Protein AF-0000000074167607 (afdb_homodimer)

Radius of gyration: 25.18 Å; Cα contacts (8 Å, |Δi|>4): 1028; chains: 2; bounding box: 70×70×64 Å

Nearest PDB structures (foldseek):
  7d98-assembly1_Q  TM=4.888E-01  e=2.699E-23  Cupriavidus necator
  5y2v-assembly1_C  TM=4.947E-01  e=5.080E-23  Synechocystis sp. PCC 6803 substr. Kazusa
  3k1m-assembly1_B  TM=5.240E-01  e=2.836E-20  Acinetobacter baylyi ADP1
  9f14-assembly1_A  TM=4.978E-01  e=1.083E-17  Klebsiella aerogenes
  2esn-assembly1_C  TM=4.762E-01  e=8.731E-17  Pseudomonas aeruginosa

InterPro domains:
  IPR000847 LysR, HTH, N-terminal domain [PF00126] (3-62)
  IPR000847 LysR, HTH, N-terminal domain [PR00039] (18-29)
  IPR000847 LysR, HTH, N-terminal domain [PR00039] (29-39)
  IPR000847 LysR, HTH, N-terminal domain [PR00039] (39-50)
  IPR000847 LysR, HTH, N-terminal domain [PS50931] (1-58)
  IPR005119 LysR, substrate-binding [PF03466] (89-269)
  IPR036388 Winged helix-like DNA-binding domain superfamily [G3DSA:1.10.10.10] (1-92)
  IPR036390 Winged helix DNA-binding domain superfamily [SSF46785] (1-84)

Secondary structure (DSSP, 8-state):
--HHHHHHHHHHHHHT-HHHHHHHHTS-HHHHHHHHHHHHHHHTS--EEEETTEEEE-HHHHHHHHHHHHHHHHHHHHHHHTTS-----TTEEEEEE-SSGGGGGHHHHHHHHHHH-SSEEEEEE--HHHHHHHHHTTS-SEEEEE--HHHHH-TTEEEEEEEEEEEEEEEETTSGGGG-SS--GGGGTTSEEEEESS--HHHHHHHHHHH--EEEEE--HHHHHHHHHTTS-EEEEETTSPPPPBTTEEEEE-TTSS-EEEEEEEEETT---TTHHHHHHHHHHHH------/--HHHHHHHHHHHHHT-HHHHHHHHTS-HHHHHHHHHHHHHHHTS--EEEETTEEEE-HHHHHHHHHHHHHHHHHHHHHHHTTS-----TTEEEEEE-SSGGGGGHHHHHHHHHHH-SSEEEEEE--HHHHHHHHHTTS-SEEEEE--HHHHH-TTEEEEEEEEEEEEEEEETTSGGGG-SS--GGGGTTSEEEEESS--HHHHHHHHHHH--EEEEE--HHHHHHHHHTTS-EEEEETTSPPPPBTTEEEEE-TTSS-EEEEEEEEETT---TTHHHHHHHHHHHH------

Structure (mmCIF, N/CA/C/O backbone):
data_AF-0000000074167607-model_v1
#
loop_
_entity.id
_entity.type
_entity.pdbx_description
1 polymer 'Transcriptional regulatory protein GltC, putative'
#
loop_
_atom_site.group_PDB
_atom_site.id
_atom_site.type_symbol
_atom_site.label_atom_id
_atom_site.label_alt_id
_atom_site.label_comp_id
_atom_site.label_asym_id
_atom_site.label_entity_id
_atom_site.label_seq_id
_atom_site.pdbx_PDB_ins_code
_atom_site.Cartn_x
_atom_site.Cartn_y
_atom_site.Cartn_z
_atom_site.occupancy
_atom_site.B_iso_or_equiv
_atom_site.auth_seq_id
_atom_site.auth_comp_id
_atom_site.auth_asym_id
_atom_site.auth_atom_id
_atom_site.pdbx_PDB_model_num
ATOM 1 N N . MET A 1 1 ? -18.297 -17.859 12.133 1 63.75 1 MET A N 1
ATOM 2 C CA . MET A 1 1 ? -16.938 -17.531 12.508 1 63.75 1 MET A CA 1
ATOM 3 C C . MET A 1 1 ? -16.891 -16.25 13.336 1 63.75 1 MET A C 1
ATOM 5 O O . MET A 1 1 ? -17.469 -15.234 12.945 1 63.75 1 MET A O 1
ATOM 9 N N . ASP A 1 2 ? -16.422 -16.344 14.586 1 71.88 2 ASP A N 1
ATOM 10 C CA . ASP A 1 2 ? -16.375 -15.18 15.453 1 71.88 2 ASP A CA 1
ATOM 11 C C . ASP A 1 2 ? -14.938 -14.875 15.883 1 71.88 2 ASP A C 1
ATOM 13 O O . ASP A 1 2 ? -14.031 -15.664 15.617 1 71.88 2 ASP A O 1
ATOM 17 N N . ILE A 1 3 ? -14.734 -13.68 16.453 1 79.06 3 ILE A N 1
ATOM 18 C CA . ILE A 1 3 ? -13.406 -13.188 16.828 1 79.06 3 ILE A CA 1
ATOM 19 C C . ILE A 1 3 ? -12.789 -14.117 17.875 1 79.06 3 ILE A C 1
ATOM 21 O O . ILE A 1 3 ? -11.578 -14.336 17.875 1 79.06 3 ILE A O 1
ATOM 25 N N . LYS A 1 4 ? -13.664 -14.523 18.734 1 79.19 4 LYS A N 1
ATOM 26 C CA . LYS A 1 4 ? -13.203 -15.445 19.766 1 79.19 4 LYS A CA 1
ATOM 27 C C . LYS A 1 4 ? -12.641 -16.719 19.141 1 79.19 4 LYS A 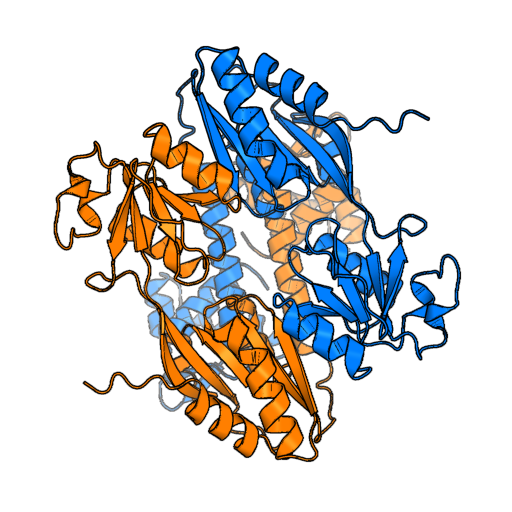C 1
ATOM 29 O O . LYS A 1 4 ? -11.594 -17.219 19.578 1 79.19 4 LYS A O 1
ATOM 34 N N . GLN A 1 5 ? -13.375 -17.141 18.203 1 84.94 5 GLN A N 1
ATOM 35 C CA . GLN A 1 5 ? -12.922 -18.328 17.484 1 84.94 5 GLN A CA 1
ATOM 36 C C . GLN A 1 5 ? -11.562 -18.094 16.828 1 84.94 5 GLN A C 1
ATOM 38 O O . GLN A 1 5 ? -10.672 -18.953 16.906 1 84.94 5 GLN A O 1
ATOM 43 N N . LEU A 1 6 ? -11.484 -16.938 16.203 1 86.19 6 LEU A N 1
ATOM 44 C CA . LEU A 1 6 ? -10.227 -16.625 15.547 1 86.19 6 LEU A CA 1
ATOM 45 C C . LEU A 1 6 ? -9.094 -16.5 16.562 1 86.19 6 LEU A C 1
ATOM 47 O O . LEU A 1 6 ? -7.969 -16.938 16.297 1 86.19 6 LEU A O 1
ATOM 51 N N . ARG A 1 7 ? -9.391 -15.898 17.641 1 86.19 7 ARG A N 1
ATOM 52 C CA . ARG A 1 7 ? -8.391 -15.789 18.703 1 86.19 7 ARG A CA 1
ATOM 53 C C . ARG A 1 7 ? -7.965 -17.156 19.203 1 86.19 7 ARG A C 1
ATOM 55 O O . ARG A 1 7 ? -6.773 -17.406 19.406 1 86.19 7 ARG A O 1
ATOM 62 N N . TYR A 1 8 ? -8.977 -17.984 19.406 1 86.81 8 TYR A N 1
ATOM 63 C CA . TYR A 1 8 ? -8.695 -19.344 19.844 1 86.81 8 TYR A CA 1
ATOM 64 C C . TYR A 1 8 ? -7.844 -20.094 18.828 1 86.81 8 TYR A C 1
ATOM 66 O O . TYR A 1 8 ? -6.859 -20.75 19.172 1 86.81 8 TYR A O 1
ATOM 74 N N . PHE A 1 9 ? -8.227 -19.891 17.562 1 90.12 9 PHE A N 1
ATOM 75 C CA . PHE A 1 9 ? -7.52 -20.547 16.469 1 90.12 9 PHE A CA 1
ATOM 76 C C . PHE A 1 9 ? -6.059 -20.094 16.422 1 90.12 9 PHE A C 1
ATOM 78 O O . PHE A 1 9 ? -5.156 -20.938 16.359 1 90.12 9 PHE A O 1
ATOM 85 N N . VAL A 1 10 ? -5.902 -18.844 16.531 1 89.12 10 VAL A N 1
ATOM 86 C CA . VAL A 1 10 ? -4.555 -18.297 16.453 1 89.12 10 VAL A CA 1
ATOM 87 C C . VAL A 1 10 ? -3.727 -18.781 17.641 1 89.12 10 VAL A C 1
ATOM 89 O O . VAL A 1 10 ? -2.551 -19.125 17.484 1 89.12 10 VAL A O 1
ATOM 92 N N . GLU A 1 11 ? -4.25 -18.844 18.797 1 86.69 11 GLU A N 1
ATOM 93 C CA . GLU A 1 11 ? -3.541 -19.297 20 1 86.69 11 GLU A CA 1
ATOM 94 C C . GLU A 1 11 ? -3.18 -20.766 19.906 1 86.69 11 GLU A C 1
ATOM 96 O O . GLU A 1 11 ? -2.076 -21.172 20.281 1 86.69 11 GLU A O 1
ATOM 101 N N . VAL A 1 12 ? -4.078 -21.5 19.406 1 88.38 12 VAL A N 1
ATOM 102 C CA . VAL A 1 12 ? -3.824 -22.922 19.234 1 88.38 12 VAL A CA 1
ATOM 103 C C . VAL A 1 12 ? -2.721 -23.141 18.203 1 88.38 12 VAL A C 1
ATOM 105 O O . VAL A 1 12 ? -1.854 -24 18.375 1 88.38 12 VAL A O 1
ATOM 108 N N . ALA A 1 13 ? -2.873 -22.422 17.172 1 88.12 13 ALA A N 1
ATOM 109 C CA . ALA A 1 13 ? -1.869 -22.5 16.109 1 88.12 13 ALA A CA 1
ATOM 110 C C . ALA A 1 13 ? -0.479 -22.172 16.641 1 88.12 13 ALA A C 1
ATOM 112 O O . ALA A 1 13 ? 0.506 -22.812 16.266 1 88.12 13 ALA A O 1
ATOM 113 N N . ARG A 1 14 ? -0.39 -21.156 17.453 1 81.19 14 ARG A N 1
ATOM 114 C CA . ARG A 1 14 ? 0.868 -20.688 18.016 1 81.19 14 ARG A CA 1
ATOM 115 C C . ARG A 1 14 ? 1.467 -21.719 18.953 1 81.19 14 ARG A C 1
ATOM 117 O O . ARG A 1 14 ? 2.678 -21.953 18.953 1 81.19 14 ARG A O 1
ATOM 124 N N . ARG A 1 15 ? 0.634 -22.406 19.703 1 78.5 15 ARG A N 1
ATOM 125 C CA . ARG A 1 15 ? 1.09 -23.297 20.75 1 78.5 15 ARG A CA 1
ATOM 126 C C . ARG A 1 15 ? 1.179 -24.734 20.25 1 78.5 15 ARG A C 1
ATOM 128 O O . ARG A 1 15 ? 1.858 -25.578 20.859 1 78.5 15 ARG A O 1
ATOM 135 N N . GLU A 1 16 ? 0.493 -25 19.125 1 80.06 16 GLU A N 1
ATOM 136 C CA . GLU A 1 16 ? 0.393 -26.312 18.516 1 80.06 16 GLU A CA 1
ATOM 137 C C . GLU A 1 16 ? -0.121 -27.344 19.516 1 80.06 16 GLU A C 1
ATOM 139 O O . GLU A 1 16 ? 0.179 -28.531 19.406 1 80.06 16 GLU A O 1
ATOM 144 N N . HIS A 1 17 ? -0.61 -26.875 20.625 1 81.25 17 HIS A N 1
ATOM 145 C CA . HIS A 1 17 ? -1.258 -27.672 21.656 1 81.25 17 HIS A CA 1
ATOM 146 C C . HIS A 1 17 ? -2.553 -27.031 22.125 1 81.25 17 HIS A C 1
ATOM 148 O O . HIS A 1 17 ? -2.543 -25.891 22.594 1 81.25 17 HIS A O 1
ATOM 154 N N . ILE A 1 18 ? -3.621 -27.844 22 1 84.62 18 ILE A N 1
ATOM 155 C CA . ILE A 1 18 ? -4.914 -27.281 22.391 1 84.62 18 ILE A CA 1
ATOM 156 C C . ILE A 1 18 ? -4.938 -27.016 23.891 1 84.62 18 ILE A C 1
ATOM 158 O O . ILE A 1 18 ? -5.441 -25.984 24.328 1 84.62 18 ILE A O 1
ATOM 162 N N . SER A 1 19 ? -4.363 -27.938 24.641 1 84.88 19 SER A N 1
ATOM 163 C CA . SER A 1 19 ? -4.375 -27.812 26.094 1 84.88 19 SER A CA 1
ATOM 164 C C . SER A 1 19 ? -3.584 -26.578 26.531 1 84.88 19 SER A C 1
ATOM 166 O O . SER A 1 19 ? -4.023 -25.844 27.422 1 84.88 19 SER A O 1
ATOM 168 N N . ASP A 1 20 ? -2.475 -26.422 25.922 1 84.75 20 ASP A N 1
ATOM 169 C CA . ASP A 1 20 ? -1.639 -25.266 26.234 1 84.75 20 ASP A CA 1
ATOM 170 C C . ASP A 1 20 ? -2.342 -23.953 25.891 1 84.75 20 ASP A C 1
ATOM 172 O O . ASP A 1 20 ? -2.246 -22.969 26.625 1 84.75 20 ASP A O 1
ATOM 176 N N . ALA A 1 21 ? -2.975 -24.016 24.797 1 86 21 ALA A N 1
ATOM 177 C CA . ALA A 1 21 ? -3.727 -22.828 24.391 1 86 21 ALA A CA 1
ATOM 178 C C . ALA A 1 21 ? -4.855 -22.531 25.375 1 86 21 ALA A C 1
ATOM 180 O O . ALA A 1 21 ? -5.105 -21.359 25.688 1 86 21 ALA A O 1
ATOM 181 N N . ALA A 1 22 ? -5.477 -23.484 25.859 1 86.56 22 ALA A N 1
ATOM 182 C CA . ALA A 1 22 ? -6.555 -23.328 26.844 1 86.56 22 ALA A CA 1
ATOM 183 C C . ALA A 1 22 ? -6.043 -22.672 28.125 1 86.56 22 ALA A C 1
ATOM 185 O O . ALA A 1 22 ? -6.691 -21.781 28.672 1 86.56 22 ALA A O 1
ATOM 186 N N . LEU A 1 23 ? -4.949 -23.109 28.547 1 82.75 23 LEU A N 1
ATOM 187 C CA . LEU A 1 23 ? -4.32 -22.562 29.75 1 82.75 23 LEU A CA 1
ATOM 188 C C . LEU A 1 23 ? -3.988 -21.078 29.578 1 82.75 23 LEU A C 1
ATOM 190 O O . LEU A 1 23 ? -4.266 -20.266 30.469 1 82.75 23 LEU A O 1
ATOM 194 N N . GLU A 1 24 ? -3.477 -20.797 28.453 1 80.38 24 GLU A N 1
ATOM 195 C CA . GLU A 1 24 ? -3.07 -19.422 28.172 1 80.38 24 GLU A CA 1
ATOM 196 C C . GLU A 1 24 ? -4.277 -18.484 28.094 1 80.38 24 GLU A C 1
ATOM 198 O O . GLU A 1 24 ? -4.219 -17.344 28.547 1 80.38 24 GLU A O 1
ATOM 203 N N . LEU A 1 25 ? -5.293 -18.984 27.531 1 81.44 25 LEU A N 1
ATOM 204 C CA . LEU A 1 25 ? -6.484 -18.172 27.312 1 81.44 25 LEU A CA 1
ATOM 205 C C . LEU A 1 25 ? -7.422 -18.266 28.516 1 81.44 25 LEU A C 1
ATOM 207 O O . LEU A 1 25 ? -8.453 -17.594 28.562 1 81.44 25 LEU A O 1
ATOM 211 N N . ASN A 1 26 ? -7.027 -19.062 29.5 1 84.38 26 ASN A N 1
ATOM 212 C CA . ASN A 1 26 ? -7.797 -19.25 30.734 1 84.38 26 ASN A CA 1
ATOM 213 C C . ASN A 1 26 ? -9.211 -19.734 30.422 1 84.38 26 ASN A C 1
ATOM 215 O O . ASN A 1 26 ? -10.188 -19.172 30.922 1 84.38 26 ASN A O 1
ATOM 219 N N . ILE A 1 27 ? -9.219 -20.672 29.516 1 82.5 27 ILE A N 1
ATOM 220 C CA . ILE A 1 27 ? -10.5 -21.281 29.188 1 82.5 27 ILE A CA 1
ATOM 221 C C . ILE A 1 27 ? -10.375 -22.797 29.203 1 82.5 27 ILE A C 1
ATOM 223 O O . ILE A 1 27 ? -9.266 -23.328 29.25 1 82.5 27 ILE A O 1
ATOM 227 N N . ALA A 1 28 ? -11.523 -23.516 29.281 1 85.19 28 ALA A N 1
ATOM 228 C CA . ALA A 1 28 ? -11.531 -24.969 29.297 1 85.19 28 ALA A CA 1
ATOM 229 C C . ALA A 1 28 ? -11.109 -25.531 27.938 1 85.19 28 ALA A C 1
ATOM 231 O O . ALA A 1 28 ? -11.461 -24.984 26.891 1 85.19 28 ALA A O 1
ATOM 232 N N . GLN A 1 29 ? -10.328 -26.562 28.016 1 86.56 29 GLN A N 1
ATOM 233 C CA . GLN A 1 29 ? -9.867 -27.234 26.797 1 86.56 29 GLN A CA 1
ATOM 234 C C . GLN A 1 29 ? -11.031 -27.641 25.906 1 86.56 29 GLN A C 1
ATOM 236 O O . GLN A 1 29 ? -10.945 -27.547 24.672 1 86.56 29 GLN A O 1
ATOM 241 N N . SER A 1 30 ? -12.07 -28.172 26.516 1 88.88 30 SER A N 1
ATOM 242 C CA . SER A 1 30 ? -13.25 -28.594 25.75 1 88.88 30 SER A CA 1
ATOM 243 C C . SER A 1 30 ? -13.859 -27.406 25 1 88.88 30 SER A C 1
ATOM 245 O O . SER A 1 30 ? -14.336 -27.578 23.875 1 88.88 30 SER A O 1
ATOM 247 N N . ALA A 1 31 ? -13.773 -26.312 25.547 1 86.75 31 ALA A N 1
ATOM 248 C CA . ALA A 1 31 ? -14.336 -25.109 24.953 1 86.75 31 ALA A CA 1
ATOM 249 C C . ALA A 1 31 ? -13.555 -24.688 23.703 1 86.75 31 ALA A C 1
ATOM 251 O O . ALA A 1 31 ? -14.141 -24.375 22.672 1 86.75 31 ALA A O 1
ATOM 252 N N . ILE A 1 32 ? -12.273 -24.688 23.828 1 89.44 32 ILE A N 1
ATOM 253 C CA . ILE A 1 32 ? -11.438 -24.312 22.703 1 89.44 32 ILE A CA 1
ATOM 254 C C . ILE A 1 32 ? -11.578 -25.344 21.578 1 89.44 32 ILE A C 1
ATOM 256 O O . ILE A 1 32 ? -11.688 -24.969 20.406 1 89.44 32 ILE A O 1
ATOM 260 N N . SER A 1 33 ? -11.633 -26.641 21.953 1 88.12 33 SER A N 1
ATOM 261 C CA . SER A 1 33 ? -11.789 -27.703 20.969 1 88.12 33 SER A CA 1
ATOM 262 C C . SER A 1 33 ? -13.109 -27.562 20.203 1 88.12 33 SER A C 1
ATOM 264 O O . SER A 1 33 ? -13.141 -27.688 18.984 1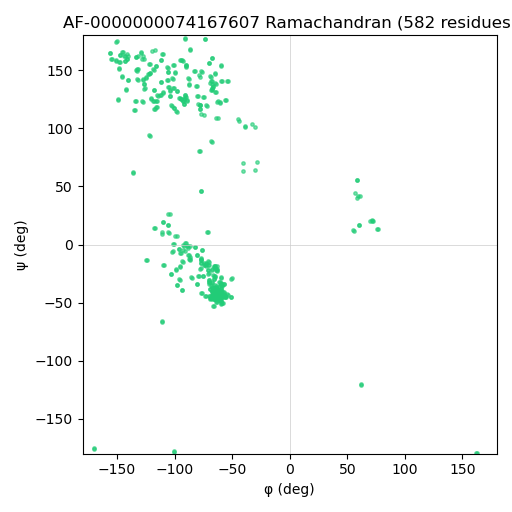 88.12 33 SER A O 1
ATOM 266 N N . ARG A 1 34 ? -14.086 -27.266 20.938 1 89 34 ARG A N 1
ATOM 267 C CA . ARG A 1 34 ? -15.406 -27.078 20.328 1 89 34 ARG A CA 1
ATOM 268 C C . ARG A 1 34 ? -15.406 -25.891 19.375 1 89 34 ARG A C 1
ATOM 270 O O . ARG A 1 34 ? -15.992 -25.953 18.297 1 89 34 ARG A O 1
ATOM 277 N N . GLN A 1 35 ? -14.812 -24.859 19.812 1 88.56 35 GLN A N 1
ATOM 278 C CA . GLN A 1 35 ? -14.773 -23.656 18.984 1 88.56 35 GLN A CA 1
ATOM 279 C C . GLN A 1 35 ? -13.977 -23.875 17.703 1 88.56 35 GLN A C 1
ATOM 281 O O . GLN A 1 35 ? -14.344 -23.375 16.641 1 88.56 35 GLN A O 1
ATOM 286 N N . ILE A 1 36 ? -12.938 -24.609 17.781 1 90 36 ILE A N 1
ATOM 287 C CA . ILE A 1 36 ? -12.117 -24.922 16.625 1 90 36 ILE A CA 1
ATOM 288 C C . ILE A 1 36 ? -12.906 -25.797 15.656 1 90 36 ILE A C 1
ATOM 290 O O . ILE A 1 36 ? -12.898 -25.578 14.445 1 90 36 ILE A O 1
ATOM 294 N N . THR A 1 37 ? -13.562 -26.766 16.219 1 88.12 37 THR A N 1
ATOM 295 C CA . THR A 1 37 ? -14.391 -27.656 15.406 1 88.12 37 THR A CA 1
ATOM 296 C C . THR A 1 37 ? -15.5 -26.875 14.695 1 88.12 37 THR A C 1
ATOM 298 O O . THR A 1 37 ? -15.773 -27.125 13.523 1 88.12 37 THR A O 1
ATOM 301 N N . GLN A 1 38 ? -16.078 -26.047 15.422 1 87 38 GLN A N 1
ATOM 302 C CA . GLN A 1 38 ? -17.125 -25.219 14.852 1 87 38 GLN A CA 1
ATOM 303 C C . GLN A 1 38 ? -16.562 -24.328 13.742 1 87 38 GLN A C 1
ATOM 305 O O . GLN A 1 38 ? -17.219 -24.141 12.711 1 87 38 GLN A O 1
ATOM 310 N N . LEU A 1 39 ? -15.469 -23.797 13.977 1 86.56 39 LEU A N 1
ATOM 311 C CA . LEU A 1 39 ? -14.797 -22.969 12.984 1 86.56 39 LEU A CA 1
ATOM 312 C C . LEU A 1 39 ? -14.5 -23.766 11.719 1 86.56 39 LEU A C 1
ATOM 314 O O . LEU A 1 39 ? -14.734 -23.281 10.609 1 86.56 39 LEU A O 1
ATOM 318 N N . GLU A 1 40 ? -14.016 -24.938 11.875 1 88 40 GLU A N 1
ATOM 319 C CA . GLU A 1 40 ? -13.734 -25.828 10.75 1 88 40 GLU A CA 1
ATOM 320 C C . GLU A 1 40 ? -15.008 -26.141 9.969 1 88 40 GLU A C 1
ATOM 322 O O . GLU A 1 40 ? -15 -26.156 8.734 1 88 40 GLU A O 1
ATOM 327 N N . LYS A 1 41 ? -16.047 -26.344 10.688 1 82.69 41 LYS A N 1
ATOM 328 C CA . LYS A 1 41 ? -17.344 -26.641 10.062 1 82.69 41 LYS A CA 1
ATOM 329 C C . LYS A 1 41 ? -17.844 -25.438 9.266 1 82.69 41 LYS A C 1
ATOM 331 O O . LYS A 1 41 ? -18.328 -25.594 8.141 1 82.69 41 LYS A O 1
ATOM 336 N N . GLU A 1 42 ? -17.719 -24.406 9.852 1 79.88 42 GLU A N 1
ATOM 337 C CA . GLU A 1 42 ? -18.203 -23.188 9.203 1 79.88 42 GLU A CA 1
ATOM 338 C C . GLU A 1 42 ? -17.406 -22.891 7.93 1 79.88 42 GLU A C 1
ATOM 340 O O . GLU A 1 42 ? -17.969 -22.422 6.934 1 79.88 42 GLU A O 1
ATOM 345 N N . LEU A 1 43 ? -16.125 -23.188 8.023 1 79.44 43 LEU A N 1
ATOM 346 C CA . LEU A 1 43 ? -15.242 -22.906 6.898 1 79.44 43 LEU A CA 1
ATOM 347 C C . LEU A 1 43 ? -15.211 -24.078 5.914 1 79.44 43 LEU A C 1
ATOM 349 O O . LEU A 1 43 ? -14.766 -23.922 4.777 1 79.44 43 LEU A O 1
ATOM 353 N N . GLY A 1 44 ? -15.703 -25.109 6.312 1 79.25 44 GLY A N 1
ATOM 354 C CA . GLY A 1 44 ? -15.734 -26.297 5.477 1 79.25 44 GLY A CA 1
ATOM 355 C C . GLY A 1 44 ? -14.367 -26.922 5.25 1 79.25 44 GLY A C 1
ATOM 356 O O . GLY A 1 44 ? -14.109 -27.484 4.188 1 79.25 44 GLY A O 1
ATOM 357 N N . VAL A 1 45 ? -13.438 -26.641 6.062 1 83.06 45 VAL A N 1
ATOM 358 C CA . VAL A 1 45 ? -12.078 -27.141 5.922 1 83.06 45 VAL A CA 1
ATOM 359 C C . VAL A 1 45 ? -11.578 -27.672 7.27 1 83.06 45 VAL A C 1
ATOM 361 O O . VAL A 1 45 ? -12.188 -27.406 8.312 1 83.06 45 VAL A O 1
ATOM 364 N N . THR A 1 46 ? -10.609 -28.438 7.188 1 88.12 46 THR A N 1
ATOM 365 C CA . THR A 1 46 ? -9.867 -28.859 8.375 1 88.12 46 THR A CA 1
ATOM 366 C C . THR A 1 46 ? -8.656 -27.953 8.602 1 88.12 46 THR A C 1
ATOM 368 O O . THR A 1 46 ? -7.867 -27.719 7.68 1 88.12 46 THR A O 1
ATOM 371 N N . LEU A 1 47 ? -8.656 -27.422 9.82 1 89.81 47 LEU A N 1
ATOM 372 C CA . LEU A 1 47 ? -7.629 -26.422 10.094 1 89.81 47 LEU A CA 1
ATOM 373 C C . LEU A 1 47 ? -6.422 -27.062 10.773 1 89.81 47 LEU A C 1
ATOM 375 O O . LEU A 1 47 ? -5.305 -26.547 10.68 1 89.81 47 LEU A O 1
ATOM 379 N N . PHE A 1 48 ? -6.641 -28.094 11.523 1 90.44 48 PHE A N 1
ATOM 380 C CA . PHE A 1 48 ? -5.578 -28.766 12.266 1 90.44 48 PHE A CA 1
ATOM 381 C C . PHE A 1 48 ? -5.574 -30.266 11.969 1 90.44 48 PHE A C 1
ATOM 383 O O . PHE A 1 48 ? -6.621 -30.844 11.695 1 90.44 48 PHE A O 1
ATOM 390 N N . LYS A 1 49 ? -4.359 -30.75 11.883 1 87.94 49 LYS A N 1
ATOM 391 C CA . LYS A 1 49 ? -4.203 -32.188 11.812 1 87.94 49 LYS A CA 1
ATOM 392 C C . LYS A 1 49 ? -3.34 -32.719 12.969 1 87.94 49 LYS A C 1
ATOM 394 O O . LYS A 1 49 ? -2.484 -31.984 13.477 1 87.94 49 LYS A O 1
ATOM 399 N N . ARG A 1 50 ? -3.662 -33.938 13.406 1 81.06 50 ARG A N 1
ATOM 400 C CA . ARG A 1 50 ? -2.936 -34.531 14.523 1 81.06 50 ARG A CA 1
ATOM 401 C C . ARG A 1 50 ? -1.551 -35 14.086 1 81.06 50 ARG A C 1
ATOM 403 O O . ARG A 1 50 ? -1.382 -35.531 12.977 1 81.06 50 ARG A O 1
ATOM 410 N N . SER A 1 51 ? -0.612 -34.594 14.75 1 81 51 SER A N 1
ATOM 411 C CA . SER A 1 51 ? 0.75 -35.125 14.633 1 81 51 SER A CA 1
ATOM 412 C C . SER A 1 51 ? 1.254 -35.656 15.969 1 81 51 SER A C 1
ATOM 414 O O . SER A 1 51 ? 1.879 -34.906 16.734 1 81 51 SER A O 1
ATOM 416 N N . GLY A 1 52 ? 1.104 -36.969 16.219 1 77.12 52 GLY A N 1
ATOM 417 C CA . GLY A 1 52 ? 1.396 -37.531 17.531 1 77.12 52 GLY A CA 1
ATOM 418 C C . GLY A 1 52 ? 0.525 -36.969 18.641 1 77.12 52 GLY A C 1
ATOM 419 O O . GLY A 1 52 ? -0.703 -36.969 18.531 1 77.12 52 GLY A O 1
ATOM 420 N N . ARG A 1 53 ? 1.183 -36.344 19.625 1 71.31 53 ARG A N 1
ATOM 421 C CA . ARG A 1 53 ? 0.485 -35.75 20.75 1 71.31 53 ARG A CA 1
ATOM 422 C C . ARG A 1 53 ? 0.181 -34.281 20.469 1 71.31 53 ARG A C 1
ATOM 424 O O . ARG A 1 53 ? -0.559 -33.625 21.219 1 71.31 53 ARG A O 1
ATOM 431 N N . ASN A 1 54 ? 0.685 -33.781 19.312 1 81 54 ASN A N 1
ATOM 432 C CA . ASN A 1 54 ? 0.522 -32.375 18.969 1 81 54 ASN A CA 1
ATOM 433 C C . ASN A 1 54 ? -0.411 -32.188 17.781 1 81 54 ASN A C 1
ATOM 435 O O . ASN A 1 54 ? -0.823 -33.156 17.156 1 81 54 ASN A O 1
ATOM 439 N N . ILE A 1 55 ? -0.968 -30.953 17.688 1 85.06 55 ILE A N 1
ATOM 440 C CA . ILE A 1 55 ? -1.75 -30.594 16.516 1 85.06 55 ILE A CA 1
ATOM 441 C C . ILE A 1 55 ? -0.987 -29.562 15.68 1 85.06 55 ILE A C 1
ATOM 443 O O . ILE A 1 55 ? -0.326 -28.688 16.219 1 85.06 55 ILE A O 1
ATOM 447 N N . ILE A 1 56 ? -0.947 -29.906 14.406 1 84 56 ILE A N 1
ATOM 448 C CA . ILE A 1 56 ? -0.253 -29 13.508 1 84 56 ILE A CA 1
ATOM 449 C C . ILE A 1 56 ? -1.242 -28.422 12.492 1 84 56 ILE A C 1
ATOM 451 O O . ILE A 1 56 ? -2.27 -29.031 12.203 1 84 56 ILE A O 1
ATOM 455 N N . LEU A 1 57 ? -0.935 -27.25 11.992 1 86.94 57 LEU A N 1
ATOM 456 C CA . LEU A 1 57 ? -1.796 -26.562 11.031 1 86.94 57 LEU A CA 1
ATOM 457 C C . LEU A 1 57 ? -1.839 -27.312 9.703 1 86.94 57 LEU A C 1
ATOM 459 O O . LEU A 1 57 ? -0.815 -27.812 9.234 1 86.94 57 LEU A O 1
ATOM 463 N N . THR A 1 58 ? -3.074 -27.484 9.141 1 83.94 58 THR A N 1
ATOM 464 C CA . THR A 1 58 ? -3.219 -27.891 7.75 1 83.94 58 THR A CA 1
ATOM 465 C C . THR A 1 58 ? -2.881 -26.734 6.812 1 83.94 58 THR A C 1
ATOM 467 O O . THR A 1 58 ? -2.541 -25.641 7.262 1 83.94 58 THR A O 1
ATOM 470 N N . VAL A 1 59 ? -2.93 -27.078 5.531 1 74.44 59 VAL A N 1
ATOM 471 C CA . VAL A 1 59 ? -2.725 -26.016 4.539 1 74.44 59 VAL A CA 1
ATOM 472 C C . VAL A 1 59 ? -3.783 -24.938 4.711 1 74.44 59 VAL A C 1
ATOM 474 O O . VAL A 1 59 ? -3.469 -23.75 4.672 1 74.44 59 VAL A O 1
ATOM 477 N N . GLU A 1 60 ? -4.938 -25.391 4.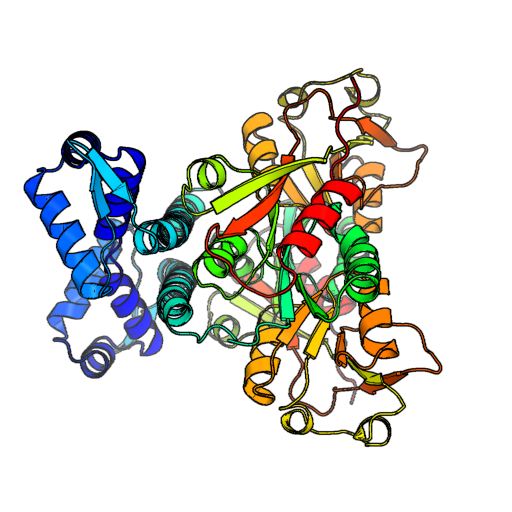867 1 79.06 60 GLU A N 1
ATOM 478 C CA . GLU A 1 60 ? -6.047 -24.469 5.109 1 79.06 60 GLU A CA 1
ATOM 479 C C . GLU A 1 60 ? -5.867 -23.734 6.43 1 79.06 60 GLU A C 1
ATOM 481 O O . GLU A 1 60 ? -6.215 -22.547 6.539 1 79.06 60 GLU A O 1
ATOM 486 N N . GLY A 1 61 ? -5.367 -24.438 7.371 1 84.94 61 GLY A N 1
ATOM 487 C CA . GLY A 1 61 ? -5.082 -23.812 8.656 1 84.94 61 GLY A CA 1
ATOM 488 C C . GLY A 1 61 ? -4.086 -22.672 8.555 1 84.94 61 GLY A C 1
ATOM 489 O O . GLY A 1 61 ? -4.27 -21.625 9.172 1 84.94 61 GLY A O 1
ATOM 490 N N . ARG A 1 62 ? -3.184 -22.859 7.844 1 78.25 62 ARG A N 1
ATOM 491 C CA . ARG A 1 62 ? -2.152 -21.844 7.66 1 78.25 62 ARG A CA 1
ATOM 492 C C . ARG A 1 62 ? -2.711 -20.609 6.938 1 78.25 62 ARG A C 1
ATOM 494 O O . ARG A 1 62 ? -2.389 -19.484 7.289 1 78.25 62 ARG A O 1
ATOM 501 N N . GLN A 1 63 ? -3.486 -20.922 5.934 1 75 63 GLN A N 1
ATOM 502 C CA . GLN A 1 63 ? -4.168 -19.844 5.242 1 75 63 GLN A CA 1
ATOM 503 C C . GLN A 1 63 ? -5 -19 6.215 1 75 63 GLN A C 1
ATOM 505 O O . GLN A 1 63 ? -4.953 -17.766 6.184 1 75 63 GLN A O 1
ATOM 510 N N . LEU A 1 64 ? -5.676 -19.688 7.02 1 80.69 64 LEU A N 1
ATOM 511 C CA . LEU A 1 64 ? -6.516 -18.984 7.98 1 80.69 64 LEU A CA 1
ATOM 512 C C . LEU A 1 64 ? -5.66 -18.219 8.992 1 80.69 64 LEU A C 1
ATOM 514 O O . LEU A 1 64 ? -6.027 -17.125 9.422 1 80.69 64 LEU A O 1
ATOM 518 N N . LEU A 1 65 ? -4.59 -18.812 9.352 1 82 65 LEU A N 1
ATOM 519 C CA . LEU A 1 65 ? -3.729 -18.156 10.328 1 82 65 LEU A CA 1
ATOM 520 C C . LEU A 1 65 ? -3.283 -16.781 9.828 1 82 65 LEU A C 1
ATOM 522 O O . LEU A 1 65 ? -3.33 -15.797 10.578 1 82 65 LEU A O 1
ATOM 526 N N . SER A 1 66 ? -2.918 -16.766 8.703 1 74.06 66 SER A N 1
ATOM 527 C CA . SER A 1 66 ? -2.506 -15.508 8.102 1 74.06 66 SER A CA 1
ATOM 528 C C . SER A 1 66 ? -3.639 -14.484 8.125 1 74.06 66 SER A C 1
ATOM 530 O O . SER A 1 66 ? -3.451 -13.352 8.57 1 74.06 66 SER A O 1
ATOM 532 N N . GLN A 1 67 ? -4.723 -14.938 7.656 1 74.88 67 GLN A N 1
ATOM 533 C CA . GLN A 1 67 ? -5.875 -14.047 7.574 1 74.88 67 GLN A CA 1
ATOM 534 C C . GLN A 1 67 ? -6.375 -13.664 8.969 1 74.88 67 GLN A C 1
ATOM 536 O O . GLN A 1 67 ? -6.723 -12.508 9.211 1 74.88 67 GLN A O 1
ATOM 541 N N . ALA A 1 68 ? -6.43 -14.672 9.812 1 81.19 68 ALA A N 1
ATOM 542 C CA . ALA A 1 68 ? -6.91 -14.445 11.172 1 81.19 68 ALA A CA 1
ATOM 543 C C . ALA A 1 68 ? -6.02 -13.445 11.906 1 81.19 68 ALA A C 1
ATOM 545 O O . ALA A 1 68 ? -6.52 -12.57 12.625 1 81.19 68 ALA A O 1
ATOM 546 N N . THR A 1 69 ? -4.797 -13.555 11.727 1 76.06 69 THR A N 1
ATOM 547 C CA . THR A 1 69 ? -3.855 -12.641 12.359 1 76.06 69 THR A CA 1
ATOM 548 C C . THR A 1 69 ? -4.086 -11.211 11.891 1 76.06 69 THR A C 1
ATOM 550 O O . THR A 1 69 ? -4.094 -10.281 12.688 1 76.06 69 THR A O 1
ATOM 553 N N . GLN A 1 70 ? -4.285 -11.094 10.695 1 71 70 GLN A N 1
ATOM 554 C CA . GLN A 1 70 ? -4.57 -9.773 10.141 1 71 70 GLN A CA 1
ATOM 555 C C . GLN A 1 70 ? -5.852 -9.195 10.727 1 71 70 GLN A C 1
ATOM 557 O O . GLN A 1 70 ? -5.898 -8.016 11.078 1 71 70 GLN A O 1
ATOM 562 N N . ILE A 1 71 ? -6.781 -10.023 10.758 1 72.94 71 ILE A N 1
ATOM 563 C CA . ILE A 1 71 ? -8.07 -9.602 11.305 1 72.94 71 ILE A CA 1
ATOM 564 C C . ILE A 1 71 ? -7.895 -9.172 12.758 1 72.94 71 ILE A C 1
ATOM 566 O O . ILE A 1 71 ? -8.383 -8.117 13.164 1 72.94 71 ILE A O 1
ATOM 570 N N . LEU A 1 72 ? -7.184 -9.953 13.508 1 75.38 72 LEU A N 1
ATOM 571 C CA . LEU A 1 72 ? -7.008 -9.664 14.922 1 75.38 72 LEU A CA 1
ATOM 572 C C . LEU A 1 72 ? -6.148 -8.422 15.125 1 75.38 72 LEU A C 1
ATOM 574 O O . LEU A 1 72 ? -6.41 -7.617 16.016 1 75.38 72 LEU A O 1
ATOM 578 N N . GLU A 1 73 ? -5.172 -8.281 14.312 1 67.5 73 GLU A N 1
ATOM 579 C CA . GLU A 1 73 ? -4.348 -7.074 14.367 1 67.5 73 GLU A CA 1
ATOM 580 C C . GLU A 1 73 ? -5.172 -5.828 14.062 1 67.5 73 GLU A C 1
ATOM 582 O O . GLU A 1 73 ? -5.02 -4.801 14.727 1 67.5 73 GLU A O 1
ATOM 587 N N . LEU A 1 74 ? -5.914 -5.965 13.086 1 64.81 74 LEU A N 1
ATOM 588 C CA . LEU A 1 74 ? -6.801 -4.855 12.75 1 64.81 74 LEU A CA 1
ATOM 589 C C . LEU A 1 74 ? -7.738 -4.539 13.906 1 64.81 74 LEU A C 1
ATOM 591 O O . LEU A 1 74 ? -8.016 -3.369 14.188 1 64.81 74 LEU A O 1
ATOM 595 N N . MET A 1 75 ? -8.133 -5.586 14.531 1 62.97 75 MET A N 1
ATOM 596 C CA . MET A 1 75 ? -9.008 -5.414 15.695 1 62.97 75 MET A CA 1
ATOM 597 C C . MET A 1 75 ? -8.273 -4.691 16.828 1 62.97 75 MET A C 1
ATOM 599 O O . MET A 1 75 ? -8.82 -3.771 17.438 1 62.97 75 MET A O 1
ATOM 603 N N . ASP A 1 76 ? -7.105 -5.102 17.125 1 62.06 76 ASP A N 1
ATOM 604 C CA . ASP A 1 76 ? -6.309 -4.484 18.172 1 62.06 76 ASP A CA 1
ATOM 605 C C . ASP A 1 76 ? -6.008 -3.021 17.859 1 62.06 76 ASP A C 1
ATOM 607 O O . ASP A 1 76 ? -6.094 -2.156 18.734 1 62.06 76 ASP A O 1
ATOM 611 N N . LYS A 1 77 ? -5.703 -2.809 16.703 1 59.09 77 LYS A N 1
ATOM 612 C CA . LYS A 1 77 ? -5.453 -1.438 16.266 1 59.09 77 LYS A CA 1
ATOM 613 C C . LYS A 1 77 ? -6.695 -0.567 16.453 1 59.09 77 LYS A C 1
ATOM 615 O O . LYS A 1 77 ? -6.59 0.595 16.844 1 59.09 77 LYS A O 1
ATOM 620 N N . THR A 1 78 ? -7.672 -1.14 16.109 1 57.44 78 THR A N 1
ATOM 621 C CA . THR A 1 78 ? -8.938 -0.438 16.281 1 57.44 78 THR A CA 1
ATOM 622 C C . THR A 1 78 ? -9.148 -0.041 17.734 1 57.44 78 THR A C 1
ATOM 624 O O . THR A 1 78 ? -9.523 1.097 18.031 1 57.44 78 THR A O 1
ATOM 627 N N . ILE A 1 79 ? -8.805 -0.954 18.578 1 51.88 79 ILE A N 1
ATOM 628 C CA . ILE A 1 79 ? -8.945 -0.694 20 1 51.88 79 ILE A CA 1
ATOM 629 C C . ILE A 1 79 ? -7.98 0.407 20.438 1 51.88 79 ILE A C 1
ATOM 631 O O . ILE A 1 79 ? -8.367 1.347 21.125 1 51.88 79 ILE A O 1
ATOM 635 N N . HIS A 1 80 ? -6.754 0.284 19.984 1 51.47 80 HIS A N 1
ATOM 636 C CA . HIS A 1 80 ? -5.711 1.233 20.375 1 51.47 80 HIS A CA 1
ATOM 637 C C . HIS A 1 80 ? -6.012 2.627 19.828 1 51.47 80 HIS A C 1
ATOM 639 O O . HIS A 1 80 ? -5.738 3.629 20.484 1 51.47 80 HIS A O 1
ATOM 645 N N . SER A 1 81 ? -6.324 2.621 18.656 1 52.06 81 SER A N 1
ATOM 646 C CA . SER A 1 81 ? -6.629 3.906 18.031 1 52.06 81 SER A CA 1
ATOM 647 C C . SER A 1 81 ? -7.633 4.695 18.859 1 52.06 81 SER A C 1
ATOM 649 O O . SER A 1 81 ? -7.621 5.926 18.859 1 52.06 81 SER A O 1
ATOM 651 N N . PHE A 1 82 ? -8.312 3.969 19.438 1 47.88 82 PHE A N 1
ATOM 652 C CA . PHE A 1 82 ? -9.266 4.637 20.312 1 47.88 82 PHE A CA 1
ATOM 653 C C . PHE A 1 82 ? -8.586 5.141 21.578 1 47.88 82 PHE A C 1
ATOM 655 O O . PHE A 1 82 ? -9.109 6.023 22.25 1 47.88 82 PHE A O 1
ATOM 662 N N . GLN A 1 83 ? -7.398 4.578 21.766 1 44.69 83 GLN A N 1
ATOM 663 C CA . GLN A 1 83 ? -6.719 4.965 23 1 44.69 83 GLN A CA 1
ATOM 664 C C . GLN A 1 83 ? -5.699 6.07 22.75 1 44.69 83 GLN A C 1
ATOM 666 O O . GLN A 1 83 ? -5.188 6.68 23.688 1 44.69 83 GLN A O 1
ATOM 671 N N . GLN A 1 84 ? -5.039 6.094 21.656 1 45.34 84 GLN A N 1
ATOM 672 C CA . GLN A 1 84 ? -3.939 7.027 21.422 1 45.34 84 GLN A CA 1
ATOM 673 C C . GLN A 1 84 ? -4.422 8.477 21.5 1 45.34 84 GLN A C 1
ATOM 675 O O . GLN A 1 84 ? -5.484 8.805 20.969 1 45.34 84 GLN A O 1
ATOM 680 N N . HIS A 1 85 ? -3.754 9.086 22.391 1 44.06 85 HIS A N 1
ATOM 681 C CA . HIS A 1 85 ? -3.822 10.477 22.828 1 44.06 85 HIS A CA 1
ATOM 682 C C . HIS A 1 85 ? -3.416 11.43 21.703 1 44.06 85 HIS A C 1
ATOM 684 O O . HIS A 1 85 ? -2.479 11.148 20.953 1 44.06 85 HIS A O 1
ATOM 690 N N . VAL A 1 86 ? -4.398 12.156 21.156 1 49.22 86 VAL A N 1
ATOM 691 C CA . VAL A 1 86 ? -4.453 13.344 20.297 1 49.22 86 VAL A CA 1
ATOM 692 C C . VAL A 1 86 ? -3.375 14.336 20.719 1 49.22 86 VAL A C 1
ATOM 694 O O . VAL A 1 86 ? -3.252 14.656 21.906 1 49.22 86 VAL A O 1
ATOM 697 N N . SER A 1 87 ? -2.309 14.375 20.016 1 53.38 87 SER A N 1
ATOM 698 C CA . SER A 1 87 ? -1.444 15.508 20.312 1 53.38 87 SER A CA 1
ATOM 699 C C . SER A 1 87 ? -2.25 16.797 20.453 1 53.38 87 SER A C 1
ATOM 701 O O . SER A 1 87 ? -3.092 17.094 19.594 1 53.38 87 SER A O 1
ATOM 703 N N . HIS A 1 88 ? -2.41 17.266 21.625 1 58.5 88 HIS A N 1
ATOM 704 C CA . HIS A 1 88 ? -3.154 18.422 22.109 1 58.5 88 HIS A CA 1
ATOM 705 C C . HIS A 1 88 ? -2.475 19.719 21.703 1 58.5 88 HIS A C 1
ATOM 707 O O . HIS A 1 88 ? -2.914 20.812 22.094 1 58.5 88 HIS A O 1
ATOM 713 N N . ASN A 1 89 ? -1.401 19.578 20.734 1 72.62 89 ASN A N 1
ATOM 714 C CA . ASN A 1 89 ? -0.796 20.875 20.391 1 72.62 89 ASN A CA 1
ATOM 715 C C . ASN A 1 89 ? -1.656 21.656 19.406 1 72.62 89 ASN A C 1
ATOM 717 O O . ASN A 1 89 ? -1.84 21.234 18.266 1 72.62 89 ASN A O 1
ATOM 721 N N . GLN A 1 90 ? -2.096 22.828 19.766 1 80.69 90 GLN A N 1
ATOM 722 C CA . GLN A 1 90 ? -3.039 23.656 19.031 1 80.69 90 GLN A CA 1
ATOM 723 C C . GLN A 1 90 ? -2.357 24.344 17.859 1 80.69 90 GLN A C 1
ATOM 725 O O . GLN A 1 90 ? -3.029 24.844 16.953 1 80.69 90 GLN A O 1
ATOM 730 N N . GLN A 1 91 ? -0.991 24.328 17.828 1 89.31 91 GLN A N 1
ATOM 731 C CA . GLN A 1 91 ? -0.267 25.047 16.781 1 89.31 91 GLN A CA 1
ATOM 732 C C . GLN A 1 91 ? 0.308 24.078 15.75 1 89.31 91 GLN A C 1
ATOM 734 O O . GLN A 1 91 ? 1.191 24.453 14.977 1 89.31 91 GLN A O 1
ATOM 739 N N . THR A 1 92 ? -0.141 22.906 15.719 1 92.31 92 THR A N 1
ATOM 740 C CA . THR A 1 92 ? 0.289 21.922 14.719 1 92.31 92 THR A CA 1
ATOM 741 C C . THR A 1 92 ? -0.913 21.312 14.016 1 92.31 92 THR A C 1
ATOM 743 O O . THR A 1 92 ? -1.824 20.797 14.656 1 92.31 92 THR A O 1
ATOM 746 N N . ILE A 1 93 ? -0.897 21.453 12.703 1 95.5 93 ILE A N 1
ATOM 747 C CA . ILE A 1 93 ? -1.94 20.844 11.883 1 95.5 93 ILE A CA 1
ATOM 748 C C . ILE A 1 93 ? -1.42 19.547 11.258 1 95.5 93 ILE A C 1
ATOM 750 O O . ILE A 1 93 ? -0.478 19.578 10.461 1 95.5 93 ILE A O 1
ATOM 754 N N . TYR A 1 94 ? -2.035 18.484 11.602 1 95.06 94 TYR A N 1
ATOM 755 C CA . TYR A 1 94 ? -1.689 17.188 11.016 1 95.06 94 TYR A CA 1
ATOM 756 C C . TYR A 1 94 ? -2.549 16.906 9.789 1 95.06 94 TYR A C 1
ATOM 758 O O . TYR A 1 94 ? -3.775 16.797 9.891 1 95.06 94 TYR A O 1
ATOM 766 N N . ILE A 1 95 ? -1.853 16.703 8.609 1 96.44 95 ILE A N 1
ATOM 767 C CA . ILE A 1 95 ? -2.592 16.484 7.375 1 96.44 95 ILE A CA 1
ATOM 768 C C . ILE A 1 95 ? -2.242 15.102 6.812 1 96.44 95 ILE A C 1
ATOM 770 O O . ILE A 1 95 ? -1.065 14.781 6.621 1 96.44 95 ILE A O 1
ATOM 774 N N . GLY A 1 96 ? -3.262 14.312 6.625 1 97.12 96 GLY A N 1
ATOM 775 C CA . GLY A 1 96 ? -3.109 13.031 5.957 1 97.12 96 GLY A CA 1
ATOM 776 C C . GLY A 1 96 ? -3.521 13.07 4.496 1 97.12 96 GLY A C 1
ATOM 777 O O . GLY A 1 96 ? -4.402 13.844 4.113 1 97.12 96 GLY A O 1
ATOM 778 N N . TYR A 1 97 ? -2.836 12.258 3.73 1 95.31 97 TYR A N 1
ATOM 779 C CA . TYR A 1 97 ? -3.209 12.133 2.326 1 95.31 97 TYR A CA 1
ATOM 780 C C . TYR A 1 97 ? -2.924 10.727 1.81 1 95.31 97 TYR A C 1
ATOM 782 O O . TYR A 1 97 ? -2.111 10 2.387 1 95.31 97 TYR A O 1
ATOM 790 N N . GLU A 1 98 ? -3.658 10.352 0.872 1 92.94 98 GLU A N 1
ATOM 791 C CA . GLU A 1 98 ? -3.361 9.102 0.17 1 92.94 98 GLU A CA 1
ATOM 792 C C . GLU A 1 98 ? -2.668 9.375 -1.163 1 92.94 98 GLU A C 1
ATOM 794 O O . GLU A 1 98 ? -2.777 10.469 -1.714 1 92.94 98 GLU A O 1
ATOM 799 N N . GLU A 1 99 ? -1.926 8.359 -1.57 1 89.12 99 GLU A N 1
ATOM 800 C CA . GLU A 1 99 ? -1.217 8.555 -2.832 1 89.12 99 GLU A CA 1
ATOM 801 C C . GLU A 1 99 ? -2.182 8.914 -3.959 1 89.12 99 GLU A C 1
ATOM 803 O O . GLU A 1 99 ? -3.166 8.211 -4.188 1 89.12 99 GLU A O 1
ATOM 808 N N . SER A 1 100 ? -1.938 10.023 -4.598 1 89.31 100 SER A N 1
ATOM 809 C CA . SER A 1 100 ? -2.783 10.594 -5.641 1 89.31 100 SER A CA 1
ATOM 810 C C . SER A 1 100 ? -2.084 11.75 -6.348 1 89.31 100 SER A C 1
ATOM 812 O O . SER A 1 100 ? -0.909 12.023 -6.094 1 89.31 100 SER A O 1
ATOM 814 N N . ASP A 1 101 ? -2.848 12.359 -7.25 1 86.19 101 ASP A N 1
ATOM 815 C CA . ASP A 1 101 ? -2.346 13.562 -7.91 1 86.19 101 ASP A CA 1
ATOM 816 C C . ASP A 1 101 ? -2.115 14.688 -6.902 1 86.19 101 ASP A C 1
ATOM 818 O O . ASP A 1 101 ? -1.329 15.602 -7.156 1 86.19 101 ASP A O 1
ATOM 822 N N . ALA A 1 102 ? -2.74 14.594 -5.809 1 88.62 102 ALA A N 1
ATOM 823 C CA . ALA A 1 102 ? -2.607 15.625 -4.781 1 88.62 102 ALA A CA 1
ATOM 824 C C . ALA A 1 102 ? -1.259 15.523 -4.074 1 88.62 102 ALA A C 1
ATOM 826 O O . ALA A 1 102 ? -0.841 16.453 -3.381 1 88.62 102 ALA A O 1
ATOM 827 N N . SER A 1 103 ? -0.624 14.43 -4.191 1 89.62 103 SER A N 1
ATOM 828 C CA . SER A 1 103 ? 0.6 14.172 -3.438 1 89.62 103 SER A CA 1
ATOM 829 C C . SER A 1 103 ? 1.667 15.219 -3.754 1 89.62 103 SER A C 1
ATOM 831 O O . SER A 1 103 ? 2.398 15.656 -2.861 1 89.62 103 SER A O 1
ATOM 833 N N . GLN A 1 104 ? 1.717 15.688 -4.98 1 87.06 104 GLN A N 1
ATOM 834 C CA . GLN A 1 104 ? 2.729 16.656 -5.41 1 87.06 104 GLN A CA 1
ATOM 835 C C . GLN A 1 104 ? 2.398 18.047 -4.91 1 87.06 104 GLN A C 1
ATOM 837 O O . GLN A 1 104 ? 3.25 18.953 -4.941 1 87.06 104 GLN A O 1
ATOM 842 N N . MET A 1 105 ? 1.238 18.188 -4.441 1 91.06 105 MET A N 1
ATOM 843 C CA . MET A 1 105 ? 0.804 19.516 -4.004 1 91.06 105 MET A CA 1
ATOM 844 C C . MET A 1 105 ? 1.003 19.688 -2.502 1 91.06 105 MET A C 1
ATOM 846 O O . MET A 1 105 ? 0.805 20.766 -1.964 1 91.06 105 MET A O 1
ATOM 850 N N . ILE A 1 106 ? 1.426 18.703 -1.846 1 95.19 106 ILE A N 1
ATOM 851 C CA . ILE A 1 106 ? 1.548 18.75 -0.392 1 95.19 106 ILE A CA 1
ATOM 852 C C . ILE A 1 106 ? 2.654 19.734 0.003 1 95.19 106 ILE A C 1
ATOM 854 O O . ILE A 1 106 ? 2.486 20.531 0.928 1 95.19 106 ILE A O 1
ATOM 858 N N . LEU A 1 107 ? 3.738 19.75 -0.719 1 94.94 107 LEU A N 1
ATOM 859 C CA . LEU A 1 107 ? 4.84 20.641 -0.371 1 94.94 107 LEU A CA 1
ATOM 860 C C . LEU A 1 107 ? 4.43 22.094 -0.541 1 94.94 107 LEU A C 1
ATOM 862 O O . LEU A 1 107 ? 4.547 22.891 0.395 1 94.94 107 LEU A O 1
ATOM 866 N N . PRO A 1 108 ? 3.912 22.453 -1.736 1 94.62 108 PRO A N 1
ATOM 867 C CA . PRO A 1 108 ? 3.461 23.844 -1.885 1 94.62 108 PRO A CA 1
ATOM 868 C C . PRO A 1 108 ? 2.42 24.234 -0.842 1 94.62 108 PRO A C 1
ATOM 870 O O . PRO A 1 108 ? 2.408 25.391 -0.379 1 94.62 108 PRO A O 1
ATOM 873 N N . LEU A 1 109 ? 1.619 23.344 -0.475 1 95.62 109 LEU A N 1
ATOM 874 C CA . LEU A 1 109 ? 0.606 23.594 0.544 1 95.62 109 LEU A CA 1
ATOM 875 C C . LEU A 1 109 ? 1.255 23.922 1.887 1 95.62 109 LEU A C 1
ATOM 877 O O . LEU A 1 109 ? 0.89 24.906 2.537 1 95.62 109 LEU A O 1
ATOM 881 N N . ILE A 1 110 ? 2.168 23.125 2.27 1 96.44 110 ILE A N 1
ATOM 882 C CA . ILE A 1 110 ? 2.857 23.297 3.543 1 96.44 110 ILE A CA 1
ATOM 883 C C . ILE A 1 110 ? 3.613 24.625 3.539 1 96.44 110 ILE A C 1
ATOM 885 O O . ILE A 1 110 ? 3.523 25.406 4.492 1 96.44 110 ILE A O 1
ATOM 889 N N . GLN A 1 111 ? 4.316 24.875 2.492 1 95.56 111 GLN A N 1
ATOM 890 C CA . GLN A 1 111 ? 5.117 26.094 2.387 1 95.56 111 GLN A CA 1
ATOM 891 C C . GLN A 1 111 ? 4.238 27.328 2.479 1 95.56 111 GLN A C 1
ATOM 893 O O . GLN A 1 111 ? 4.531 28.25 3.244 1 95.56 111 GLN A O 1
ATOM 898 N N . THR A 1 112 ? 3.168 27.344 1.737 1 95.56 112 THR A N 1
ATOM 899 C CA . THR A 1 112 ? 2.268 28.484 1.715 1 95.56 112 THR A CA 1
ATOM 900 C C . THR A 1 112 ? 1.574 28.656 3.064 1 95.56 112 THR A C 1
ATOM 902 O O . THR A 1 112 ? 1.461 29.781 3.572 1 95.56 112 THR A O 1
ATOM 905 N N . PHE A 1 113 ? 1.19 27.594 3.645 1 96.06 113 PHE A N 1
ATOM 906 C CA . PHE A 1 113 ? 0.517 27.625 4.938 1 96.06 113 PHE A CA 1
ATOM 907 C C . PHE A 1 113 ? 1.43 28.219 6.008 1 96.06 113 PHE A C 1
ATOM 909 O O . PHE A 1 113 ? 1.017 29.094 6.773 1 96.06 113 PHE A O 1
ATOM 916 N N . GLU A 1 114 ? 2.619 27.719 6.016 1 95.25 114 GLU A N 1
ATOM 917 C CA . GLU A 1 114 ? 3.541 28.125 7.07 1 95.25 114 GLU A CA 1
ATOM 918 C C . GLU A 1 114 ? 4.031 29.547 6.855 1 95.25 114 GLU A C 1
ATOM 920 O O . GLU A 1 114 ? 4.52 30.188 7.785 1 95.25 114 GLU A O 1
ATOM 925 N N . GLN A 1 115 ? 3.859 30.031 5.699 1 94.12 115 GLN A N 1
ATOM 926 C CA . GLN A 1 115 ? 4.125 31.438 5.426 1 94.12 115 GLN A CA 1
ATOM 927 C C . GLN A 1 115 ? 2.98 32.312 5.922 1 94.12 115 GLN A C 1
ATOM 929 O O . GLN A 1 115 ? 3.201 33.469 6.332 1 94.12 115 GLN A O 1
ATOM 934 N N . GLN A 1 116 ? 1.795 31.75 5.969 1 93.44 116 GLN A N 1
ATOM 935 C CA . GLN A 1 116 ? 0.597 32.531 6.258 1 93.44 116 GLN A CA 1
ATOM 936 C C . GLN A 1 116 ? 0.146 32.344 7.703 1 93.44 116 GLN A C 1
ATOM 938 O O . GLN A 1 116 ? -0.789 33 8.164 1 93.44 116 GLN A O 1
ATOM 943 N N . SER A 1 117 ? 0.787 31.469 8.352 1 92.19 117 SER A N 1
ATOM 944 C CA . SER A 1 117 ? 0.335 31.094 9.688 1 92.19 117 SER A CA 1
ATOM 945 C C . SER A 1 117 ? 1.515 30.891 10.633 1 92.19 117 SER A C 1
ATOM 947 O O . SER A 1 117 ? 2.646 30.688 10.188 1 92.19 117 SER A O 1
ATOM 949 N N . ASN A 1 118 ? 1.187 30.922 11.945 1 91.38 118 ASN A N 1
ATOM 950 C CA . ASN A 1 118 ? 2.197 30.641 12.961 1 91.38 118 ASN A CA 1
ATOM 951 C C . ASN A 1 118 ? 2.205 29.156 13.328 1 91.38 118 ASN A C 1
ATOM 953 O O . ASN A 1 118 ? 3.043 28.703 14.117 1 91.38 118 ASN A O 1
ATOM 957 N N . SER A 1 119 ? 1.301 28.484 12.672 1 93.12 119 SER A N 1
ATOM 958 C CA . SER A 1 119 ? 1.209 27.047 12.93 1 93.12 119 SER A CA 1
ATOM 959 C C . SER A 1 119 ? 2.061 26.25 11.953 1 93.12 119 SER A C 1
ATOM 961 O O . SER A 1 119 ? 2.43 26.75 10.891 1 93.12 119 SER A O 1
ATOM 963 N N . THR A 1 120 ? 2.389 25.078 12.352 1 93.38 120 THR A N 1
ATOM 964 C CA . THR A 1 120 ? 3.135 24.172 11.492 1 93.38 120 THR A CA 1
ATOM 965 C C . THR A 1 120 ? 2.225 23.062 10.945 1 93.38 120 THR A C 1
ATOM 967 O O . THR A 1 120 ? 1.229 22.719 11.578 1 93.38 120 THR A O 1
ATOM 970 N N . MET A 1 121 ? 2.543 22.641 9.789 1 94.62 121 MET A N 1
ATOM 971 C CA . MET A 1 121 ? 1.788 21.547 9.18 1 94.62 121 MET A CA 1
ATOM 972 C C . MET A 1 121 ? 2.662 20.312 9.008 1 94.62 121 MET A C 1
ATOM 974 O O . MET A 1 121 ? 3.77 20.391 8.477 1 94.62 121 MET A O 1
ATOM 978 N N . ILE A 1 122 ? 2.186 19.188 9.492 1 94.56 122 ILE A N 1
ATOM 979 C CA . ILE A 1 122 ? 2.922 17.938 9.422 1 94.56 122 ILE A CA 1
ATOM 980 C C . ILE A 1 122 ? 2.172 16.938 8.539 1 94.56 122 ILE A C 1
ATOM 982 O O . ILE A 1 122 ? 1.051 16.547 8.859 1 94.56 122 ILE A O 1
ATOM 986 N N . PRO A 1 123 ? 2.797 16.5 7.438 1 95.69 123 PRO A N 1
ATOM 987 C CA . PRO A 1 123 ? 2.127 15.594 6.504 1 95.69 123 PRO A CA 1
ATOM 988 C C . PRO A 1 123 ? 2.346 14.125 6.852 1 95.69 123 PRO A C 1
ATOM 990 O O . PRO A 1 123 ? 3.363 13.773 7.449 1 95.69 123 PRO A O 1
ATOM 993 N N . GLN A 1 124 ? 1.401 13.352 6.418 1 95 124 GLN A N 1
ATOM 994 C CA . GLN A 1 124 ? 1.536 11.898 6.535 1 95 124 GLN A CA 1
ATOM 995 C C . GLN A 1 124 ? 0.808 11.188 5.398 1 95 124 GLN A C 1
ATOM 997 O O . GLN A 1 124 ? -0.384 11.414 5.18 1 95 124 GLN A O 1
ATOM 1002 N N . LEU A 1 125 ? 1.573 10.359 4.715 1 94.56 125 LEU A N 1
ATOM 1003 C CA . LEU A 1 125 ? 0.98 9.469 3.725 1 94.56 125 LEU A CA 1
ATOM 1004 C C . LEU A 1 125 ? 0.37 8.242 4.395 1 94.56 125 LEU A C 1
ATOM 1006 O O . LEU A 1 125 ? 1.003 7.613 5.246 1 94.56 125 LEU A O 1
ATOM 1010 N N . THR A 1 126 ? -0.91 7.984 4.055 1 88.94 126 THR A N 1
ATOM 1011 C CA . THR A 1 126 ? -1.586 6.844 4.664 1 88.94 126 THR A CA 1
ATOM 1012 C C . THR A 1 126 ? -2.553 6.199 3.674 1 88.94 126 THR A C 1
ATOM 1014 O O . THR A 1 126 ? -2.779 6.727 2.584 1 88.94 126 THR A O 1
ATOM 1017 N N . LYS A 1 127 ? -2.959 5.004 4.051 1 83.06 127 LYS A N 1
ATOM 1018 C CA . LYS A 1 127 ? -3.941 4.301 3.232 1 83.06 127 LYS A CA 1
ATOM 1019 C C . LYS A 1 127 ? -5.34 4.875 3.438 1 83.06 127 LYS A C 1
ATOM 1021 O O . LYS A 1 127 ? -5.68 5.32 4.535 1 83.06 127 LYS A O 1
ATOM 1026 N N . HIS A 1 128 ? -6.039 4.785 2.395 1 78.69 128 HIS A N 1
ATOM 1027 C CA . HIS A 1 128 ? -7.391 5.336 2.375 1 78.69 128 HIS A CA 1
ATOM 1028 C C . HIS A 1 128 ? -8.203 4.848 3.568 1 78.69 128 HIS A C 1
ATOM 1030 O O . HIS A 1 128 ? -8.867 5.645 4.242 1 78.69 128 HIS A O 1
ATOM 1036 N N . ASP A 1 129 ? -8.133 3.604 3.854 1 73.31 129 ASP A N 1
ATOM 1037 C CA . ASP A 1 129 ? -9 2.984 4.852 1 73.31 129 ASP A CA 1
ATOM 1038 C C . ASP A 1 129 ? -8.617 3.432 6.262 1 73.31 129 ASP A C 1
ATOM 1040 O O . ASP A 1 129 ? -9.414 3.301 7.195 1 73.31 129 ASP A O 1
ATOM 1044 N N . LYS A 1 130 ? -7.496 3.992 6.348 1 81.31 130 LYS A N 1
ATOM 1045 C CA . LYS A 1 130 ? -7.035 4.418 7.668 1 81.31 130 LYS A CA 1
ATOM 1046 C C . LYS A 1 130 ? -7.293 5.906 7.887 1 81.31 130 LYS A C 1
ATOM 1048 O O . LYS A 1 130 ? -7.348 6.367 9.031 1 81.31 130 LYS A O 1
ATOM 1053 N N . LEU A 1 131 ? -7.441 6.648 6.852 1 87.94 131 LEU A N 1
ATOM 1054 C CA . LEU A 1 131 ? -7.527 8.102 6.926 1 87.94 131 LEU A CA 1
ATOM 1055 C C . LEU A 1 131 ? -8.766 8.539 7.703 1 87.94 131 LEU A C 1
ATOM 1057 O O . LEU A 1 131 ? -8.688 9.43 8.547 1 87.94 131 LEU A O 1
ATOM 1061 N N . LEU A 1 132 ? -9.852 7.945 7.406 1 82.69 132 LEU A N 1
ATOM 1062 C CA . LEU A 1 132 ? -11.094 8.328 8.078 1 82.69 132 LEU A CA 1
ATOM 1063 C C . LEU A 1 132 ? -10.992 8.062 9.578 1 82.69 132 LEU A C 1
ATOM 1065 O O . LEU A 1 132 ? -11.383 8.898 10.391 1 82.69 132 LEU A O 1
ATOM 1069 N N . ASP A 1 133 ? -10.477 6.918 9.914 1 78.94 133 ASP A N 1
ATOM 1070 C CA . ASP A 1 133 ? -10.305 6.562 11.32 1 78.94 133 ASP A CA 1
ATOM 1071 C C . ASP A 1 133 ? -9.406 7.57 12.031 1 78.94 133 ASP A C 1
ATOM 1073 O O . ASP A 1 133 ? -9.672 7.941 13.18 1 78.94 133 ASP A O 1
ATOM 1077 N N . GLN A 1 134 ? -8.43 7.965 11.391 1 87 134 GLN A N 1
ATOM 1078 C CA . GLN A 1 134 ? -7.473 8.883 11.992 1 87 134 GLN A CA 1
ATOM 1079 C C . GLN A 1 134 ? -8.078 10.273 12.172 1 87 134 GLN A C 1
ATOM 1081 O O . GLN A 1 134 ? -7.742 10.984 13.117 1 87 134 GLN A O 1
ATOM 1086 N N . ILE A 1 135 ? -8.969 10.664 11.281 1 89.06 135 ILE A N 1
ATOM 1087 C CA . ILE A 1 135 ? -9.68 11.938 11.406 1 89.06 135 ILE A CA 1
ATOM 1088 C C . ILE A 1 135 ? -10.656 11.875 12.578 1 89.06 135 ILE A C 1
ATOM 1090 O O . ILE A 1 135 ? -10.695 12.781 13.406 1 89.06 135 ILE A O 1
ATOM 1094 N N . LEU A 1 136 ? -11.312 10.82 12.633 1 80.31 136 LEU A N 1
ATOM 1095 C CA . LEU A 1 136 ? -12.352 10.68 13.648 1 80.31 136 LEU A CA 1
ATOM 1096 C C . LEU A 1 136 ? -11.734 10.555 15.039 1 80.31 136 LEU A C 1
ATOM 1098 O O . LEU A 1 136 ? -12.328 10.984 16.031 1 80.31 136 LEU A O 1
ATOM 1102 N N . SER A 1 137 ? -10.586 10 15.102 1 77.5 137 SER A N 1
ATOM 1103 C CA . SER A 1 137 ? -9.898 9.836 16.375 1 77.5 137 SER A CA 1
ATOM 1104 C C . SER A 1 137 ? -9.008 11.031 16.688 1 77.5 137 SER A C 1
ATOM 1106 O O . SER A 1 137 ? -8.211 10.992 17.625 1 77.5 137 SER A O 1
ATOM 1108 N N . ASN A 1 138 ? -8.969 11.992 15.891 1 83.62 138 ASN A N 1
ATOM 1109 C CA . ASN A 1 138 ? -8.258 13.25 16.062 1 83.62 138 ASN A CA 1
ATOM 1110 C C . ASN A 1 138 ? -6.75 13.07 15.938 1 83.62 138 ASN A C 1
ATOM 1112 O O . ASN A 1 138 ? -5.973 13.875 16.453 1 83.62 138 ASN A O 1
ATOM 1116 N N . GLN A 1 139 ? -6.402 11.992 15.305 1 85.88 139 GLN A N 1
ATOM 1117 C CA . GLN A 1 139 ? -4.988 11.82 14.984 1 85.88 139 GLN A CA 1
ATOM 1118 C C . GLN A 1 139 ? -4.578 12.711 13.812 1 85.88 139 GLN A C 1
ATOM 1120 O O . GLN A 1 139 ? -3.406 13.07 13.688 1 85.88 139 GLN A O 1
ATOM 1125 N N . LEU A 1 140 ? -5.539 12.977 13.023 1 93.06 140 LEU A N 1
ATOM 1126 C CA . LEU A 1 140 ? -5.387 13.906 11.914 1 93.06 140 LEU A CA 1
ATOM 1127 C C . LEU A 1 140 ? -6.395 15.047 12.016 1 93.06 140 LEU A C 1
ATOM 1129 O O . LEU A 1 140 ? -7.52 14.844 12.469 1 93.06 140 LEU A O 1
ATOM 1133 N N . ASP A 1 141 ? -5.91 16.188 11.555 1 95.25 141 ASP A N 1
ATOM 1134 C CA . ASP A 1 141 ? -6.801 17.344 11.523 1 95.25 141 ASP A CA 1
ATOM 1135 C C . ASP A 1 141 ? -7.488 17.469 10.164 1 95.25 141 ASP A C 1
ATOM 1137 O O . ASP A 1 141 ? -8.648 17.875 10.086 1 95.25 141 ASP A O 1
ATOM 1141 N N . LEU A 1 142 ? -6.723 17.188 9.133 1 96.62 142 LEU A N 1
ATOM 1142 C CA . LEU A 1 142 ? -7.176 17.25 7.746 1 96.62 142 LEU A CA 1
ATOM 1143 C C . LEU A 1 142 ? -6.754 16.016 6.977 1 96.62 142 LEU A C 1
ATOM 1145 O O . LEU A 1 142 ? -5.73 15.398 7.293 1 96.62 142 LEU A O 1
ATOM 1149 N N . ALA A 1 143 ? -7.574 15.688 6.012 1 96.81 143 ALA A N 1
ATOM 1150 C CA . ALA A 1 143 ? -7.172 14.609 5.121 1 96.81 143 ALA A CA 1
ATOM 1151 C C . ALA A 1 143 ? -7.598 14.891 3.684 1 96.81 143 ALA A C 1
ATOM 1153 O O . ALA A 1 143 ? -8.695 15.414 3.445 1 96.81 143 ALA A O 1
ATOM 1154 N N . ILE A 1 144 ? -6.723 14.695 2.768 1 95.94 144 ILE A N 1
ATOM 1155 C CA . ILE A 1 144 ? -7.047 14.672 1.345 1 95.94 144 ILE A CA 1
ATOM 1156 C C . ILE A 1 144 ? -7.191 13.234 0.873 1 95.94 144 ILE A C 1
ATOM 1158 O O . ILE A 1 144 ? -6.219 12.469 0.875 1 95.94 144 ILE A O 1
ATOM 1162 N N . THR A 1 145 ? -8.391 12.898 0.476 1 94.75 145 THR A N 1
ATOM 1163 C CA . THR A 1 145 ? -8.68 11.5 0.192 1 94.75 145 THR A CA 1
ATOM 1164 C C . THR A 1 145 ? -9.773 11.375 -0.872 1 94.75 145 THR A C 1
ATOM 1166 O O . THR A 1 145 ? -10.25 12.383 -1.392 1 94.75 145 THR A O 1
ATOM 1169 N N . GLU A 1 146 ? -9.969 10.156 -1.222 1 93.31 146 GLU A N 1
ATOM 1170 C CA . GLU A 1 146 ? -11.023 9.883 -2.195 1 93.31 146 GLU A CA 1
ATOM 1171 C C . GLU A 1 146 ? -12.406 10.164 -1.604 1 93.31 146 GLU A C 1
ATOM 1173 O O . GLU A 1 146 ? -12.695 9.766 -0.475 1 93.31 146 GLU A O 1
ATOM 1178 N N . PHE A 1 147 ? -13.188 10.875 -2.398 1 92.5 147 PHE A N 1
ATOM 1179 C CA . PHE A 1 147 ? -14.57 11.156 -2.018 1 92.5 147 PHE A CA 1
ATOM 1180 C C . PHE A 1 147 ? -15.422 9.898 -2.117 1 92.5 147 PHE A C 1
ATOM 1182 O O . PHE A 1 147 ? -15.5 9.273 -3.182 1 92.5 147 PHE A O 1
ATOM 1189 N N . THR A 1 148 ? -15.977 9.469 -1.06 1 85.31 148 THR A N 1
ATOM 1190 C CA . THR A 1 148 ? -16.844 8.297 -1.018 1 85.31 148 THR A CA 1
ATOM 1191 C C . THR A 1 148 ? -18.188 8.641 -0.374 1 85.31 148 THR A C 1
ATOM 1193 O O . THR A 1 148 ? -18.281 9.609 0.388 1 85.31 148 THR A O 1
ATOM 1196 N N . PRO A 1 149 ? -19.188 7.824 -0.64 1 78.94 149 PRO A N 1
ATOM 1197 C CA . PRO A 1 149 ? -20.5 8.062 -0.026 1 78.94 149 PRO A CA 1
ATOM 1198 C C . PRO A 1 149 ? -20.453 8.008 1.499 1 78.94 149 PRO A C 1
ATOM 1200 O O . PRO A 1 149 ? -21.203 8.727 2.17 1 78.94 149 PRO A O 1
ATOM 1203 N N . VAL A 1 150 ? -19.609 7.207 1.98 1 73.12 150 VAL A N 1
ATOM 1204 C CA . VAL A 1 150 ? -19.484 7.066 3.428 1 73.12 150 VAL A CA 1
ATOM 1205 C C . VAL A 1 150 ? -19.031 8.391 4.039 1 73.12 150 VAL A C 1
ATOM 1207 O O . VAL A 1 150 ? -19.531 8.789 5.102 1 73.12 150 VAL A O 1
ATOM 1210 N N . LEU A 1 151 ? -18.172 9.031 3.381 1 82.12 151 LEU A N 1
ATOM 1211 C CA . LEU A 1 151 ? -17.688 10.32 3.863 1 82.12 151 LEU A CA 1
ATOM 1212 C C . LEU A 1 151 ? -18.797 11.359 3.83 1 82.12 151 LEU A C 1
ATOM 1214 O O . LEU A 1 151 ? -18.922 12.172 4.75 1 82.12 151 LEU A O 1
ATOM 1218 N N . GLU A 1 152 ? -19.531 11.312 2.84 1 77.06 152 GLU A N 1
ATOM 1219 C CA . GLU A 1 152 ? -20.594 12.297 2.645 1 77.06 152 GLU A CA 1
ATOM 1220 C C . GLU A 1 152 ? -21.672 12.156 3.715 1 77.06 152 GLU A C 1
ATOM 1222 O O . GLU A 1 152 ? -22.297 13.148 4.105 1 77.06 152 GLU A O 1
ATOM 1227 N N . ARG A 1 153 ? -21.859 11.062 4.188 1 76.62 153 ARG A N 1
ATOM 1228 C CA . ARG A 1 153 ? -22.953 10.789 5.117 1 76.62 153 ARG A CA 1
ATOM 1229 C C . ARG A 1 153 ? -22.531 11.094 6.555 1 76.62 153 ARG A C 1
ATOM 1231 O O . ARG A 1 153 ? -23.391 11.18 7.441 1 76.62 153 ARG A O 1
ATOM 1238 N N . GLU A 1 154 ? -21.203 11.32 6.66 1 75.31 154 GLU A N 1
ATOM 1239 C CA . GLU A 1 154 ? -20.703 11.602 8 1 75.31 154 GLU A CA 1
ATOM 1240 C C . GLU A 1 154 ? -21.031 13.031 8.414 1 75.31 154 GLU A C 1
ATOM 1242 O O . GLU A 1 154 ? -20.375 13.977 7.969 1 75.31 154 GLU A O 1
ATOM 1247 N N . THR A 1 155 ? -21.938 13.219 9.422 1 82.06 155 THR A N 1
ATOM 1248 C CA . THR A 1 155 ? -22.453 14.547 9.766 1 82.06 155 THR A CA 1
ATOM 1249 C C . THR A 1 155 ? -21.422 15.32 10.586 1 82.06 155 THR A C 1
ATOM 1251 O O . THR A 1 155 ? -21.5 16.547 10.695 1 82.06 155 THR A O 1
ATOM 1254 N N . HIS A 1 156 ? -20.547 14.633 11.172 1 86.62 156 HIS A N 1
ATOM 1255 C CA . HIS A 1 156 ? -19.562 15.297 12.023 1 86.62 156 HIS A CA 1
ATOM 1256 C C . HIS A 1 156 ? -18.359 15.773 11.211 1 86.62 156 HIS A C 1
ATOM 1258 O O . HIS A 1 156 ? -17.453 16.406 11.75 1 86.62 156 HIS A O 1
ATOM 1264 N N . LEU A 1 157 ? -18.469 15.461 9.938 1 92.81 157 LEU A N 1
ATOM 1265 C CA . LEU A 1 157 ? -17.344 15.812 9.086 1 92.81 157 LEU A CA 1
ATOM 1266 C C . LEU A 1 157 ? -17.719 16.922 8.102 1 92.81 157 LEU A C 1
ATOM 1268 O O . LEU A 1 157 ? -18.859 16.969 7.629 1 92.81 157 LEU A O 1
ATOM 1272 N N . ARG A 1 158 ? -16.797 17.828 7.906 1 94.88 158 ARG A N 1
ATOM 1273 C CA . ARG A 1 158 ? -16.828 18.734 6.762 1 94.88 158 ARG A CA 1
ATOM 1274 C C . ARG A 1 158 ? -16.094 18.141 5.57 1 94.88 158 ARG A C 1
ATOM 1276 O O . ARG A 1 158 ? -14.945 17.719 5.691 1 94.88 158 ARG A O 1
ATOM 1283 N N . VAL A 1 159 ? -16.766 18.047 4.492 1 95.19 159 VAL A N 1
ATOM 1284 C CA . VAL A 1 159 ? -16.203 17.438 3.291 1 95.19 159 VAL A CA 1
ATOM 1285 C C . VAL A 1 159 ? -16.344 18.406 2.115 1 95.19 159 VAL A C 1
ATOM 1287 O O . VAL A 1 159 ? -17.406 18.984 1.905 1 95.19 159 VAL A O 1
ATOM 1290 N N . MET A 1 160 ? -15.258 18.578 1.346 1 95.38 160 MET A N 1
ATOM 1291 C CA . MET A 1 160 ? -15.289 19.422 0.155 1 95.38 160 MET A CA 1
ATOM 1292 C C . MET A 1 160 ? -14.609 18.734 -1.022 1 95.38 160 MET A C 1
ATOM 1294 O O . MET A 1 160 ? -13.414 18.438 -0.974 1 95.38 160 MET A O 1
ATOM 1298 N N . PRO A 1 161 ? -15.391 18.438 -2.074 1 95.38 161 PRO A N 1
ATOM 1299 C CA . PRO A 1 161 ? -14.75 17.922 -3.285 1 95.38 161 PRO A CA 1
ATOM 1300 C C . PRO A 1 161 ? -13.719 18.891 -3.863 1 95.38 161 PRO A C 1
ATOM 1302 O O . PRO A 1 161 ? -13.922 20.094 -3.842 1 95.38 161 PRO A O 1
ATOM 1305 N N . LEU A 1 162 ? -12.617 18.344 -4.332 1 95.56 162 LEU A N 1
ATOM 1306 C CA . LEU A 1 162 ? -11.531 19.172 -4.832 1 95.56 162 LEU A CA 1
ATOM 1307 C C . LEU A 1 162 ? -11.383 19.031 -6.344 1 95.56 162 LEU A C 1
ATOM 1309 O O . LEU A 1 162 ? -11.578 20 -7.086 1 95.56 162 LEU A O 1
ATOM 1313 N N . PHE A 1 163 ? -11 17.844 -6.812 1 93.12 163 PHE A N 1
ATOM 1314 C CA . PHE A 1 163 ? -10.828 17.609 -8.242 1 93.12 163 PHE A CA 1
ATOM 1315 C C . PHE A 1 163 ? -10.961 16.141 -8.578 1 93.12 163 PHE A C 1
ATOM 1317 O O . PHE A 1 163 ? -10.922 15.289 -7.691 1 93.12 163 PHE A O 1
ATOM 1324 N N . GLU A 1 164 ? -11.125 15.891 -9.875 1 92.88 164 GLU A N 1
ATOM 1325 C CA . GLU A 1 164 ? -11.25 14.523 -10.375 1 92.88 164 GLU A CA 1
ATOM 1326 C C . GLU A 1 164 ? -9.938 14.039 -10.977 1 92.88 164 GLU A C 1
ATOM 1328 O O . GLU A 1 164 ? -9.258 14.781 -11.688 1 92.88 164 GLU A O 1
ATOM 1333 N N . GLU A 1 165 ? -9.578 12.797 -10.609 1 92.62 165 GLU A N 1
ATOM 1334 C CA . GLU A 1 165 ? -8.438 12.141 -11.227 1 92.62 165 GLU A CA 1
ATOM 1335 C C . GLU A 1 165 ? -8.875 11.195 -12.344 1 92.62 165 GLU A C 1
ATOM 1337 O O . GLU A 1 165 ? -9.805 10.406 -12.164 1 92.62 165 GLU A O 1
ATOM 1342 N N . ASN A 1 166 ? -8.172 11.375 -13.438 1 91.69 166 ASN A N 1
ATOM 1343 C CA . ASN A 1 166 ? -8.445 10.531 -14.594 1 91.69 166 ASN A CA 1
ATOM 1344 C C . ASN A 1 166 ? -7.297 9.562 -14.867 1 91.69 166 ASN A C 1
ATOM 1346 O O . ASN A 1 166 ? -6.199 9.734 -14.336 1 91.69 166 ASN A O 1
ATOM 1350 N N . TYR A 1 167 ? -7.637 8.547 -15.688 1 94.5 167 TYR A N 1
ATOM 1351 C CA . TYR A 1 167 ? -6.684 7.477 -15.969 1 94.5 167 TYR A CA 1
ATOM 1352 C C . TYR A 1 167 ? -6.543 7.246 -17.469 1 94.5 167 TYR A C 1
ATOM 1354 O O . TYR A 1 167 ? -7.352 7.738 -18.25 1 94.5 167 TYR A O 1
ATOM 1362 N N . TYR A 1 168 ? -5.48 6.52 -17.812 1 94.75 168 TYR A N 1
ATOM 1363 C CA . TYR A 1 168 ? -5.133 6.254 -19.203 1 94.75 168 TYR A CA 1
ATOM 1364 C C . TYR A 1 168 ? -4.844 4.773 -19.422 1 94.75 168 TYR A C 1
ATOM 1366 O O . TYR A 1 168 ? -4.418 4.074 -18.5 1 94.75 168 TYR A O 1
ATOM 1374 N N . MET A 1 169 ? -5.117 4.414 -20.578 1 94.88 169 MET A N 1
ATOM 1375 C CA . MET A 1 169 ? -4.758 3.059 -20.984 1 94.88 169 MET A CA 1
ATOM 1376 C C . MET A 1 169 ? -3.754 3.088 -22.141 1 94.88 169 MET A C 1
ATOM 1378 O O . MET A 1 169 ? -3.9 3.875 -23.078 1 94.88 169 MET A O 1
ATOM 1382 N N . TYR A 1 170 ? -2.727 2.297 -22.016 1 96.12 170 TYR A N 1
ATOM 1383 C CA . TYR A 1 170 ? -1.772 2.104 -23.109 1 96.12 170 TYR A CA 1
ATOM 1384 C C . TYR A 1 170 ? -1.99 0.759 -23.797 1 96.12 170 TYR A C 1
ATOM 1386 O O . TYR A 1 170 ? -2.047 -0.28 -23.125 1 96.12 170 TYR A O 1
ATOM 1394 N N . VAL A 1 171 ? -2.109 0.849 -25.047 1 95.12 171 VAL A N 1
ATOM 1395 C CA . VAL A 1 171 ? -2.408 -0.327 -25.859 1 95.12 171 VAL A CA 1
ATOM 1396 C C . VAL A 1 171 ? -1.372 -0.467 -26.969 1 95.12 171 VAL A C 1
ATOM 1398 O O . VAL A 1 171 ? -0.942 0.53 -27.547 1 95.12 171 VAL A O 1
ATOM 1401 N N . PRO A 1 172 ? -0.932 -1.758 -27.203 1 94.56 172 PRO A N 1
ATOM 1402 C CA . PRO A 1 172 ? -0.069 -1.938 -28.375 1 94.56 172 PRO A CA 1
ATOM 1403 C C . PRO A 1 172 ? -0.702 -1.411 -29.656 1 94.56 172 PRO A C 1
ATOM 1405 O O . PRO A 1 172 ? -1.896 -1.616 -29.891 1 94.56 172 PRO A O 1
ATOM 1408 N N . LYS A 1 173 ? 0.091 -0.786 -30.5 1 92.62 173 LYS A N 1
ATOM 1409 C CA . LYS A 1 173 ? -0.42 -0.155 -31.719 1 92.62 173 LYS A CA 1
ATOM 1410 C C . LYS A 1 173 ? -0.963 -1.197 -32.688 1 92.62 173 LYS A C 1
ATOM 1412 O O . LYS A 1 173 ? -1.819 -0.89 -33.531 1 92.62 173 LYS A O 1
ATOM 1417 N N . SER A 1 174 ? -0.452 -2.338 -32.594 1 90.94 174 SER A N 1
ATOM 1418 C CA . SER A 1 174 ? -0.869 -3.416 -33.469 1 90.94 174 SER A CA 1
ATOM 1419 C C . SER A 1 174 ? -2.254 -3.936 -33.125 1 90.94 174 SER A C 1
ATOM 1421 O O . SER A 1 174 ? -2.895 -4.633 -33.906 1 90.94 174 SER A O 1
ATOM 1423 N N . HIS A 1 175 ? -2.701 -3.645 -31.953 1 90.94 175 HIS A N 1
ATOM 1424 C CA . HIS A 1 175 ? -4.004 -4.129 -31.5 1 90.94 175 HIS A CA 1
ATOM 1425 C C . HIS A 1 175 ? -5.137 -3.305 -32.094 1 90.94 175 HIS A C 1
ATOM 1427 O O . HIS A 1 175 ? -5.023 -2.082 -32.219 1 90.94 175 HIS A O 1
ATOM 1433 N N . PRO A 1 176 ? -6.223 -3.893 -32.406 1 88.38 176 PRO A N 1
ATOM 1434 C CA . PRO A 1 176 ? -7.34 -3.18 -33.031 1 88.38 176 PRO A CA 1
ATOM 1435 C C . PRO A 1 176 ? -7.863 -2.035 -32.156 1 88.38 176 PRO A C 1
ATOM 1437 O O . PRO A 1 176 ? -8.359 -1.035 -32.688 1 88.38 176 PRO A O 1
ATOM 1440 N N . LEU A 1 177 ? -7.711 -2.162 -30.922 1 88.25 177 LEU A N 1
ATOM 1441 C CA . LEU A 1 177 ? -8.234 -1.159 -30 1 88.25 177 LEU A CA 1
ATOM 1442 C C . LEU A 1 177 ? -7.438 0.138 -30.094 1 88.25 177 LEU A C 1
ATOM 1444 O O . LEU A 1 177 ? -7.887 1.185 -29.625 1 88.25 177 LEU A O 1
ATOM 1448 N N . ALA A 1 178 ? -6.309 0.011 -30.656 1 89.25 178 ALA A N 1
ATOM 1449 C CA . ALA A 1 178 ? -5.461 1.192 -30.797 1 89.25 178 ALA A CA 1
ATOM 1450 C C . ALA A 1 178 ? -6.105 2.209 -31.75 1 89.25 178 ALA A C 1
ATOM 1452 O O . ALA A 1 178 ? -5.781 3.398 -31.703 1 89.25 178 ALA A O 1
ATOM 1453 N N . MET A 1 179 ? -6.996 1.741 -32.531 1 87.06 179 MET A N 1
ATOM 1454 C CA . MET A 1 179 ? -7.613 2.602 -33.531 1 87.06 179 MET A CA 1
ATOM 1455 C C . MET A 1 179 ? -8.992 3.07 -33.062 1 87.06 179 MET A C 1
ATOM 1457 O O . MET A 1 179 ? -9.664 3.826 -33.781 1 87.06 179 MET A O 1
ATOM 1461 N N . THR A 1 180 ? -9.375 2.668 -31.922 1 85.25 180 THR A N 1
ATOM 1462 C CA . THR A 1 180 ? -10.703 3.002 -31.438 1 85.25 180 THR A CA 1
ATOM 1463 C C . THR A 1 180 ? -10.688 4.34 -30.703 1 85.25 180 THR A C 1
ATOM 1465 O O . THR A 1 180 ? -9.727 4.648 -29.984 1 85.25 180 THR A O 1
ATOM 1468 N N . VAL A 1 181 ? -11.82 5.059 -30.922 1 86.88 181 VAL A N 1
ATOM 1469 C CA . VAL A 1 181 ? -12 6.324 -30.234 1 86.88 181 VAL A CA 1
ATOM 1470 C C . VAL A 1 181 ? -12.961 6.141 -29.062 1 86.88 181 VAL A C 1
ATOM 1472 O O . VAL A 1 181 ? -14.102 5.715 -29.25 1 86.88 181 VAL A O 1
ATOM 1475 N N . HIS A 1 182 ? -12.555 6.391 -27.875 1 89 182 HIS A N 1
ATOM 1476 C CA . HIS A 1 182 ? -13.32 6.352 -26.625 1 89 182 HIS A CA 1
ATOM 1477 C C . HIS A 1 182 ? -13.922 4.969 -26.391 1 89 182 HIS A C 1
ATOM 1479 O O . HIS A 1 182 ? -15.141 4.836 -26.234 1 89 182 HIS A O 1
ATOM 1485 N N . PRO A 1 183 ? -13.07 4.004 -26.391 1 89.19 183 PRO A N 1
ATOM 1486 C CA . PRO A 1 183 ? -13.609 2.666 -26.125 1 89.19 183 PRO A CA 1
ATOM 1487 C C . PRO A 1 183 ? -14.141 2.516 -24.703 1 89.19 183 PRO A C 1
ATOM 1489 O O . PRO A 1 183 ? -13.523 3.002 -23.75 1 89.19 183 PRO A O 1
ATOM 1492 N N . PRO A 1 184 ? -15.352 1.858 -24.656 1 90.25 184 PRO A N 1
ATOM 1493 C CA . PRO A 1 184 ? -15.82 1.545 -23.297 1 90.25 184 PRO A CA 1
ATOM 1494 C C . PRO A 1 184 ? -14.945 0.504 -22.594 1 90.25 184 PRO A C 1
ATOM 1496 O O . PRO A 1 184 ? -14.242 -0.26 -23.266 1 90.25 184 PRO A O 1
ATOM 1499 N N . LEU A 1 185 ? -15.023 0.441 -21.312 1 90.88 185 LEU A N 1
ATOM 1500 C CA . LEU A 1 185 ? -14.203 -0.47 -20.531 1 90.88 185 LEU A CA 1
ATOM 1501 C C . LEU A 1 185 ? -14.547 -1.922 -20.844 1 90.88 185 LEU A C 1
ATOM 1503 O O . LEU A 1 185 ? -13.688 -2.803 -20.75 1 90.88 185 LEU A O 1
ATOM 1507 N N . SER A 1 186 ? -15.727 -2.129 -21.234 1 87.25 186 SER A N 1
ATOM 1508 C CA . SER A 1 186 ? -16.203 -3.48 -21.5 1 87.25 186 SER A CA 1
ATOM 1509 C C . SER A 1 186 ? -15.469 -4.094 -22.703 1 87.25 186 SER A C 1
ATOM 1511 O O . SER A 1 186 ? -15.461 -5.316 -22.859 1 87.25 186 SER A O 1
ATOM 1513 N N . GLN A 1 187 ? -14.859 -3.346 -23.516 1 85.75 187 GLN A N 1
ATOM 1514 C CA . GLN A 1 187 ? -14.141 -3.844 -24.688 1 85.75 187 GLN A CA 1
ATOM 1515 C C . GLN A 1 187 ? -12.805 -4.465 -24.281 1 85.75 187 GLN A C 1
ATOM 1517 O O . GLN A 1 187 ? -12.164 -5.141 -25.094 1 85.75 187 GLN A O 1
ATOM 1522 N N . PHE A 1 188 ? -12.523 -4.34 -23 1 84.25 188 PHE A N 1
ATOM 1523 C CA . PHE A 1 188 ? -11.219 -4.816 -22.562 1 84.25 188 PHE A CA 1
ATOM 1524 C C . PHE A 1 188 ? -11.352 -6.133 -21.797 1 84.25 188 PHE A C 1
ATOM 1526 O O . PHE A 1 188 ? -10.406 -6.582 -21.156 1 84.25 188 PHE A O 1
ATOM 1533 N N . THR A 1 189 ? -12.406 -6.82 -21.75 1 77.56 189 THR A N 1
ATOM 1534 C CA . THR A 1 189 ? -12.766 -7.984 -20.953 1 77.56 189 THR A CA 1
ATOM 1535 C C . THR A 1 189 ? -11.805 -9.141 -21.219 1 77.56 189 THR A C 1
ATOM 1537 O O . THR A 1 189 ? -11.461 -9.898 -20.297 1 77.56 189 THR A O 1
ATOM 1540 N N . ASN A 1 190 ? -11.281 -9.383 -22.281 1 77.88 190 ASN A N 1
ATOM 1541 C CA . ASN A 1 190 ? -10.469 -10.555 -22.578 1 77.88 190 ASN A CA 1
ATOM 1542 C C . ASN A 1 190 ? -8.984 -10.203 -22.656 1 77.88 190 ASN A C 1
ATOM 1544 O O . ASN A 1 190 ? -8.18 -10.969 -23.188 1 77.88 190 ASN A O 1
ATOM 1548 N N . GLN A 1 191 ? -8.688 -9.156 -21.938 1 82.25 191 GLN A N 1
ATOM 1549 C CA . GLN A 1 191 ? -7.293 -8.719 -21.984 1 82.25 191 GLN A CA 1
ATOM 1550 C C . GLN A 1 191 ? -6.641 -8.789 -20.609 1 82.25 191 GLN A C 1
ATOM 1552 O O . GLN A 1 191 ? -7.328 -8.734 -19.594 1 82.25 191 GLN A O 1
ATOM 1557 N N . SER A 1 192 ? -5.348 -9.023 -20.656 1 91.12 192 SER A N 1
ATOM 1558 C CA . SER A 1 192 ? -4.574 -8.844 -19.422 1 91.12 192 SER A CA 1
ATOM 1559 C C . SER A 1 192 ? -4.305 -7.367 -19.141 1 91.12 192 SER A C 1
ATOM 1561 O O . SER A 1 192 ? -3.672 -6.688 -19.953 1 91.12 192 SER A O 1
ATOM 1563 N N . LEU A 1 19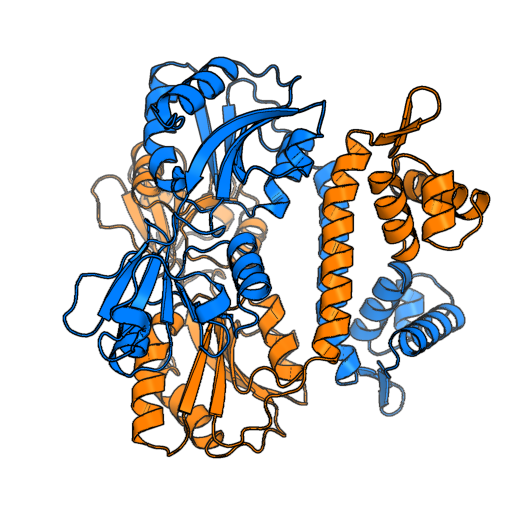3 ? -4.848 -6.973 -18.078 1 94.75 193 LEU A N 1
ATOM 1564 C CA . LEU A 1 193 ? -4.672 -5.57 -17.719 1 94.75 193 LEU A CA 1
ATOM 1565 C C . LEU A 1 193 ? -3.678 -5.426 -16.578 1 94.75 193 LEU A C 1
ATOM 1567 O O . LEU A 1 193 ? -3.691 -6.219 -15.625 1 94.75 193 LEU A O 1
ATOM 1571 N N . TYR A 1 194 ? -2.775 -4.469 -16.703 1 96.12 194 TYR A N 1
ATOM 1572 C CA . TYR A 1 194 ? -1.791 -4.164 -15.68 1 96.12 194 TYR A CA 1
ATOM 1573 C C . TYR A 1 194 ? -1.925 -2.721 -15.203 1 96.12 194 TYR A C 1
ATOM 1575 O O . TYR A 1 194 ? -1.866 -1.791 -16.016 1 96.12 194 TYR A O 1
ATOM 1583 N N . CYS A 1 195 ? -2.082 -2.578 -13.93 1 96.12 195 CYS A N 1
ATOM 1584 C CA . CYS A 1 195 ? -2.082 -1.247 -13.336 1 96.12 195 CYS A CA 1
ATOM 1585 C C . CYS A 1 195 ? -0.678 -0.846 -12.898 1 96.12 195 CYS A C 1
ATOM 1587 O O . CYS A 1 195 ? -0.044 -1.551 -12.109 1 96.12 195 CYS A O 1
ATOM 1589 N N . LEU A 1 196 ? -0.252 0.283 -13.383 1 94.56 196 LEU A N 1
ATOM 1590 C CA . LEU A 1 196 ? 1.063 0.803 -13.023 1 94.56 196 LEU A CA 1
ATOM 1591 C C . LEU A 1 196 ? 0.978 1.707 -11.805 1 94.56 196 LEU A C 1
ATOM 1593 O O . LEU A 1 196 ? 0.208 2.67 -11.789 1 94.56 196 LEU A O 1
ATOM 1597 N N . GLU A 1 197 ? 1.807 1.425 -10.844 1 89.62 197 GLU A N 1
ATOM 1598 C CA . GLU A 1 197 ? 1.836 2.242 -9.633 1 89.62 197 GLU A CA 1
ATOM 1599 C C . GLU A 1 197 ? 2.285 3.666 -9.938 1 89.62 197 GLU A C 1
ATOM 1601 O O . GLU A 1 197 ? 3.09 3.889 -10.844 1 89.62 197 GLU A O 1
ATOM 1606 N N . PRO A 1 198 ? 1.726 4.562 -9.172 1 87.06 198 PRO A N 1
ATOM 1607 C CA . PRO A 1 198 ? 0.788 4.457 -8.055 1 87.06 198 PRO A CA 1
ATOM 1608 C C . PRO A 1 198 ? -0.66 4.289 -8.508 1 87.06 198 PRO A C 1
ATOM 1610 O O . PRO A 1 198 ? -1.082 4.918 -9.484 1 87.06 198 PRO A O 1
ATOM 1613 N N . MET A 1 199 ? -1.344 3.389 -7.848 1 87.75 199 MET A N 1
ATOM 1614 C CA . MET A 1 199 ? -2.738 3.066 -8.141 1 87.75 199 MET A CA 1
ATOM 1615 C C . MET A 1 199 ? -3.494 2.709 -6.867 1 87.75 199 MET A C 1
ATOM 1617 O O . MET A 1 199 ? -2.916 2.146 -5.934 1 87.75 199 MET A O 1
ATOM 1621 N N . THR A 1 200 ? -4.742 3.092 -6.824 1 85.5 200 THR A N 1
ATOM 1622 C CA . THR A 1 200 ? -5.531 2.777 -5.637 1 85.5 200 THR A CA 1
ATOM 1623 C C . THR A 1 200 ? -6.316 1.486 -5.836 1 85.5 200 THR A C 1
ATOM 1625 O O . THR A 1 200 ? -6.613 1.101 -6.969 1 85.5 200 THR A O 1
ATOM 1628 N N . SER A 1 201 ? -6.668 0.943 -4.723 1 83.81 201 SER A N 1
ATOM 1629 C CA . SER A 1 201 ? -7.453 -0.284 -4.762 1 83.81 201 SER A CA 1
ATOM 1630 C C . SER A 1 201 ? -8.844 -0.03 -5.328 1 83.81 201 SER A C 1
ATOM 1632 O O . SER A 1 201 ? -9.43 -0.904 -5.973 1 83.81 201 SER A O 1
ATOM 1634 N N . SER A 1 202 ? -9.359 1.122 -5.078 1 85.25 202 SER A N 1
ATOM 1635 C CA . SER A 1 202 ? -10.695 1.451 -5.578 1 85.25 202 SER A CA 1
ATOM 1636 C C . SER A 1 202 ? -10.734 1.437 -7.102 1 85.25 202 SER A C 1
ATOM 1638 O O . SER A 1 202 ? -11.695 0.955 -7.699 1 85.25 202 SER A O 1
ATOM 1640 N N . ILE A 1 203 ? -9.742 1.892 -7.672 1 89.5 203 ILE A N 1
ATOM 1641 C CA . ILE A 1 203 ? -9.688 1.949 -9.125 1 89.5 203 ILE A CA 1
ATOM 1642 C C . ILE A 1 203 ? -9.484 0.546 -9.695 1 89.5 203 ILE A C 1
ATOM 1644 O O . ILE A 1 203 ? -10.117 0.169 -10.68 1 89.5 203 ILE A O 1
ATOM 1648 N N . LYS A 1 204 ? -8.594 -0.16 -9.086 1 90.19 204 LYS A N 1
ATOM 1649 C CA . LYS A 1 204 ? -8.398 -1.545 -9.5 1 90.19 204 LYS A CA 1
ATOM 1650 C C . LYS A 1 204 ? -9.703 -2.33 -9.422 1 90.19 204 LYS A C 1
ATOM 1652 O O . LYS A 1 204 ? -10.055 -3.066 -10.352 1 90.19 204 LYS A O 1
ATOM 1657 N N . SER A 1 205 ? -10.383 -2.162 -8.367 1 87.06 205 SER A N 1
ATOM 1658 C CA . SER A 1 205 ? -11.648 -2.859 -8.18 1 87.06 205 SER A CA 1
ATOM 1659 C C . SER A 1 205 ? -12.664 -2.463 -9.25 1 87.06 205 SER A C 1
ATOM 1661 O O . SER A 1 205 ? -13.391 -3.312 -9.766 1 87.06 205 SER A O 1
ATOM 1663 N N . LYS A 1 206 ? -12.727 -1.214 -9.508 1 88.69 206 LYS A N 1
ATOM 1664 C CA . LYS A 1 206 ? -13.625 -0.722 -10.547 1 88.69 206 LYS A CA 1
ATOM 1665 C C . LYS A 1 206 ? -13.289 -1.333 -11.906 1 88.69 206 LYS A C 1
ATOM 1667 O O . LYS A 1 206 ? -14.18 -1.686 -12.68 1 88.69 206 LYS A O 1
ATOM 1672 N N . LEU A 1 207 ? -12.008 -1.435 -12.156 1 91.56 207 LEU A N 1
ATOM 1673 C CA . LEU A 1 207 ? -11.555 -2.025 -13.414 1 91.56 207 LEU A CA 1
ATOM 1674 C C . LEU A 1 207 ? -11.977 -3.486 -13.508 1 91.56 207 LEU A C 1
ATOM 1676 O O . LEU A 1 207 ? -12.469 -3.926 -14.555 1 91.56 207 LEU A O 1
ATOM 1680 N N . ILE A 1 208 ? -11.773 -4.16 -12.445 1 88.06 208 ILE A N 1
ATOM 1681 C CA . ILE A 1 208 ? -12.148 -5.57 -12.414 1 88.06 208 ILE A CA 1
ATOM 1682 C C . ILE A 1 208 ? -13.656 -5.711 -12.633 1 88.06 208 ILE A C 1
ATOM 1684 O O . ILE A 1 208 ? -14.102 -6.543 -13.422 1 88.06 208 ILE A O 1
ATOM 1688 N N . GLU A 1 209 ? -14.367 -4.941 -11.961 1 85.38 209 GLU A N 1
ATOM 1689 C CA . GLU A 1 209 ? -15.828 -4.992 -12.031 1 85.38 209 GLU A CA 1
ATOM 1690 C C . GLU A 1 209 ? -16.328 -4.691 -13.438 1 85.38 209 GLU A C 1
ATOM 1692 O O . GLU A 1 209 ? -17.219 -5.375 -13.945 1 85.38 209 GLU A O 1
ATOM 1697 N N . LYS A 1 210 ? -15.789 -3.719 -14.07 1 88.06 210 LYS A N 1
ATOM 1698 C CA . LYS A 1 210 ? -16.328 -3.213 -15.328 1 88.06 210 LYS A CA 1
ATOM 1699 C C . LYS A 1 210 ? -15.805 -4.016 -16.516 1 88.06 210 LYS A C 1
ATOM 1701 O O . LYS A 1 210 ? -16.469 -4.109 -17.547 1 88.06 210 LYS A O 1
ATOM 1706 N N . THR A 1 211 ? -14.609 -4.574 -16.406 1 87.44 211 THR A N 1
ATOM 1707 C CA . THR A 1 211 ? -14.023 -5.285 -17.531 1 87.44 211 THR A CA 1
ATOM 1708 C C . THR A 1 211 ? -14.133 -6.793 -17.344 1 87.44 211 THR A C 1
ATOM 1710 O O . THR A 1 211 ? -14.055 -7.555 -18.312 1 87.44 211 THR A O 1
ATOM 1713 N N . LYS A 1 212 ? -14.219 -7.234 -16.094 1 81.75 212 LYS A N 1
ATOM 1714 C CA . LYS A 1 212 ? -14.18 -8.656 -15.742 1 81.75 212 LYS A CA 1
ATOM 1715 C C . LYS A 1 212 ? -12.867 -9.289 -16.188 1 81.75 212 LYS A C 1
ATOM 1717 O O . LYS A 1 212 ? -12.805 -10.5 -16.422 1 81.75 212 LYS A O 1
ATOM 1722 N N . ALA A 1 213 ? -11.914 -8.469 -16.469 1 83.06 213 ALA A N 1
ATOM 1723 C CA . ALA A 1 213 ? -10.602 -8.922 -16.922 1 83.06 213 ALA A CA 1
ATOM 1724 C C . ALA A 1 213 ? -9.695 -9.227 -15.727 1 83.06 213 ALA A C 1
ATOM 1726 O O . ALA A 1 213 ? -10.031 -8.914 -14.586 1 83.06 213 ALA A O 1
ATOM 1727 N N . GLN A 1 214 ? -8.602 -9.859 -16.031 1 86.25 214 GLN A N 1
ATOM 1728 C CA . GLN A 1 214 ? -7.535 -10.023 -15.047 1 86.25 214 GLN A CA 1
ATOM 1729 C C . GLN A 1 214 ? -6.723 -8.742 -14.891 1 86.25 214 GLN A C 1
ATOM 1731 O O . GLN A 1 214 ? -6.152 -8.242 -15.859 1 86.25 214 GLN A O 1
ATOM 1736 N N . VAL A 1 215 ? -6.777 -8.297 -13.664 1 92 215 VAL A N 1
ATOM 1737 C CA . VAL A 1 215 ? -6.078 -7.043 -13.398 1 92 215 VAL A CA 1
ATOM 1738 C C . VAL A 1 215 ? -4.934 -7.285 -12.414 1 92 215 VAL A C 1
ATOM 1740 O O . VAL A 1 215 ? -5.148 -7.828 -11.328 1 92 215 VAL A O 1
ATOM 1743 N N . ARG A 1 216 ? -3.73 -6.914 -12.828 1 93.31 216 ARG A N 1
ATOM 1744 C CA . ARG A 1 216 ? -2.543 -7.07 -12 1 93.31 216 ARG A CA 1
ATOM 1745 C C . ARG A 1 216 ? -1.852 -5.73 -11.766 1 93.31 216 ARG A C 1
ATOM 1747 O O . ARG A 1 216 ? -2.016 -4.801 -12.562 1 93.31 216 ARG A O 1
ATOM 1754 N N . MET A 1 217 ? -1.121 -5.695 -10.672 1 94.5 217 MET A N 1
ATOM 1755 C CA . MET A 1 217 ? -0.365 -4.488 -10.352 1 94.5 217 MET A CA 1
ATOM 1756 C C . MET A 1 217 ? 1.109 -4.66 -10.703 1 94.5 217 MET A C 1
ATOM 1758 O O . MET A 1 217 ? 1.679 -5.734 -10.5 1 94.5 217 MET A O 1
ATOM 1762 N N . ILE A 1 218 ? 1.708 -3.568 -11.195 1 94.25 218 ILE A N 1
ATOM 1763 C CA . ILE A 1 218 ? 3.15 -3.516 -11.406 1 94.25 218 ILE A CA 1
ATOM 1764 C C . ILE A 1 218 ? 3.678 -2.133 -11.031 1 94.25 218 ILE A C 1
ATOM 1766 O O . ILE A 1 218 ? 2.906 -1.179 -10.914 1 94.25 218 ILE A O 1
ATOM 1770 N N . SER A 1 219 ? 4.969 -2.064 -10.781 1 90.56 219 SER A N 1
ATOM 1771 C CA . SER A 1 219 ? 5.488 -0.77 -10.352 1 90.56 219 SER A CA 1
ATOM 1772 C C . SER A 1 219 ? 6.629 -0.302 -11.25 1 90.56 219 SER A C 1
ATOM 1774 O O . SER A 1 219 ? 7.008 0.87 -11.219 1 90.56 219 SER A O 1
ATOM 1776 N N . ASP A 1 220 ? 7.191 -1.128 -12.07 1 90.69 220 ASP A N 1
ATOM 1777 C CA . ASP A 1 220 ? 8.367 -0.809 -12.875 1 90.69 220 ASP A CA 1
ATOM 1778 C C . ASP A 1 220 ? 7.969 -0.35 -14.281 1 90.69 220 ASP A C 1
ATOM 1780 O O . ASP A 1 220 ? 7.262 -1.063 -14.992 1 90.69 220 ASP A O 1
ATOM 1784 N N . MET A 1 221 ? 8.492 0.831 -14.609 1 91.12 221 MET A N 1
ATOM 1785 C CA . MET A 1 221 ? 8.141 1.431 -15.898 1 91.12 221 MET A CA 1
ATOM 1786 C C . MET A 1 221 ? 8.711 0.612 -17.047 1 91.12 221 MET A C 1
ATOM 1788 O O . MET A 1 221 ? 8.055 0.456 -18.078 1 91.12 221 MET A O 1
ATOM 1792 N N . LYS A 1 222 ? 9.875 0.148 -16.922 1 93.69 222 LYS A N 1
ATOM 1793 C CA . LYS A 1 222 ? 10.477 -0.66 -17.969 1 93.69 222 LYS A CA 1
ATOM 1794 C C . LYS A 1 222 ? 9.695 -1.953 -18.188 1 93.69 222 LYS A C 1
ATOM 1796 O O . LYS A 1 222 ? 9.562 -2.422 -19.328 1 93.69 222 LYS A O 1
ATOM 1801 N N . LEU A 1 223 ? 9.266 -2.473 -17.109 1 94.62 223 LEU A N 1
ATOM 1802 C CA . LEU A 1 223 ? 8.422 -3.664 -17.203 1 94.62 223 LEU A CA 1
ATOM 1803 C C . LEU A 1 223 ? 7.137 -3.363 -17.969 1 94.62 223 LEU A C 1
ATOM 1805 O O . LEU A 1 223 ? 6.715 -4.148 -18.812 1 94.62 223 LEU A O 1
ATOM 1809 N N . ALA A 1 224 ? 6.527 -2.264 -17.656 1 95.94 224 ALA A N 1
ATOM 1810 C CA . ALA A 1 224 ? 5.316 -1.845 -18.359 1 95.94 224 ALA A CA 1
ATOM 1811 C C . ALA A 1 224 ? 5.559 -1.738 -19.859 1 95.94 224 ALA A C 1
ATOM 1813 O O . ALA A 1 224 ? 4.758 -2.225 -20.656 1 95.94 224 ALA A O 1
ATOM 1814 N N . GLN A 1 225 ? 6.66 -1.154 -20.219 1 95.25 225 GLN A N 1
ATOM 1815 C CA . GLN A 1 225 ? 7.008 -0.991 -21.625 1 95.25 225 GLN A CA 1
ATOM 1816 C C . GLN A 1 225 ? 7.207 -2.344 -22.297 1 95.25 225 GLN A C 1
ATOM 1818 O O . GLN A 1 225 ? 6.785 -2.541 -23.438 1 95.25 225 GLN A O 1
ATOM 1823 N N . HIS A 1 226 ? 7.84 -3.207 -21.594 1 95 226 HIS A N 1
ATOM 1824 C CA . HIS A 1 226 ? 8.07 -4.547 -22.109 1 95 226 HIS A CA 1
ATOM 1825 C C . HIS A 1 226 ? 6.75 -5.266 -22.391 1 95 226 HIS A C 1
ATOM 1827 O O . HIS A 1 226 ? 6.586 -5.91 -23.422 1 95 226 HIS A O 1
ATOM 1833 N N . ILE A 1 227 ? 5.832 -5.172 -21.484 1 95.5 227 ILE A N 1
ATOM 1834 C CA . ILE A 1 227 ? 4.523 -5.805 -21.594 1 95.5 227 ILE A CA 1
ATOM 1835 C C . ILE A 1 227 ? 3.814 -5.293 -22.844 1 95.5 227 ILE A C 1
ATOM 1837 O O . ILE A 1 227 ? 3.271 -6.078 -23.625 1 95.5 227 ILE A O 1
ATOM 1841 N N . LEU A 1 228 ? 3.877 -4.055 -23.078 1 95.38 228 LEU A N 1
ATOM 1842 C CA . LEU A 1 228 ? 3.234 -3.445 -24.234 1 95.38 228 LEU A CA 1
ATOM 1843 C C . LEU A 1 228 ? 3.926 -3.863 -25.531 1 95.38 228 LEU A C 1
ATOM 1845 O O . LEU A 1 228 ? 3.268 -4.27 -26.484 1 95.38 228 LEU A O 1
ATOM 1849 N N . SER A 1 229 ? 5.246 -3.805 -25.547 1 94.12 229 SER A N 1
ATOM 1850 C CA . SER A 1 229 ? 6.027 -4.047 -26.766 1 94.12 229 SER A CA 1
ATOM 1851 C C . SER A 1 229 ? 5.922 -5.504 -27.203 1 94.12 229 SER A C 1
ATOM 1853 O O . SER A 1 229 ? 6.102 -5.816 -28.391 1 94.12 229 SER A O 1
ATOM 1855 N N . HIS A 1 230 ? 5.59 -6.352 -26.328 1 92.94 230 HIS A N 1
ATOM 1856 C CA . HIS A 1 230 ? 5.52 -7.77 -26.656 1 92.94 230 HIS A CA 1
ATOM 1857 C C . HIS A 1 230 ? 4.078 -8.266 -26.656 1 92.94 230 HIS A C 1
ATOM 1859 O O . HIS A 1 230 ? 3.83 -9.469 -26.594 1 92.94 230 HIS A O 1
ATOM 1865 N N . ASN A 1 231 ? 3.131 -7.363 -26.562 1 92.12 231 ASN A N 1
ATOM 1866 C CA . ASN A 1 231 ? 1.703 -7.645 -26.656 1 92.12 231 ASN A CA 1
ATOM 1867 C C . ASN A 1 231 ? 1.247 -8.602 -25.562 1 92.12 231 ASN A C 1
ATOM 1869 O O . ASN A 1 231 ? 0.517 -9.555 -25.828 1 92.12 231 ASN A O 1
ATOM 1873 N N . LYS A 1 232 ? 1.776 -8.359 -24.359 1 92.69 232 LYS A N 1
ATOM 1874 C CA . LYS A 1 232 ? 1.466 -9.242 -23.25 1 92.69 232 LYS A CA 1
ATOM 1875 C C . LYS A 1 232 ? 0.304 -8.695 -22.422 1 92.69 232 LYS A C 1
ATOM 1877 O O . LYS A 1 232 ? -0.159 -9.344 -21.484 1 92.69 232 LYS A O 1
ATOM 1882 N N . GLY A 1 233 ? -0.12 -7.527 -22.703 1 94.5 233 GLY A N 1
ATOM 1883 C CA . GLY A 1 233 ? -1.229 -6.906 -22 1 94.5 233 GLY A CA 1
ATOM 1884 C C . GLY A 1 233 ? -1.293 -5.402 -22.188 1 94.5 233 GLY A C 1
ATOM 1885 O O . GLY A 1 233 ? -0.51 -4.836 -22.953 1 94.5 233 GLY A O 1
ATOM 1886 N N . PHE A 1 234 ? -2.299 -4.824 -21.547 1 95.81 234 PHE A N 1
ATOM 1887 C CA . PHE A 1 234 ? -2.479 -3.379 -21.547 1 95.81 234 PHE A CA 1
ATOM 1888 C C . PHE A 1 234 ? -2.086 -2.77 -20.219 1 95.81 234 PHE A C 1
ATOM 1890 O O . PHE A 1 234 ? -2.107 -3.451 -19.188 1 95.81 234 PHE A O 1
ATOM 1897 N N . ILE A 1 235 ? -1.659 -1.494 -20.281 1 96.88 235 ILE A N 1
ATOM 1898 C CA . ILE A 1 235 ? -1.224 -0.807 -19.078 1 96.88 235 ILE A CA 1
ATOM 1899 C C . ILE A 1 235 ? -2.209 0.306 -18.734 1 96.88 235 ILE A C 1
ATOM 1901 O O . ILE A 1 235 ? -2.572 1.111 -19.594 1 96.88 235 ILE A O 1
ATOM 1905 N N . ILE A 1 236 ? -2.654 0.29 -17.5 1 96.19 236 ILE A N 1
ATOM 1906 C CA . ILE A 1 236 ? -3.447 1.394 -16.969 1 96.19 236 ILE A CA 1
ATOM 1907 C C . ILE A 1 236 ? -2.584 2.25 -16.047 1 96.19 236 ILE A C 1
ATOM 1909 O O . ILE A 1 236 ? -1.89 1.728 -15.164 1 96.19 236 ILE A O 1
ATOM 1913 N N . SER A 1 237 ? -2.652 3.557 -16.25 1 94.75 237 SER A N 1
ATOM 1914 C CA . SER A 1 237 ? -1.824 4.449 -15.453 1 94.75 237 SER A CA 1
ATOM 1915 C C . SER A 1 237 ? -2.564 5.742 -15.117 1 94.75 237 SER A C 1
ATOM 1917 O O . SER A 1 237 ? -3.557 6.078 -15.773 1 94.75 237 SER A O 1
ATOM 1919 N N . SER A 1 238 ? -2.096 6.367 -14.07 1 91.62 238 SER A N 1
ATOM 1920 C CA . SER A 1 238 ? -2.553 7.715 -13.742 1 91.62 238 SER A CA 1
ATOM 1921 C C . SER A 1 238 ? -1.662 8.773 -14.391 1 91.62 238 SER A C 1
ATOM 1923 O O . SER A 1 238 ? -0.7 8.438 -15.086 1 91.62 238 SER A O 1
ATOM 1925 N N . GLN A 1 239 ? -2.049 10.039 -14.188 1 85.69 239 GLN A N 1
ATOM 1926 C CA . GLN A 1 239 ? -1.271 11.148 -14.727 1 85.69 239 GLN A CA 1
ATOM 1927 C C . GLN A 1 239 ? 0.124 11.195 -14.109 1 85.69 239 GLN A C 1
ATOM 1929 O O . GLN A 1 239 ? 1.044 11.781 -14.688 1 85.69 239 GLN A O 1
ATOM 1934 N N . ASN A 1 240 ? 0.287 10.547 -13 1 80.88 240 ASN A N 1
ATOM 1935 C CA . ASN A 1 240 ? 1.547 10.594 -12.266 1 80.88 240 ASN A CA 1
ATOM 1936 C C . ASN A 1 240 ? 2.516 9.516 -12.742 1 80.88 240 ASN A C 1
ATOM 1938 O O . ASN A 1 240 ? 3.652 9.438 -12.273 1 80.88 240 ASN A O 1
ATOM 1942 N N . SER A 1 241 ? 2.127 8.625 -13.547 1 85.19 241 SER A N 1
ATOM 1943 C CA . SER A 1 241 ? 2.971 7.547 -14.055 1 85.19 241 SER A CA 1
ATOM 1944 C C . SER A 1 241 ? 2.766 7.344 -15.555 1 85.19 241 SER A C 1
ATOM 1946 O O . SER A 1 241 ? 2.439 6.242 -16 1 85.19 241 SER A O 1
ATOM 1948 N N . LEU A 1 242 ? 3.051 8.281 -16.266 1 84 242 LEU A N 1
ATOM 1949 C CA . LEU A 1 242 ? 2.814 8.234 -17.703 1 84 242 LEU A CA 1
ATOM 1950 C C . LEU A 1 242 ? 4.004 7.609 -18.422 1 84 242 LEU A C 1
ATOM 1952 O O . LEU A 1 242 ? 5.156 7.859 -18.062 1 84 242 LEU A O 1
ATOM 1956 N N . LEU A 1 243 ? 3.67 6.797 -19.344 1 86 243 LEU A N 1
ATOM 1957 C CA . LEU A 1 243 ? 4.691 6.281 -20.25 1 86 243 LEU A CA 1
ATOM 1958 C C . LEU A 1 243 ? 4.965 7.27 -21.375 1 86 243 LEU A C 1
ATOM 1960 O O . LEU A 1 243 ? 4.074 8.016 -21.781 1 86 243 LEU A O 1
ATOM 1964 N N . TYR A 1 244 ? 6.137 7.277 -21.844 1 84.31 244 TYR A N 1
ATOM 1965 C CA . TYR A 1 244 ? 6.473 8.125 -22.984 1 84.31 244 TYR A CA 1
ATOM 1966 C C . TYR A 1 244 ? 5.812 7.617 -24.25 1 84.31 244 TYR A C 1
ATOM 1968 O O . TYR A 1 244 ? 5.438 6.445 -24.344 1 84.31 244 TYR A O 1
ATOM 1976 N N . ASP A 1 245 ? 5.688 8.641 -25.125 1 83.88 245 ASP A N 1
ATOM 1977 C CA . ASP A 1 245 ? 5.18 8.242 -26.422 1 83.88 245 ASP A CA 1
ATOM 1978 C C . ASP A 1 245 ? 6.148 7.301 -27.141 1 83.88 245 ASP A C 1
ATOM 1980 O O . ASP A 1 245 ? 7.367 7.461 -27.031 1 83.88 245 ASP A O 1
ATOM 1984 N N . HIS A 1 246 ? 5.605 6.336 -27.734 1 86.38 246 HIS A N 1
ATOM 1985 C CA . HIS A 1 246 ? 6.422 5.328 -28.406 1 86.38 246 HIS A CA 1
ATOM 1986 C C . HIS A 1 246 ? 5.711 4.781 -29.641 1 86.38 246 HIS A C 1
ATOM 1988 O O . HIS A 1 246 ? 4.484 4.852 -29.75 1 86.38 246 HIS A O 1
ATOM 1994 N N . VAL A 1 247 ? 6.488 4.27 -30.516 1 85.75 247 VAL A N 1
ATOM 1995 C CA . VAL A 1 247 ? 5.984 3.762 -31.781 1 85.75 247 VAL A CA 1
ATOM 1996 C C . VAL A 1 247 ? 5.199 2.475 -31.547 1 85.75 247 VAL A C 1
ATOM 1998 O O . VAL A 1 247 ? 4.281 2.152 -32.312 1 85.75 247 VAL A O 1
ATOM 2001 N N . ASN A 1 248 ? 5.418 1.813 -30.5 1 92 248 ASN A N 1
ATOM 2002 C CA . ASN A 1 248 ? 4.863 0.478 -30.297 1 92 248 ASN A CA 1
ATOM 2003 C C . ASN A 1 248 ? 3.531 0.526 -29.562 1 92 248 ASN A C 1
ATOM 2005 O O . ASN A 1 248 ? 2.805 -0.468 -29.516 1 92 248 ASN A O 1
ATOM 2009 N N . TRP A 1 249 ? 3.188 1.688 -28.922 1 94.19 249 TRP A N 1
ATOM 2010 C CA . TRP A 1 249 ? 1.926 1.734 -28.188 1 94.19 249 TRP A CA 1
ATOM 2011 C C . TRP A 1 249 ? 1.272 3.107 -28.328 1 94.19 249 TRP A C 1
ATOM 2013 O O . TRP A 1 249 ? 1.912 4.066 -28.766 1 94.19 249 TRP A O 1
ATOM 2023 N N . THR A 1 250 ? -0.036 3.102 -28.016 1 94.06 250 THR A N 1
ATOM 2024 C CA . THR A 1 250 ? -0.807 4.34 -28.031 1 94.06 250 THR A CA 1
ATOM 2025 C C . THR A 1 250 ? -1.484 4.57 -26.688 1 94.06 250 THR A C 1
ATOM 2027 O O . THR A 1 250 ? -1.881 3.615 -26.016 1 94.06 250 THR A O 1
ATOM 2030 N N . LYS A 1 251 ? -1.533 5.816 -26.328 1 94.69 251 LYS A N 1
ATOM 2031 C CA . LYS A 1 251 ? -2.205 6.238 -25.109 1 94.69 251 LYS A CA 1
ATOM 2032 C C . LYS A 1 251 ? -3.672 6.566 -25.359 1 94.69 251 LYS A C 1
ATOM 2034 O O . LYS A 1 251 ? -3.986 7.383 -26.234 1 94.69 251 LYS A O 1
ATOM 2039 N N . ILE A 1 252 ? -4.555 6 -24.625 1 93.44 252 ILE A N 1
ATOM 2040 C CA . ILE A 1 252 ? -5.988 6.246 -24.734 1 93.44 252 ILE A CA 1
ATOM 2041 C C . ILE A 1 252 ? -6.52 6.84 -23.438 1 93.44 252 ILE A C 1
ATOM 2043 O O . ILE A 1 252 ? -6.496 6.18 -22.391 1 93.44 252 ILE A O 1
ATOM 2047 N N . PRO A 1 253 ? -7.016 8.078 -23.516 1 93.88 253 PRO A N 1
ATOM 2048 C CA . PRO A 1 253 ? -7.648 8.633 -22.312 1 93.88 253 PRO A CA 1
ATOM 2049 C C . PRO A 1 253 ? -8.945 7.918 -21.953 1 93.88 253 PRO A C 1
ATOM 2051 O O . PRO A 1 253 ? -9.719 7.543 -22.828 1 93.88 253 PRO A O 1
ATOM 2054 N N . LEU A 1 254 ? -9.117 7.742 -20.688 1 94.56 254 LEU A N 1
ATOM 2055 C CA . LEU A 1 254 ? -10.305 7.023 -20.234 1 94.56 254 LEU A CA 1
ATOM 2056 C C . LEU A 1 254 ? -11.273 7.961 -19.531 1 94.56 254 LEU A C 1
ATOM 2058 O O . LEU A 1 254 ? -12.133 7.512 -18.766 1 94.56 254 LEU A O 1
ATOM 2062 N N . ASN A 1 255 ? -11.156 9.25 -19.75 1 91.31 255 ASN A N 1
ATOM 2063 C CA . ASN A 1 255 ? -11.938 10.266 -19.047 1 91.31 255 ASN A CA 1
ATOM 2064 C C . ASN A 1 255 ? -13.43 10.125 -19.344 1 91.31 255 ASN A C 1
ATOM 2066 O O . ASN A 1 255 ? -14.273 10.555 -18.562 1 91.31 255 ASN A O 1
ATOM 2070 N N . HIS A 1 256 ? -13.758 9.516 -20.438 1 92.38 256 HIS A N 1
ATOM 2071 C CA . HIS A 1 256 ? -15.156 9.328 -20.828 1 92.38 256 HIS A CA 1
ATOM 2072 C C . HIS A 1 256 ? -15.773 8.148 -20.094 1 92.38 256 HIS A C 1
ATOM 2074 O O . HIS A 1 256 ? -16.984 7.949 -20.141 1 92.38 256 HIS A O 1
ATOM 2080 N N . THR A 1 257 ? -15 7.422 -19.422 1 93.19 257 THR A N 1
ATOM 2081 C CA . THR A 1 257 ? -15.484 6.23 -18.734 1 93.19 257 THR A CA 1
ATOM 2082 C C . THR A 1 257 ? -15.695 6.508 -17.25 1 93.19 257 THR A C 1
ATOM 2084 O O . THR A 1 257 ? -15.484 7.629 -16.781 1 93.19 257 THR A O 1
ATOM 2087 N N . GLU A 1 258 ? -16.109 5.418 -16.547 1 91.31 258 GLU A N 1
ATOM 2088 C CA . GLU A 1 258 ? -16.344 5.516 -15.117 1 91.31 258 GLU A CA 1
ATOM 2089 C C . GLU A 1 258 ? -15.031 5.375 -14.328 1 91.31 258 GLU A C 1
ATOM 2091 O O . GLU A 1 258 ? -15.031 5.469 -13.102 1 91.31 258 GLU A O 1
ATOM 2096 N N . LEU A 1 259 ? -14.008 5.164 -15.07 1 92.94 259 LEU A N 1
ATOM 2097 C CA . LEU A 1 259 ? -12.727 4.996 -14.398 1 92.94 259 LEU A CA 1
ATOM 2098 C C . LEU A 1 259 ? -12.156 6.344 -13.977 1 92.94 259 LEU A C 1
ATOM 2100 O O . LEU A 1 259 ? -11.25 6.871 -14.625 1 92.94 259 LEU A O 1
ATOM 2104 N N . LYS A 1 260 ? -12.625 6.832 -12.906 1 92.38 260 LYS A N 1
ATOM 2105 C CA . LYS A 1 260 ? -12.219 8.102 -12.312 1 92.38 260 LYS A CA 1
ATOM 2106 C C . LYS A 1 260 ? -12.484 8.117 -10.805 1 92.38 260 LYS A C 1
ATOM 2108 O O . LYS A 1 260 ? -13.227 7.281 -10.297 1 92.38 260 LYS A O 1
ATOM 2113 N N . ARG A 1 261 ? -11.828 8.961 -10.164 1 91.12 261 ARG A N 1
ATOM 2114 C CA . ARG A 1 261 ? -12.125 9.141 -8.742 1 91.12 261 ARG A CA 1
ATOM 2115 C C . ARG A 1 261 ? -12.07 10.617 -8.359 1 91.12 261 ARG A C 1
ATOM 2117 O O . ARG A 1 261 ? -11.25 11.375 -8.891 1 91.12 261 ARG A O 1
ATOM 2124 N N . MET A 1 262 ? -12.977 11 -7.516 1 93.12 262 MET A N 1
ATOM 2125 C CA . MET A 1 262 ? -13.055 12.352 -6.977 1 93.12 262 MET A CA 1
ATOM 2126 C C . MET A 1 262 ? -12.289 12.461 -5.664 1 93.12 262 MET A C 1
ATOM 2128 O O . MET A 1 262 ? -12.516 11.68 -4.738 1 93.12 262 MET A O 1
ATOM 2132 N N . LEU A 1 263 ? -11.32 13.414 -5.668 1 94.88 263 LEU A N 1
ATOM 2133 C CA . LEU A 1 263 ? -10.625 13.68 -4.414 1 94.88 263 LEU A CA 1
ATOM 2134 C C . LEU A 1 263 ? -11.336 14.773 -3.621 1 94.88 263 LEU A C 1
ATOM 2136 O O . LEU A 1 263 ? -12.016 15.625 -4.199 1 94.88 263 LEU A O 1
ATOM 2140 N N . CYS A 1 264 ? -11.156 14.711 -2.311 1 96.38 264 CYS A N 1
ATOM 2141 C CA . CYS A 1 264 ? -11.773 15.695 -1.431 1 96.38 264 CYS A CA 1
ATOM 2142 C C . CYS A 1 264 ? -10.898 15.961 -0.212 1 96.38 264 CYS A C 1
ATOM 2144 O O . CYS A 1 264 ? -9.922 15.25 0.026 1 96.38 264 CYS A O 1
ATOM 2146 N N . VAL A 1 265 ? -11.203 17.047 0.404 1 96.81 265 VAL A N 1
ATOM 2147 C CA . VAL A 1 265 ? -10.617 17.328 1.712 1 96.81 265 VAL A CA 1
ATOM 2148 C C . VAL A 1 265 ? -11.672 17.109 2.801 1 96.81 265 VAL A C 1
ATOM 2150 O O . VAL A 1 265 ? -12.844 17.438 2.605 1 96.81 265 VAL A O 1
ATOM 2153 N N . VAL A 1 266 ? -11.203 16.547 3.916 1 96.5 266 VAL A N 1
ATOM 2154 C CA . VAL A 1 266 ? -12.109 16.219 5.016 1 96.5 266 VAL A CA 1
ATOM 2155 C C . VAL A 1 266 ? -11.523 16.719 6.332 1 96.5 266 VAL A C 1
ATOM 2157 O O . VAL A 1 266 ? -10.305 16.672 6.535 1 96.5 266 VAL A O 1
ATOM 2160 N N . MET A 1 267 ? -12.336 17.219 7.227 1 95.88 267 MET A N 1
ATOM 2161 C CA . MET A 1 267 ? -11.961 17.547 8.602 1 95.88 267 MET A CA 1
ATOM 2162 C C . MET A 1 267 ? -13.156 17.422 9.539 1 95.88 267 MET A C 1
ATOM 2164 O O . MET A 1 267 ? -14.305 17.469 9.094 1 95.88 267 MET A O 1
ATOM 2168 N N . ARG A 1 268 ? -12.875 17.266 10.766 1 92.94 268 ARG A N 1
ATOM 2169 C CA . ARG A 1 268 ? -13.961 17.281 11.742 1 92.94 268 ARG A CA 1
ATOM 2170 C C . ARG A 1 268 ? -14.555 18.688 11.867 1 92.94 268 ARG A C 1
ATOM 2172 O O . ARG A 1 268 ? -13.82 19.672 11.867 1 92.94 268 ARG A O 1
ATOM 2179 N N . LYS A 1 269 ? -15.859 18.75 12.078 1 93.06 269 LYS A N 1
ATOM 2180 C CA . LYS A 1 269 ? -16.531 20.031 12.219 1 93.06 269 LYS A CA 1
ATOM 2181 C C . LYS A 1 269 ? -16.172 20.703 13.539 1 93.06 269 LYS A C 1
ATOM 2183 O O . LYS A 1 269 ? -16.156 21.938 13.633 1 93.06 269 LYS A O 1
ATOM 2188 N N . ASP A 1 270 ? -15.805 19.938 14.5 1 90.12 270 ASP A N 1
ATOM 2189 C CA . ASP A 1 270 ? -15.562 20.484 15.828 1 90.12 270 ASP A CA 1
ATOM 2190 C C . ASP A 1 270 ? -14.07 20.734 16.062 1 90.12 270 ASP A C 1
ATOM 2192 O O . ASP A 1 270 ? -13.641 20.984 17.188 1 90.12 270 ASP A O 1
ATOM 2196 N N . ASN A 1 271 ? -13.297 20.562 15.008 1 91.44 271 ASN A N 1
ATOM 2197 C CA . ASN A 1 271 ? -11.883 20.875 15.148 1 91.44 271 ASN A CA 1
ATOM 2198 C C . ASN A 1 271 ? -11.672 22.359 15.453 1 91.44 271 ASN A C 1
ATOM 2200 O O . ASN A 1 271 ? -12.117 23.219 14.695 1 91.44 271 ASN A O 1
ATOM 2204 N N . LYS A 1 272 ? -11 22.656 16.578 1 87.88 272 LYS A N 1
ATOM 2205 C CA . LYS A 1 272 ? -10.859 24.047 17.016 1 87.88 272 LYS A CA 1
ATOM 2206 C C . LYS A 1 272 ? -9.398 24.469 17.031 1 87.88 272 LYS A C 1
ATOM 2208 O O . LYS A 1 272 ? -9.023 25.438 17.688 1 87.88 272 LYS A O 1
ATOM 2213 N N . LYS A 1 273 ? -8.562 23.703 16.406 1 90.44 273 LYS A N 1
ATOM 2214 C CA . LYS A 1 273 ? -7.148 24.078 16.375 1 90.44 273 LYS A CA 1
ATOM 2215 C C . LYS A 1 273 ? -6.945 25.438 15.711 1 90.44 273 LYS A C 1
ATOM 2217 O O . LYS A 1 273 ? -7.738 25.828 14.859 1 90.44 273 LYS A O 1
ATOM 2222 N N . ASN A 1 274 ? -5.805 26 16.188 1 86.81 274 ASN A N 1
ATOM 2223 C CA . ASN A 1 274 ? -5.449 27.297 15.625 1 86.81 274 ASN A CA 1
ATOM 2224 C C . ASN A 1 274 ? -5.145 27.203 14.133 1 86.81 274 ASN A C 1
ATOM 2226 O O . ASN A 1 274 ? -4.438 26.297 13.695 1 86.81 274 ASN A O 1
ATOM 2230 N N . ASP A 1 275 ? -5.664 28 13.32 1 91.88 275 ASP A N 1
ATOM 2231 C CA . ASP A 1 275 ? -5.336 28.234 11.914 1 91.88 275 ASP A CA 1
ATOM 2232 C C . ASP A 1 275 ? -5.859 27.109 11.039 1 91.88 275 ASP A C 1
ATOM 2234 O O . ASP A 1 275 ? -5.445 26.969 9.883 1 91.88 275 ASP A O 1
ATOM 2238 N N . ILE A 1 276 ? -6.738 26.266 11.586 1 95.44 276 ILE A N 1
ATOM 2239 C CA . ILE A 1 276 ? -7.301 25.156 10.82 1 95.44 276 ILE A CA 1
ATOM 2240 C C . ILE A 1 276 ? -8.078 25.688 9.617 1 95.44 276 ILE A C 1
ATOM 2242 O O . ILE A 1 276 ? -8.062 25.094 8.539 1 95.44 276 ILE A O 1
ATOM 2246 N N . ASN A 1 277 ? -8.703 26.781 9.82 1 95.12 277 ASN A N 1
ATOM 2247 C CA . ASN A 1 277 ? -9.477 27.375 8.734 1 95.12 277 ASN A CA 1
ATOM 2248 C C . ASN A 1 277 ? -8.578 27.922 7.633 1 95.12 277 ASN A C 1
ATOM 2250 O O . ASN A 1 277 ? -8.945 27.891 6.457 1 95.12 277 ASN A O 1
ATOM 2254 N N . ILE A 1 278 ? -7.477 28.391 8.047 1 95.44 278 ILE A N 1
ATOM 2255 C CA . ILE A 1 278 ? -6.504 28.844 7.051 1 95.44 278 ILE A CA 1
ATOM 2256 C C . ILE A 1 278 ? -6.066 27.656 6.195 1 95.44 278 ILE A C 1
ATOM 2258 O O . ILE A 1 278 ? -6.016 27.75 4.965 1 95.44 278 ILE A O 1
ATOM 2262 N N . ALA A 1 279 ? -5.797 26.562 6.836 1 96.81 279 ALA A N 1
ATOM 2263 C CA . ALA A 1 279 ? -5.387 25.344 6.125 1 96.81 279 ALA A CA 1
ATOM 2264 C C . ALA A 1 279 ? -6.488 24.875 5.184 1 96.81 279 ALA A C 1
ATOM 2266 O O . ALA A 1 279 ? -6.223 24.562 4.016 1 96.81 279 ALA A O 1
ATOM 2267 N N . TRP A 1 280 ? -7.676 24.859 5.707 1 96.62 280 TRP A N 1
ATOM 2268 C CA . TRP A 1 280 ? -8.828 24.438 4.922 1 96.62 280 TRP A CA 1
ATOM 2269 C C . TRP A 1 280 ? -8.984 25.297 3.67 1 96.62 280 TRP A C 1
ATOM 2271 O O . TRP A 1 280 ? -9.109 24.781 2.561 1 96.62 280 TRP A O 1
ATOM 2281 N N . ASN A 1 281 ? -8.961 26.562 3.826 1 95.38 281 ASN A N 1
ATOM 2282 C CA . ASN A 1 281 ? -9.156 27.5 2.723 1 95.38 281 ASN A CA 1
ATOM 2283 C C . ASN A 1 281 ? -8.023 27.391 1.699 1 95.38 281 ASN A C 1
ATOM 2285 O O . ASN A 1 281 ? -8.266 27.516 0.495 1 95.38 281 ASN A O 1
ATOM 2289 N N . LEU A 1 282 ? -6.906 27.234 2.172 1 95.56 282 LEU A N 1
ATOM 2290 C CA . LEU A 1 282 ? -5.758 27.109 1.282 1 95.56 282 LEU A CA 1
ATOM 2291 C C . LEU A 1 282 ? -5.887 25.859 0.411 1 95.56 282 LEU A C 1
ATOM 2293 O O . LEU A 1 282 ? -5.605 25.906 -0.788 1 95.56 282 LEU A O 1
ATOM 2297 N N . ILE A 1 283 ? -6.27 24.75 1.02 1 96.56 283 ILE A N 1
ATOM 2298 C CA . ILE A 1 283 ? -6.445 23.5 0.278 1 96.56 283 ILE A CA 1
ATOM 2299 C C . ILE A 1 283 ? -7.504 23.688 -0.805 1 96.56 283 ILE A C 1
ATOM 2301 O O . ILE A 1 283 ? -7.293 23.312 -1.961 1 96.56 283 ILE A O 1
ATOM 2305 N N . CYS A 1 284 ? -8.562 24.328 -0.417 1 94 284 CYS A N 1
ATOM 2306 C CA . CYS A 1 284 ? -9.656 24.547 -1.354 1 94 284 CYS A CA 1
ATOM 2307 C C . CYS A 1 284 ? -9.227 25.453 -2.498 1 94 284 CYS A C 1
ATOM 2309 O O . CYS A 1 284 ? -9.633 25.25 -3.645 1 94 284 CYS A O 1
ATOM 2311 N N . THR A 1 285 ? -8.422 26.359 -2.215 1 90.75 285 THR A N 1
ATOM 2312 C CA . THR A 1 285 ? -7.965 27.312 -3.227 1 90.75 285 THR A CA 1
ATOM 2313 C C . THR A 1 285 ? -6.93 26.672 -4.145 1 90.75 285 THR A C 1
ATOM 2315 O O . THR A 1 285 ? -6.984 26.828 -5.363 1 90.75 285 THR A O 1
ATOM 2318 N N . LEU A 1 286 ? -6.027 25.922 -3.615 1 90.69 286 LEU A N 1
ATOM 2319 C CA . LEU A 1 286 ? -4.906 25.375 -4.371 1 90.69 286 LEU A CA 1
ATOM 2320 C C . LEU A 1 286 ? -5.328 24.141 -5.152 1 90.69 286 LEU A C 1
ATOM 2322 O O . LEU A 1 286 ? -4.816 23.875 -6.242 1 90.69 286 LEU A O 1
ATOM 2326 N N . LEU A 1 287 ? -6.23 23.375 -4.59 1 89.94 287 LEU A N 1
ATOM 2327 C CA . LEU A 1 287 ? -6.473 22.062 -5.176 1 89.94 287 LEU A CA 1
ATOM 2328 C C . LEU A 1 287 ? -7.84 22 -5.852 1 89.94 287 LEU A C 1
ATOM 2330 O O . LEU A 1 287 ? -8.148 21.047 -6.559 1 89.94 287 LEU A O 1
ATOM 2334 N N . ASN A 1 288 ? -8.656 22.891 -5.535 1 83.62 288 ASN A N 1
ATOM 2335 C CA . ASN A 1 288 ? -9.953 22.859 -6.203 1 83.62 288 ASN A CA 1
ATOM 2336 C C . ASN A 1 288 ? -9.828 23.203 -7.684 1 83.62 288 ASN A C 1
ATOM 2338 O O . ASN A 1 288 ? -9.375 24.297 -8.039 1 83.62 288 ASN A O 1
ATOM 2342 N N . LYS A 1 289 ? -9.609 22.297 -8.57 1 70.25 289 LYS A N 1
ATOM 2343 C CA . LYS A 1 289 ? -9.625 22.5 -10.016 1 70.25 289 LYS A CA 1
ATOM 2344 C C . LYS A 1 289 ? -11.055 22.578 -10.547 1 70.25 289 LYS A C 1
ATOM 2346 O O . LYS A 1 289 ? -11.734 21.562 -10.664 1 70.25 289 LYS A O 1
ATOM 2351 N N . SER A 1 290 ? -11.953 23.312 -9.953 1 50.19 290 SER A N 1
ATOM 2352 C CA . SER A 1 290 ? -13.289 23.469 -10.5 1 50.19 290 SER A CA 1
ATOM 2353 C C . SER A 1 290 ? -13.273 23.422 -12.023 1 50.19 290 SER A C 1
ATOM 2355 O O . SER A 1 290 ? -12.352 23.938 -12.656 1 50.19 290 SER A O 1
ATOM 2357 N N . THR A 1 291 ? -13.695 22.281 -12.625 1 40.31 291 THR A N 1
ATOM 2358 C CA . THR A 1 291 ? -14.156 22.312 -14.008 1 40.31 291 THR A CA 1
ATOM 2359 C C . THR A 1 291 ? -14.742 23.672 -14.352 1 40.31 291 THR A C 1
ATOM 2361 O O . THR A 1 291 ? -15.797 24.047 -13.828 1 40.31 291 THR A O 1
ATOM 2364 N N . ILE A 1 292 ? -14.016 24.719 -14.484 1 31.31 292 ILE A N 1
ATOM 2365 C CA . ILE A 1 292 ? -14.648 25.781 -15.273 1 31.31 292 ILE A CA 1
ATOM 2366 C C . ILE A 1 292 ? -15.367 25.156 -16.469 1 31.31 292 ILE A C 1
ATOM 2368 O O . ILE A 1 292 ? -14.734 24.672 -17.406 1 31.31 292 ILE A O 1
ATOM 2372 N N . TYR A 1 293 ? -16.469 24.438 -1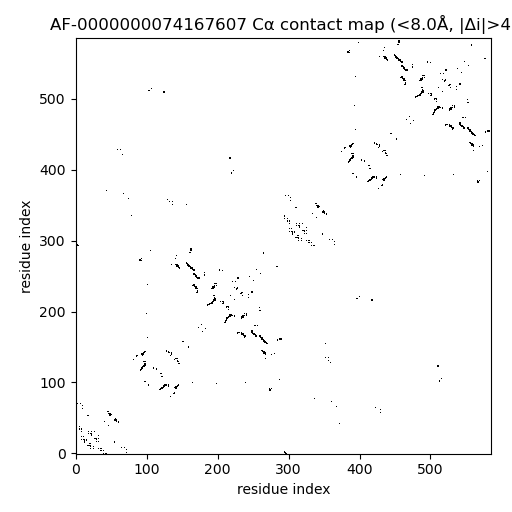6.281 1 24.55 293 TYR A N 1
ATOM 2373 C CA . TYR A 1 293 ? -17.375 24.703 -17.406 1 24.55 293 TYR A CA 1
ATOM 2374 C C . TYR A 1 293 ? -17.734 26.172 -17.469 1 24.55 293 TYR A C 1
ATOM 2376 O O . TYR A 1 293 ? -17.922 26.828 -16.453 1 24.55 293 TYR A O 1
ATOM 2384 N N . MET B 1 1 ? -16.344 -9.539 21.031 1 63.34 1 MET B N 1
ATOM 2385 C CA . MET B 1 1 ? -16.703 -9.086 19.703 1 63.34 1 MET B CA 1
ATOM 2386 C C . MET B 1 1 ? -16.531 -10.203 18.672 1 63.34 1 MET B C 1
ATOM 2388 O O . MET B 1 1 ? -15.492 -10.859 18.625 1 63.34 1 MET B O 1
ATOM 2392 N N . ASP B 1 2 ? -17.625 -10.641 18.062 1 71.44 2 ASP B N 1
ATOM 2393 C CA . ASP B 1 2 ? -17.562 -11.719 17.078 1 71.44 2 ASP B CA 1
ATOM 2394 C C . ASP B 1 2 ? -18 -11.242 15.695 1 71.44 2 ASP B C 1
ATOM 2396 O O . ASP B 1 2 ? -18.469 -10.109 15.547 1 71.44 2 ASP B O 1
ATOM 2400 N N . ILE B 1 3 ? -17.734 -12.062 14.664 1 78.81 3 ILE B N 1
ATOM 2401 C CA . ILE B 1 3 ? -17.969 -11.711 13.273 1 78.81 3 ILE B CA 1
ATOM 2402 C C . ILE B 1 3 ? -19.469 -11.469 13.055 1 78.81 3 ILE B C 1
ATOM 2404 O O . ILE B 1 3 ? -19.844 -10.594 12.273 1 78.81 3 ILE B O 1
ATOM 2408 N N . LYS B 1 4 ? -20.172 -12.305 13.711 1 79 4 LYS B N 1
ATOM 2409 C CA . LYS B 1 4 ? -21.625 -12.148 13.617 1 79 4 LYS B CA 1
ATOM 2410 C C . LYS B 1 4 ? -22.078 -10.773 14.117 1 79 4 LYS B C 1
ATOM 2412 O O . LYS B 1 4 ? -22.922 -10.125 13.508 1 79 4 LYS B O 1
ATOM 2417 N N . GLN B 1 5 ? -21.484 -10.469 15.195 1 84.62 5 GLN B N 1
ATOM 2418 C CA . GLN B 1 5 ? -21.781 -9.148 15.75 1 84.62 5 GLN B CA 1
ATOM 2419 C C . GLN B 1 5 ? -21.406 -8.039 14.766 1 84.62 5 GLN B C 1
ATOM 2421 O O . GLN B 1 5 ? -22.172 -7.09 14.586 1 84.62 5 GLN B O 1
ATOM 2426 N N . LEU B 1 6 ? -20.234 -8.211 14.195 1 86 6 LEU B N 1
ATOM 2427 C CA . LEU B 1 6 ? -19.797 -7.203 13.242 1 86 6 LEU B CA 1
ATOM 2428 C C . LEU B 1 6 ? -20.719 -7.16 12.031 1 86 6 LEU B C 1
ATOM 2430 O O . LEU B 1 6 ? -21.031 -6.086 11.508 1 86 6 LEU B O 1
ATOM 2434 N N . ARG B 1 7 ? -21.109 -8.289 11.602 1 86.06 7 ARG B N 1
ATOM 2435 C CA . ARG B 1 7 ? -22.047 -8.344 10.477 1 86.06 7 ARG B CA 1
ATOM 2436 C C . ARG B 1 7 ? -23.375 -7.676 10.828 1 86.06 7 ARG B C 1
ATOM 2438 O O . ARG B 1 7 ? -23.922 -6.93 10.023 1 86.06 7 ARG B O 1
ATOM 2445 N N . TYR B 1 8 ? -23.828 -8.008 12.055 1 86.81 8 TYR B N 1
ATOM 2446 C CA . TYR B 1 8 ? -25.062 -7.391 12.523 1 86.81 8 TYR B CA 1
ATOM 2447 C C . TYR B 1 8 ? -24.922 -5.875 12.602 1 86.81 8 TYR B C 1
ATOM 2449 O O . TYR B 1 8 ? -25.797 -5.141 12.148 1 86.81 8 TYR B O 1
ATOM 2457 N N . PHE B 1 9 ? -23.828 -5.484 13.133 1 91.44 9 PHE B N 1
ATOM 2458 C CA . PHE B 1 9 ? -23.547 -4.062 13.289 1 91.44 9 PHE B CA 1
ATOM 2459 C C . PHE B 1 9 ? -23.547 -3.359 11.938 1 91.44 9 PHE B C 1
ATOM 2461 O O . PHE B 1 9 ? -24.203 -2.328 11.766 1 91.44 9 PHE B O 1
ATOM 2468 N N . VAL B 1 10 ? -22.844 -3.963 11.008 1 88.38 10 VAL B N 1
ATOM 2469 C CA . VAL B 1 10 ? -22.719 -3.361 9.688 1 88.38 10 VAL B CA 1
ATOM 2470 C C . VAL B 1 10 ? -24.094 -3.297 9.016 1 88.38 10 VAL B C 1
ATOM 2472 O O . VAL B 1 10 ? -24.422 -2.303 8.367 1 88.38 10 VAL B O 1
ATOM 2475 N N . GLU B 1 11 ? -24.891 -4.273 9.109 1 86.75 11 GLU B N 1
ATOM 2476 C CA . GLU B 1 11 ? -26.219 -4.305 8.508 1 86.75 11 GLU B CA 1
ATOM 2477 C C . GLU B 1 11 ? -27.141 -3.262 9.133 1 86.75 11 GLU B C 1
ATOM 2479 O O . GLU B 1 11 ? -27.906 -2.594 8.43 1 86.75 11 GLU B O 1
ATOM 2484 N N . VAL B 1 12 ? -27.031 -3.154 10.383 1 88.31 12 VAL B N 1
ATOM 2485 C CA . VAL B 1 12 ? -27.844 -2.16 11.086 1 88.31 12 VAL B CA 1
ATOM 2486 C C . VAL B 1 12 ? -27.406 -0.757 10.664 1 88.31 12 VAL B C 1
ATOM 2488 O O . VAL B 1 12 ? -28.25 0.123 10.469 1 88.31 12 VAL B O 1
ATOM 2491 N N . ALA B 1 13 ? -26.141 -0.616 10.641 1 87.75 13 ALA B N 1
ATOM 2492 C CA . ALA B 1 13 ? -25.609 0.679 10.227 1 87.75 13 ALA B CA 1
ATOM 2493 C C . ALA B 1 13 ? -26.094 1.054 8.828 1 87.75 13 ALA B C 1
ATOM 2495 O O . ALA B 1 13 ? -26.406 2.215 8.57 1 87.75 13 ALA B O 1
ATOM 2496 N N . ARG B 1 14 ? -26.094 0.116 7.949 1 81.12 14 ARG B N 1
ATOM 2497 C CA . ARG B 1 14 ? -26.484 0.318 6.559 1 81.12 14 ARG B CA 1
ATOM 2498 C C . ARG B 1 14 ? -27.969 0.664 6.453 1 81.12 14 ARG B C 1
ATOM 2500 O O . ARG B 1 14 ? -28.344 1.536 5.672 1 81.12 14 ARG B O 1
ATOM 2507 N N . ARG B 1 15 ? -28.781 0.068 7.262 1 78.5 15 ARG B N 1
ATOM 2508 C CA . ARG B 1 15 ? -30.219 0.188 7.148 1 78.5 15 ARG B CA 1
ATOM 2509 C C . ARG B 1 15 ? -30.75 1.28 8.07 1 78.5 15 ARG B C 1
ATOM 2511 O O . ARG B 1 15 ? -31.875 1.775 7.879 1 78.5 15 ARG B O 1
ATOM 2518 N N . GLU B 1 16 ? -29.938 1.634 9.055 1 80.06 16 GLU B N 1
ATOM 2519 C CA . GLU B 1 16 ? -30.281 2.611 10.086 1 80.06 16 GLU B CA 1
ATOM 2520 C C . GLU B 1 16 ? -31.562 2.229 10.805 1 80.06 16 GLU B C 1
ATOM 2522 O O . GLU B 1 16 ? -32.281 3.092 11.328 1 80.06 16 GLU B O 1
ATOM 2527 N N . HIS B 1 17 ? -32 1.045 10.586 1 81 17 HIS B N 1
ATOM 2528 C CA . HIS B 1 17 ? -33.156 0.444 11.258 1 81 17 HIS B CA 1
ATOM 2529 C C . HIS B 1 17 ? -32.844 -0.976 11.719 1 81 17 HIS B C 1
ATOM 2531 O O . HIS B 1 17 ? -32.5 -1.831 10.906 1 81 17 HIS B O 1
ATOM 2537 N N . ILE B 1 18 ? -33.031 -1.137 13.023 1 84.31 18 ILE B N 1
ATOM 2538 C CA . ILE B 1 18 ? -32.688 -2.449 13.57 1 84.31 18 ILE B CA 1
ATOM 2539 C C . ILE B 1 18 ? -33.656 -3.492 13.008 1 84.31 18 ILE B C 1
ATOM 2541 O O . ILE B 1 18 ? -33.25 -4.598 12.648 1 84.31 18 ILE B O 1
ATOM 2545 N N . SER B 1 19 ? -34.938 -3.094 12.914 1 84.69 19 SER B N 1
ATOM 2546 C CA . SER B 1 19 ? -35.938 -4.027 12.438 1 84.69 19 SER B CA 1
ATOM 2547 C C . SER B 1 19 ? -35.688 -4.434 10.992 1 84.69 19 SER B C 1
ATOM 2549 O O . SER B 1 19 ? -35.781 -5.609 10.641 1 84.69 19 SER B O 1
ATOM 2551 N N . ASP B 1 20 ? -35.344 -3.471 10.234 1 84.81 20 ASP B N 1
ATOM 2552 C CA . ASP B 1 20 ? -35.031 -3.738 8.836 1 84.81 20 ASP B CA 1
ATOM 2553 C C . ASP B 1 20 ? -33.812 -4.637 8.695 1 84.81 20 ASP B C 1
ATOM 2555 O O . ASP B 1 20 ? -33.781 -5.52 7.832 1 84.81 20 ASP B O 1
ATOM 2559 N N . ALA B 1 21 ? -32.906 -4.363 9.508 1 85.94 21 ALA B N 1
ATOM 2560 C CA . ALA B 1 21 ? -31.703 -5.188 9.5 1 85.94 21 ALA B CA 1
ATOM 2561 C C . ALA B 1 21 ? -32 -6.629 9.891 1 85.94 21 ALA B C 1
ATOM 2563 O O . ALA B 1 21 ? -31.484 -7.57 9.312 1 85.94 21 ALA B O 1
ATOM 2564 N N . ALA B 1 22 ? -32.844 -6.801 10.797 1 86.75 22 ALA B N 1
ATOM 2565 C CA . ALA B 1 22 ? -33.25 -8.133 11.242 1 86.75 22 ALA B CA 1
ATOM 2566 C C . ALA B 1 22 ? -33.938 -8.906 10.117 1 86.75 22 ALA B C 1
ATOM 2568 O O . ALA B 1 22 ? -33.688 -10.094 9.93 1 86.75 22 ALA B O 1
ATOM 2569 N N . LEU B 1 23 ? -34.75 -8.266 9.414 1 82.94 23 LEU B N 1
ATOM 2570 C CA . LEU B 1 23 ? -35.469 -8.859 8.281 1 82.94 23 LEU B CA 1
ATOM 2571 C C . LEU B 1 23 ? -34.469 -9.312 7.211 1 82.94 23 LEU B C 1
ATOM 2573 O O . LEU B 1 23 ? -34.594 -10.422 6.691 1 82.94 23 LEU B O 1
ATOM 2577 N N . GLU B 1 24 ? -33.562 -8.492 6.965 1 80.44 24 GLU B N 1
ATOM 2578 C CA . GLU B 1 24 ? -32.562 -8.773 5.926 1 80.44 24 GLU B CA 1
ATOM 2579 C C . GLU B 1 24 ? -31.688 -9.953 6.312 1 80.44 24 GLU B C 1
ATOM 2581 O O . GLU B 1 24 ? -31.328 -10.773 5.465 1 80.44 24 GLU B O 1
ATOM 2586 N N . LEU B 1 25 ? -31.359 -9.984 7.527 1 81.44 25 LEU B N 1
ATOM 2587 C CA . LEU B 1 25 ? -30.438 -11.016 8.016 1 81.44 25 LEU B CA 1
ATOM 2588 C C . LEU B 1 25 ? -31.219 -12.266 8.43 1 81.44 25 LEU B C 1
ATOM 2590 O O . LEU B 1 25 ? -30.609 -13.273 8.805 1 81.44 25 LEU B O 1
ATOM 2594 N N . ASN B 1 26 ? -32.531 -12.188 8.336 1 84 26 ASN B N 1
ATOM 2595 C CA . ASN B 1 26 ? -33.406 -13.289 8.688 1 84 26 ASN B CA 1
ATOM 2596 C C . ASN B 1 26 ? -33.219 -13.734 10.133 1 84 26 ASN B C 1
ATOM 2598 O O . ASN B 1 26 ? -33.031 -14.922 10.398 1 84 26 ASN B O 1
ATOM 2602 N N . ILE B 1 27 ? -33.062 -12.727 10.938 1 83.06 27 ILE B N 1
ATOM 2603 C CA . ILE B 1 27 ? -32.938 -13.008 12.359 1 83.06 27 ILE B CA 1
ATOM 2604 C C . ILE B 1 27 ? -33.938 -12.164 13.148 1 83.06 27 ILE B C 1
ATOM 2606 O O . ILE B 1 27 ? -34.53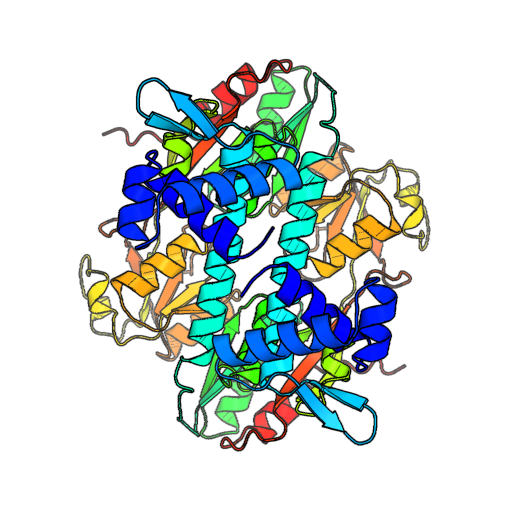1 -11.219 12.617 1 83.06 27 ILE B O 1
ATOM 2610 N N . ALA B 1 28 ? -34.219 -12.562 14.422 1 85.44 28 ALA B N 1
ATOM 2611 C CA . ALA B 1 28 ? -35.125 -11.82 15.297 1 85.44 28 ALA B CA 1
ATOM 2612 C C . ALA B 1 28 ? -34.531 -10.469 15.68 1 85.44 28 ALA B C 1
ATOM 2614 O O . ALA B 1 28 ? -33.312 -10.359 15.922 1 85.44 28 ALA B O 1
ATOM 2615 N N . GLN B 1 29 ? -35.344 -9.477 15.68 1 86.88 29 GLN B N 1
ATOM 2616 C CA . GLN B 1 29 ? -34.938 -8.133 16.062 1 86.88 29 GLN B CA 1
ATOM 2617 C C . GLN B 1 29 ? -34.281 -8.125 17.438 1 86.88 29 GLN B C 1
ATOM 2619 O O . GLN B 1 29 ? -33.312 -7.398 17.656 1 86.88 29 GLN B O 1
ATOM 2624 N N . SER B 1 30 ? -34.844 -8.836 18.359 1 89.25 30 SER B N 1
ATOM 2625 C CA . SER B 1 30 ? -34.312 -8.906 19.719 1 89.25 30 SER B CA 1
ATOM 2626 C C . SER B 1 30 ? -32.875 -9.445 19.688 1 89.25 30 SER B C 1
ATOM 2628 O O . SER B 1 30 ? -32.031 -8.992 20.469 1 89.25 30 SER B O 1
ATOM 2630 N N . ALA B 1 31 ? -32.656 -10.312 18.828 1 87.25 31 ALA B N 1
ATOM 2631 C CA . ALA B 1 31 ? -31.328 -10.922 18.719 1 87.25 31 ALA B CA 1
ATOM 2632 C C . ALA B 1 31 ? -30.297 -9.906 18.219 1 87.25 31 ALA B C 1
ATOM 2634 O O . ALA B 1 31 ? -29.188 -9.82 18.766 1 87.25 31 ALA B O 1
ATOM 2635 N N . ILE B 1 32 ? -30.641 -9.18 17.219 1 89.44 32 ILE B N 1
ATOM 2636 C CA . ILE B 1 32 ? -29.734 -8.18 16.688 1 89.44 32 ILE B CA 1
ATOM 2637 C C . ILE B 1 32 ? -29.5 -7.086 17.719 1 89.44 32 ILE B C 1
ATOM 2639 O O . ILE B 1 32 ? -28.359 -6.637 17.906 1 89.44 32 ILE B O 1
ATOM 2643 N N . SER B 1 33 ? -30.578 -6.699 18.422 1 88.31 33 SER B N 1
ATOM 2644 C CA . SER B 1 33 ? -30.453 -5.668 19.453 1 88.31 33 SER B CA 1
ATOM 2645 C C . SER B 1 33 ? -29.516 -6.109 20.578 1 88.31 33 SER B C 1
ATOM 2647 O O . SER B 1 33 ? -28.672 -5.336 21.016 1 88.31 33 SER B O 1
ATOM 2649 N N . ARG B 1 34 ? -29.688 -7.289 20.938 1 89.25 34 ARG B N 1
ATOM 2650 C CA . ARG B 1 34 ? -28.844 -7.852 21.984 1 89.25 34 ARG B CA 1
ATOM 2651 C C . ARG B 1 34 ? -27.391 -7.895 21.547 1 89.25 34 ARG B C 1
ATOM 2653 O O . ARG B 1 34 ? -26.484 -7.594 22.328 1 89.25 34 ARG B O 1
ATOM 2660 N N . GLN B 1 35 ? -27.203 -8.328 20.359 1 88.69 35 GLN B N 1
ATOM 2661 C CA . GLN B 1 35 ? -25.844 -8.438 19.844 1 88.69 35 GLN B CA 1
ATOM 2662 C C . GLN B 1 35 ? -25.188 -7.07 19.75 1 88.69 35 GLN B C 1
ATOM 2664 O O . GLN B 1 35 ? -24 -6.926 20.031 1 88.69 35 GLN B O 1
ATOM 2669 N N . ILE B 1 36 ? -25.906 -6.094 19.375 1 89.81 36 ILE B N 1
ATOM 2670 C CA . ILE B 1 36 ? -25.391 -4.73 19.266 1 89.81 36 ILE B CA 1
ATOM 2671 C C . ILE B 1 36 ? -25.047 -4.203 20.656 1 89.81 36 ILE B C 1
ATOM 2673 O O . ILE B 1 36 ? -23.984 -3.602 20.859 1 89.81 36 ILE B O 1
ATOM 2677 N N . THR B 1 37 ? -25.922 -4.461 21.562 1 88.31 37 THR B N 1
ATOM 2678 C CA . THR B 1 37 ? -25.703 -4.043 22.938 1 88.31 37 THR B CA 1
ATOM 2679 C C . THR B 1 37 ? -24.453 -4.711 23.516 1 88.31 37 THR B C 1
ATOM 2681 O O . THR B 1 37 ? -23.656 -4.062 24.203 1 88.31 37 THR B O 1
ATOM 2684 N N . GLN B 1 38 ? -24.375 -5.91 23.266 1 87.25 38 GLN B N 1
ATOM 2685 C CA . GLN B 1 38 ? -23.203 -6.656 23.719 1 87.25 38 GLN B CA 1
ATOM 2686 C C . GLN B 1 38 ? -21.922 -6.113 23.094 1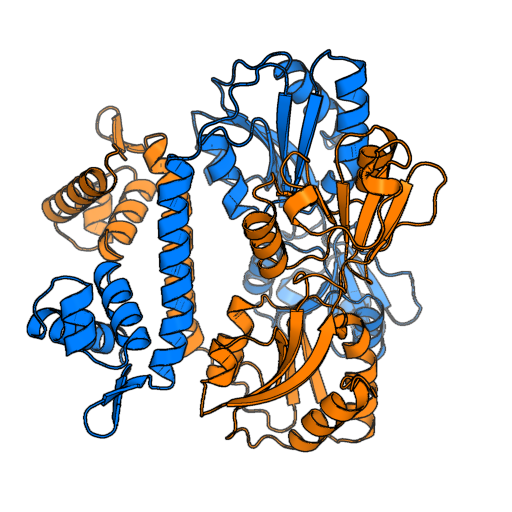 87.25 38 GLN B C 1
ATOM 2688 O O . GLN B 1 38 ? -20.891 -6 23.766 1 87.25 38 GLN B O 1
ATOM 2693 N N . LEU B 1 39 ? -22.016 -5.836 21.875 1 86.5 39 LEU B N 1
ATOM 2694 C CA . LEU B 1 39 ? -20.875 -5.262 21.172 1 86.5 39 LEU B CA 1
ATOM 2695 C C . LEU B 1 39 ? -20.469 -3.922 21.766 1 86.5 39 LEU B C 1
ATOM 2697 O O . LEU B 1 39 ? -19.281 -3.658 21.969 1 86.5 39 LEU B O 1
ATOM 2701 N N . GLU B 1 40 ? -21.438 -3.115 22.047 1 87.88 40 GLU B N 1
ATOM 2702 C CA . GLU B 1 40 ? -21.188 -1.818 22.672 1 87.88 40 GLU B CA 1
ATOM 2703 C C . GLU B 1 40 ? -20.547 -1.98 24.047 1 87.88 40 GLU B C 1
ATOM 2705 O O . GLU B 1 40 ? -19.625 -1.239 24.391 1 87.88 40 GLU B O 1
ATOM 2710 N N . LYS B 1 41 ? -20.984 -2.949 24.75 1 83 41 LYS B N 1
ATOM 2711 C CA . LYS B 1 41 ? -20.438 -3.23 26.062 1 83 41 LYS B CA 1
ATOM 2712 C C . LYS B 1 41 ? -18.984 -3.691 25.969 1 83 41 LYS B C 1
ATOM 2714 O O . LYS B 1 41 ? -18.125 -3.236 26.734 1 83 41 LYS B O 1
ATOM 2719 N N . GLU B 1 42 ? -18.797 -4.496 25.109 1 79.75 42 GLU B N 1
ATOM 2720 C CA . GLU B 1 42 ? -17.453 -5.035 24.938 1 79.75 42 GLU B CA 1
ATOM 2721 C C . GLU B 1 42 ? -16.469 -3.945 24.531 1 79.75 42 GLU B C 1
ATOM 2723 O O . GLU B 1 42 ? -15.32 -3.943 24.969 1 79.75 42 GLU B O 1
ATOM 2728 N N . LEU B 1 43 ? -16.984 -3.047 23.688 1 79.38 43 LEU B N 1
ATOM 2729 C CA . LEU B 1 43 ? -16.141 -1.979 23.172 1 79.38 43 LEU B CA 1
ATOM 2730 C C . LEU B 1 43 ? -16.125 -0.785 24.109 1 79.38 43 LEU B C 1
ATOM 2732 O O . LEU B 1 43 ? -15.25 0.083 24.016 1 79.38 43 LEU B O 1
ATOM 2736 N N . GLY B 1 44 ? -17 -0.789 24.984 1 78.88 44 GLY B N 1
ATOM 2737 C CA . GLY B 1 44 ? -17.094 0.289 25.969 1 78.88 44 GLY B CA 1
ATOM 2738 C C . GLY B 1 44 ? -17.594 1.59 25.359 1 78.88 44 GLY B C 1
ATOM 2739 O O . GLY B 1 44 ? -17.203 2.672 25.812 1 78.88 44 GLY B O 1
ATOM 2740 N N . VAL B 1 45 ? -18.219 1.562 24.266 1 82.62 45 VAL B N 1
ATOM 2741 C CA . VAL B 1 45 ? -18.703 2.756 23.578 1 82.62 45 VAL B CA 1
ATOM 2742 C C . VAL B 1 45 ? -20.156 2.535 23.125 1 82.62 45 VAL B C 1
ATOM 2744 O O . VAL B 1 45 ? -20.641 1.402 23.125 1 82.62 45 VAL B O 1
ATOM 2747 N N . THR B 1 46 ? -20.766 3.57 22.875 1 87.94 46 THR B N 1
ATOM 2748 C CA . THR B 1 46 ? -22.078 3.543 22.234 1 87.94 46 THR B CA 1
ATOM 2749 C C . THR B 1 46 ? -21.938 3.705 20.719 1 87.94 46 THR B C 1
ATOM 2751 O O . THR B 1 46 ? -21.25 4.617 20.25 1 87.94 46 THR B O 1
ATOM 2754 N N . LEU B 1 47 ? -22.531 2.711 20.062 1 89.62 47 LEU B N 1
ATOM 2755 C CA . LEU B 1 47 ? -22.328 2.676 18.609 1 89.62 47 LEU B CA 1
ATOM 2756 C C . LEU B 1 47 ? -23.484 3.346 17.891 1 89.62 47 LEU B C 1
ATOM 2758 O O . LEU B 1 47 ? -23.328 3.832 16.766 1 89.62 47 LEU B O 1
ATOM 2762 N N . PHE B 1 48 ? -24.641 3.297 18.453 1 90.25 48 PHE B N 1
ATOM 2763 C CA . PHE B 1 48 ? -25.828 3.863 17.828 1 90.25 48 PHE B CA 1
ATOM 2764 C C . PHE B 1 48 ? -26.531 4.812 18.797 1 90.25 48 PHE B C 1
ATOM 2766 O O . PHE B 1 48 ? -26.469 4.633 20.016 1 90.25 48 PHE B O 1
ATOM 2773 N N . LYS B 1 49 ? -27.031 5.863 18.188 1 88.06 49 LYS B N 1
ATOM 2774 C CA . LYS B 1 49 ? -27.922 6.742 18.938 1 88.06 49 LYS B CA 1
ATOM 2775 C C . LYS B 1 49 ? -29.281 6.855 18.266 1 88.06 49 LYS B C 1
ATOM 2777 O O . LYS B 1 49 ? -29.391 6.711 17.047 1 88.06 49 LYS B O 1
ATOM 2782 N N . ARG B 1 50 ? -30.344 7.027 19.109 1 81 50 ARG B N 1
ATOM 2783 C CA . ARG B 1 50 ? -31.703 7.125 18.594 1 81 50 ARG B CA 1
ATOM 2784 C C . ARG B 1 50 ? -31.953 8.484 17.953 1 81 50 ARG B C 1
ATOM 2786 O O . ARG B 1 50 ? -31.469 9.508 18.438 1 81 50 ARG B O 1
ATOM 2793 N N . SER B 1 51 ? -32.375 8.484 16.828 1 81.25 51 SER B N 1
ATOM 2794 C CA . SER B 1 51 ? -32.906 9.656 16.125 1 81.25 51 SER B CA 1
ATOM 2795 C C . SER B 1 51 ? -34.344 9.445 15.68 1 81.25 51 SER B C 1
ATOM 2797 O O . SER B 1 51 ? -34.594 9.016 14.555 1 81.25 51 SER B O 1
ATOM 2799 N N . GLY B 1 52 ? -35.312 9.875 16.5 1 77.94 52 GLY B N 1
ATOM 2800 C CA . GLY B 1 52 ? -36.719 9.57 16.234 1 77.94 52 GLY B CA 1
ATOM 2801 C C . GLY B 1 52 ? -37 8.078 16.25 1 77.94 52 GLY B C 1
ATOM 2802 O O . GLY B 1 52 ? -36.688 7.383 17.203 1 77.94 52 GLY B O 1
ATOM 2803 N N . ARG B 1 53 ? -37.5 7.621 15.109 1 70.25 53 ARG B N 1
ATOM 2804 C CA . ARG B 1 53 ? -37.844 6.207 14.953 1 70.25 53 ARG B CA 1
ATOM 2805 C C . ARG B 1 53 ? -36.656 5.43 14.398 1 70.25 53 ARG B C 1
ATOM 2807 O O . ARG B 1 53 ? -36.656 4.199 14.359 1 70.25 53 ARG B O 1
ATOM 2814 N N . ASN B 1 54 ? -35.594 6.156 14.047 1 81.06 54 ASN B N 1
ATOM 2815 C CA . ASN B 1 54 ? -34.438 5.531 13.43 1 81.06 54 ASN B CA 1
ATOM 2816 C C . ASN B 1 54 ? -33.219 5.559 14.367 1 81.06 54 ASN B C 1
ATOM 2818 O O . ASN B 1 54 ? -33.281 6.148 15.445 1 81.06 54 ASN B O 1
ATOM 2822 N N . ILE B 1 55 ? -32.25 4.637 14.094 1 85.25 55 ILE B N 1
ATOM 2823 C CA . ILE B 1 55 ? -30.969 4.66 14.805 1 85.25 55 ILE B CA 1
ATOM 2824 C C . ILE B 1 55 ? -29.859 5.098 13.859 1 85.25 55 ILE B C 1
ATOM 2826 O O . ILE B 1 55 ? -29.859 4.73 12.688 1 85.25 55 ILE B O 1
ATOM 2830 N N . ILE B 1 56 ? -29.141 6.043 14.383 1 84.12 56 ILE B N 1
ATOM 2831 C CA . ILE B 1 56 ? -28.031 6.543 13.57 1 84.12 56 ILE B CA 1
ATOM 2832 C C . ILE B 1 56 ? -26.703 6.242 14.266 1 84.12 56 ILE B C 1
ATOM 2834 O O . ILE B 1 56 ? -26.656 6.098 15.492 1 84.12 56 ILE B O 1
ATOM 2838 N N . LEU B 1 57 ? -25.672 6.129 13.5 1 86.88 57 LEU B N 1
ATOM 2839 C CA . LEU B 1 57 ? -24.344 5.805 14.008 1 86.88 57 LEU B CA 1
ATOM 2840 C C . LEU B 1 57 ? -23.797 6.949 14.852 1 86.88 57 LEU B C 1
ATOM 2842 O O . LEU B 1 57 ? -23.969 8.125 14.508 1 86.88 57 LEU B O 1
ATOM 2846 N N . THR B 1 58 ? -23.219 6.598 16.047 1 84.12 58 THR B N 1
ATOM 2847 C CA . THR B 1 58 ? -22.391 7.543 16.781 1 84.12 58 THR B CA 1
ATOM 2848 C C . THR B 1 58 ? -21.031 7.723 16.109 1 84.12 58 THR B C 1
ATOM 2850 O O . THR B 1 58 ? -20.766 7.102 15.078 1 84.12 58 THR B O 1
ATOM 2853 N N . VAL B 1 59 ? -20.281 8.617 16.703 1 74.38 59 VAL B N 1
ATOM 2854 C CA . VAL B 1 59 ? -18.922 8.805 16.203 1 74.38 59 VAL B CA 1
ATOM 2855 C C . VAL B 1 59 ? -18.141 7.488 16.312 1 74.38 59 VAL B C 1
ATOM 2857 O O . VAL B 1 59 ? -17.438 7.098 15.383 1 74.38 59 VAL B O 1
ATOM 2860 N N . GLU B 1 60 ? -18.297 6.902 17.406 1 79.06 60 GLU B N 1
ATOM 2861 C CA . GLU B 1 60 ? -17.672 5.598 17.641 1 79.06 60 GLU B CA 1
ATOM 2862 C C . GLU B 1 60 ? -18.25 4.547 16.688 1 79.06 60 GLU B C 1
ATOM 2864 O O . GLU B 1 60 ? -17.516 3.664 16.234 1 79.06 60 GLU B O 1
ATOM 2869 N N . GLY B 1 61 ? -19.516 4.672 16.469 1 84.69 61 GLY B N 1
ATOM 2870 C CA . GLY B 1 61 ? -20.156 3.764 15.531 1 84.69 61 GLY B CA 1
ATOM 2871 C C . GLY B 1 61 ? -19.578 3.855 14.133 1 84.69 61 GLY B C 1
ATOM 2872 O O . GLY B 1 61 ? -19.344 2.834 13.477 1 84.69 61 GLY B O 1
ATOM 2873 N N . ARG B 1 62 ? -19.328 4.938 13.75 1 78.19 62 ARG B N 1
ATOM 2874 C CA . ARG B 1 62 ? -18.766 5.168 12.422 1 78.19 62 ARG B CA 1
ATOM 2875 C C . ARG B 1 62 ? -17.359 4.621 12.32 1 78.19 62 ARG B C 1
ATOM 2877 O O . ARG B 1 62 ? -16.984 4.027 11.305 1 78.19 62 ARG B O 1
ATOM 2884 N N . GLN B 1 63 ? -16.625 4.891 13.375 1 74.88 63 GLN B N 1
ATOM 2885 C CA . GLN B 1 63 ? -15.289 4.32 13.438 1 74.88 63 GLN B CA 1
ATOM 2886 C C . GLN B 1 63 ? -15.328 2.803 13.305 1 74.88 63 GLN B C 1
ATOM 2888 O O . GLN B 1 63 ? -14.555 2.217 12.555 1 74.88 63 GLN B O 1
ATOM 2893 N N . LEU B 1 64 ? -16.219 2.254 14.008 1 80.69 64 LEU B N 1
ATOM 2894 C CA . LEU B 1 64 ? -16.328 0.8 13.961 1 80.69 64 LEU B CA 1
ATOM 2895 C C . LEU B 1 64 ? -16.797 0.335 12.586 1 80.69 64 LEU B C 1
ATOM 2897 O O . LEU B 1 64 ? -16.359 -0.708 12.094 1 80.69 64 LEU B O 1
ATOM 2901 N N . LEU B 1 65 ? -17.656 1.091 12.023 1 82 65 LEU B N 1
ATOM 2902 C CA . LEU B 1 65 ? -18.172 0.708 10.711 1 82 65 LEU B CA 1
ATOM 2903 C C . LEU B 1 65 ? -17.031 0.577 9.695 1 82 65 LEU B C 1
ATOM 2905 O O . LEU B 1 65 ? -16.984 -0.399 8.945 1 82 65 LEU B O 1
ATOM 2909 N N . SER B 1 66 ? -16.25 1.464 9.727 1 74.06 66 SER B N 1
ATOM 2910 C CA . SER B 1 66 ? -15.102 1.428 8.836 1 74.06 66 SER B CA 1
ATOM 2911 C C . SER B 1 66 ? -14.25 0.187 9.078 1 74.06 66 SER B C 1
ATOM 2913 O O . SER B 1 66 ? -13.914 -0.541 8.141 1 74.06 66 SER B O 1
ATOM 2915 N N . GLN B 1 67 ? -13.945 0.014 10.297 1 74.75 67 GLN B N 1
ATOM 2916 C CA . GLN B 1 67 ? -13.094 -1.109 10.664 1 74.75 67 GLN B CA 1
ATOM 2917 C C . GLN B 1 67 ? -13.797 -2.439 10.43 1 74.75 67 GLN B C 1
ATOM 2919 O O . GLN B 1 67 ? -13.188 -3.395 9.938 1 74.75 67 GLN B O 1
ATOM 2924 N N . ALA B 1 68 ? -15.062 -2.447 10.836 1 81 68 ALA B N 1
ATOM 2925 C CA . ALA B 1 68 ? -15.852 -3.67 10.688 1 81 68 ALA B CA 1
ATOM 2926 C C . ALA B 1 68 ? -15.969 -4.066 9.219 1 81 68 ALA B C 1
ATOM 2928 O O . ALA B 1 68 ? -15.852 -5.246 8.875 1 81 68 ALA B O 1
ATOM 2929 N N . THR B 1 69 ? -16.156 -3.146 8.406 1 76.31 69 THR B N 1
ATOM 2930 C CA . THR B 1 69 ? -16.266 -3.408 6.973 1 76.31 69 THR B CA 1
ATOM 2931 C C . THR B 1 69 ? -14.969 -4.004 6.434 1 76.31 69 THR B C 1
ATOM 2933 O O . THR B 1 69 ? -14.992 -4.965 5.66 1 76.31 69 THR B O 1
ATOM 2936 N N . GLN B 1 70 ? -13.953 -3.482 6.84 1 71 70 GLN B N 1
ATOM 2937 C CA . GLN B 1 70 ? -12.648 -4.004 6.43 1 71 70 GLN B CA 1
ATOM 2938 C C . GLN B 1 70 ? -12.469 -5.449 6.887 1 71 70 GLN B C 1
ATOM 2940 O O . GLN B 1 70 ? -11.992 -6.289 6.125 1 71 70 GLN B O 1
ATOM 2945 N N . ILE B 1 71 ? -12.805 -5.617 8.07 1 72.94 71 ILE B N 1
ATOM 2946 C CA . ILE B 1 71 ? -12.68 -6.953 8.641 1 72.94 71 ILE B CA 1
ATOM 2947 C C . ILE B 1 71 ? -13.547 -7.934 7.859 1 72.94 71 ILE B C 1
ATOM 2949 O O . ILE B 1 71 ? -13.094 -9.016 7.492 1 72.94 71 ILE B O 1
ATOM 2953 N N . LEU B 1 72 ? -14.75 -7.535 7.574 1 75.06 72 LEU B N 1
ATOM 2954 C CA . LEU B 1 72 ? -15.68 -8.414 6.879 1 75.06 72 LEU B CA 1
ATOM 2955 C C . LEU B 1 72 ? -15.242 -8.641 5.438 1 75.06 72 LEU B C 1
ATOM 2957 O O . LEU B 1 72 ? -15.359 -9.75 4.91 1 75.06 72 LEU B O 1
ATOM 2961 N N . GLU B 1 73 ? -14.742 -7.621 4.824 1 67.69 73 GLU B N 1
ATOM 2962 C CA . GLU B 1 73 ? -14.211 -7.758 3.473 1 67.69 73 GLU B CA 1
ATOM 2963 C C . GLU B 1 73 ? -13.031 -8.727 3.441 1 67.69 73 GLU B C 1
ATOM 2965 O O . GLU B 1 73 ? -12.922 -9.555 2.533 1 67.69 73 GLU B O 1
ATOM 2970 N N . LEU B 1 74 ? -12.219 -8.547 4.367 1 64.88 74 LEU B N 1
ATOM 2971 C CA . LEU B 1 74 ? -11.086 -9.461 4.477 1 64.88 74 LEU B CA 1
ATOM 2972 C C . LEU B 1 74 ? -11.57 -10.898 4.668 1 64.88 74 LEU B C 1
ATOM 2974 O O . LEU B 1 74 ? -10.992 -11.828 4.109 1 64.88 74 LEU B O 1
ATOM 2978 N N . MET B 1 75 ? -12.609 -10.969 5.422 1 62.97 75 MET B N 1
ATOM 2979 C CA . MET B 1 75 ? -13.195 -12.289 5.656 1 62.97 75 MET B CA 1
ATOM 2980 C C . MET B 1 75 ? -13.75 -12.875 4.363 1 62.97 75 MET B C 1
ATOM 2982 O O . MET B 1 75 ? -13.523 -14.047 4.059 1 62.97 75 MET B O 1
ATOM 2986 N N . ASP B 1 76 ? -14.477 -12.133 3.631 1 62.19 76 ASP B N 1
ATOM 2987 C CA . ASP B 1 76 ? -15.055 -12.578 2.367 1 62.19 76 ASP B CA 1
ATOM 2988 C C . ASP B 1 76 ? -13.961 -12.945 1.364 1 62.19 76 ASP B C 1
ATOM 2990 O O . ASP B 1 76 ? -14.062 -13.961 0.669 1 62.19 76 ASP B O 1
ATOM 2994 N N . LYS B 1 77 ? -13.031 -12.18 1.325 1 59.44 77 LYS B N 1
ATOM 2995 C CA . LYS B 1 77 ? -11.898 -12.461 0.45 1 59.44 77 LYS B CA 1
ATOM 2996 C C . LYS B 1 77 ? -11.242 -13.789 0.82 1 59.44 77 LYS B C 1
ATOM 2998 O O . LYS B 1 77 ? -10.836 -14.555 -0.058 1 59.44 77 LYS B O 1
ATOM 3003 N N . THR B 1 78 ? -11.125 -13.914 2 1 57.28 78 THR B N 1
ATOM 3004 C CA . THR B 1 78 ? -10.547 -15.156 2.496 1 57.28 78 THR B CA 1
ATOM 3005 C C . THR B 1 78 ? -11.352 -16.359 2.012 1 57.28 78 THR B C 1
ATOM 3007 O O . THR B 1 78 ? -10.789 -17.344 1.537 1 57.28 78 THR B O 1
ATOM 3010 N N . ILE B 1 79 ? -12.633 -16.172 2.053 1 51.53 79 ILE B N 1
ATOM 3011 C CA . ILE B 1 79 ? -13.523 -17.25 1.613 1 51.53 79 ILE B CA 1
ATOM 3012 C C . ILE B 1 79 ? -13.359 -17.453 0.109 1 51.53 79 ILE B C 1
ATOM 3014 O O . ILE B 1 79 ? -13.227 -18.594 -0.35 1 51.53 79 ILE B O 1
ATOM 3018 N N . HIS B 1 80 ? -13.367 -16.391 -0.62 1 51.69 80 HIS B N 1
ATOM 3019 C CA . HIS B 1 80 ? -13.273 -16.453 -2.074 1 51.69 80 HIS B CA 1
ATOM 3020 C C . HIS B 1 80 ? -11.938 -17.031 -2.518 1 51.69 80 HIS B C 1
ATOM 3022 O O . HIS B 1 80 ? -11.867 -17.766 -3.502 1 51.69 80 HIS B O 1
ATOM 3028 N N . SER B 1 81 ? -10.977 -16.531 -1.948 1 52.19 81 SER B N 1
ATOM 3029 C CA . SER B 1 81 ? -9.641 -17.016 -2.305 1 52.19 81 SER B CA 1
ATOM 3030 C C . SER B 1 81 ? -9.57 -18.531 -2.24 1 52.19 81 SER B C 1
ATOM 3032 O O . SER B 1 81 ? -8.805 -19.156 -2.98 1 52.19 81 SER B O 1
ATOM 3034 N N . PHE B 1 82 ? -10.32 -18.906 -1.445 1 47.66 82 PHE B N 1
ATOM 3035 C CA . PHE B 1 82 ? -10.359 -20.375 -1.355 1 47.66 82 PHE B CA 1
ATOM 3036 C C . PHE B 1 82 ? -11.148 -20.953 -2.518 1 47.66 82 PHE B C 1
ATOM 3038 O O . PHE B 1 82 ? -11 -22.141 -2.842 1 47.66 82 PHE B O 1
ATOM 3045 N N . GLN B 1 83 ? -11.898 -20.062 -3.148 1 44.94 83 GLN B N 1
ATOM 3046 C CA . GLN B 1 83 ? -12.742 -20.578 -4.227 1 44.94 83 GLN B CA 1
ATOM 3047 C C . GLN B 1 83 ? -12.078 -20.359 -5.586 1 44.94 83 GLN B C 1
ATOM 3049 O O . GLN B 1 83 ? -12.531 -20.922 -6.594 1 44.94 83 GLN B O 1
ATOM 3054 N N . GLN B 1 84 ? -11.383 -19.328 -5.797 1 45.56 84 GLN B N 1
ATOM 3055 C CA . GLN B 1 84 ? -10.859 -18.984 -7.121 1 45.56 84 GLN B CA 1
ATOM 3056 C C . GLN B 1 84 ? -9.922 -20.078 -7.629 1 45.56 84 GLN B C 1
ATOM 3058 O O . GLN B 1 84 ? -9.094 -20.594 -6.875 1 45.56 84 GLN B O 1
ATOM 3063 N N . HIS B 1 85 ? -10.367 -20.531 -8.742 1 44.5 85 HIS B N 1
ATOM 3064 C CA . HIS B 1 85 ? -9.828 -21.547 -9.625 1 44.5 85 HIS B CA 1
ATOM 3065 C C . HIS B 1 85 ? -8.461 -21.141 -10.172 1 44.5 85 HIS B C 1
ATOM 3067 O O . HIS B 1 85 ? -8.25 -19.969 -10.508 1 44.5 85 HIS B O 1
ATOM 3073 N N . VAL B 1 86 ? -7.402 -21.812 -9.695 1 49.44 86 VAL B N 1
ATOM 3074 C CA . VAL B 1 86 ? -6.012 -21.953 -10.117 1 49.44 86 VAL B CA 1
ATOM 3075 C C . VAL B 1 86 ? -5.945 -22.047 -11.641 1 49.44 86 VAL B C 1
ATOM 3077 O O . VAL B 1 86 ? -6.664 -22.844 -12.25 1 49.44 86 VAL B O 1
ATOM 3080 N N . SER B 1 87 ? -5.59 -20.969 -12.25 1 53.56 87 SER B N 1
ATOM 3081 C CA . SER B 1 87 ? -5.297 -21.188 -13.664 1 53.56 87 SER B CA 1
ATOM 3082 C C . SER B 1 87 ? -4.434 -22.438 -13.867 1 53.56 87 SER B C 1
ATOM 3084 O O . SER B 1 87 ? -3.432 -22.609 -13.18 1 53.56 87 SER B O 1
ATOM 3086 N N . HIS B 1 88 ? -5 -23.453 -14.375 1 58.62 88 HIS B N 1
ATOM 3087 C CA . HIS B 1 88 ? -4.492 -24.797 -14.648 1 58.62 88 HIS B CA 1
ATOM 3088 C C . HIS B 1 88 ? -3.52 -24.797 -15.82 1 58.62 88 HIS B C 1
ATOM 3090 O O . HIS B 1 88 ? -3.037 -25.844 -16.234 1 58.62 88 HIS B O 1
ATOM 3096 N N . ASN B 1 89 ? -3.098 -23.484 -16.266 1 73.25 89 ASN B N 1
ATOM 3097 C CA . ASN B 1 89 ? -2.186 -23.578 -17.406 1 73.25 89 ASN B CA 1
ATOM 3098 C C . ASN B 1 89 ? -0.767 -23.922 -16.953 1 73.25 89 ASN B C 1
ATOM 3100 O O . ASN B 1 89 ? -0.122 -23.125 -16.266 1 73.25 89 ASN B O 1
ATOM 3104 N N . GLN B 1 90 ? -0.221 -25 -17.406 1 81.31 90 GLN B N 1
ATOM 3105 C CA . GLN B 1 90 ? 1.062 -25.562 -16.984 1 81.31 90 GLN B CA 1
ATOM 3106 C C . GLN B 1 90 ? 2.223 -24.781 -17.609 1 81.31 90 GLN B C 1
ATOM 3108 O O . GLN B 1 90 ? 3.365 -24.906 -17.156 1 81.31 90 GLN B O 1
ATOM 3113 N N . GLN B 1 91 ? 1.923 -23.938 -18.609 1 89.5 91 GLN B N 1
ATOM 3114 C CA . GLN B 1 91 ? 2.99 -23.219 -19.312 1 89.5 91 GLN B CA 1
ATOM 3115 C C . GLN B 1 91 ? 3.043 -21.75 -18.906 1 89.5 91 GLN B C 1
ATOM 3117 O O . GLN B 1 91 ? 3.641 -20.938 -19.594 1 89.5 91 GLN B O 1
ATOM 3122 N N . THR B 1 92 ? 2.447 -21.406 -17.844 1 92.44 92 THR B N 1
ATOM 3123 C CA . THR B 1 92 ? 2.492 -20.047 -17.328 1 92.44 92 THR B CA 1
ATOM 3124 C C . THR B 1 92 ? 2.92 -20.047 -15.859 1 92.44 92 THR B C 1
ATOM 3126 O O . THR B 1 92 ? 2.32 -20.734 -15.031 1 92.44 92 THR B O 1
ATOM 3129 N N . ILE B 1 93 ? 3.992 -19.312 -15.602 1 95.56 93 ILE B N 1
ATOM 3130 C CA . ILE B 1 93 ? 4.473 -19.156 -14.234 1 95.56 93 ILE B CA 1
ATOM 3131 C C . ILE B 1 93 ? 4.023 -17.797 -13.688 1 95.56 93 ILE B C 1
ATOM 3133 O O . ILE B 1 93 ? 4.418 -16.75 -14.195 1 95.56 93 ILE B O 1
ATOM 3137 N N . TYR B 1 94 ? 3.23 -17.828 -12.672 1 95.06 94 TYR B N 1
ATOM 3138 C CA . TYR B 1 94 ? 2.799 -16.609 -12 1 95.06 94 TYR B CA 1
ATOM 3139 C C . TYR B 1 94 ? 3.736 -16.266 -10.852 1 95.06 94 TYR B C 1
ATOM 3141 O O . TYR B 1 94 ? 3.877 -17.031 -9.898 1 95.06 94 TYR B O 1
ATOM 3149 N N . ILE B 1 95 ? 4.348 -15.031 -10.953 1 96.5 95 ILE B N 1
ATOM 3150 C CA . ILE B 1 95 ? 5.309 -14.625 -9.93 1 96.5 95 ILE B CA 1
ATOM 3151 C C . ILE B 1 95 ? 4.805 -13.367 -9.219 1 96.5 95 ILE B C 1
ATOM 3153 O O . ILE B 1 95 ? 4.488 -12.367 -9.867 1 96.5 95 ILE B O 1
ATOM 3157 N N . GLY B 1 96 ? 4.688 -13.492 -7.926 1 97.19 96 GLY B N 1
ATOM 3158 C CA . GLY B 1 96 ? 4.371 -12.336 -7.094 1 97.19 96 GLY B CA 1
ATOM 3159 C C . GLY B 1 96 ? 5.59 -11.734 -6.422 1 97.19 96 GLY B C 1
ATOM 3160 O O . GLY B 1 96 ? 6.555 -12.438 -6.125 1 97.19 96 GLY B O 1
ATOM 3161 N N . TYR B 1 97 ? 5.512 -10.438 -6.242 1 95.38 97 TYR B N 1
ATOM 3162 C CA . TYR B 1 97 ? 6.582 -9.758 -5.516 1 95.38 97 TYR B CA 1
ATOM 3163 C C . TYR B 1 97 ? 6.039 -8.555 -4.75 1 95.38 97 TYR B C 1
ATOM 3165 O O . TYR B 1 97 ? 4.969 -8.039 -5.074 1 95.38 97 TYR B O 1
ATOM 3173 N N . GLU B 1 98 ? 6.68 -8.266 -3.717 1 93 98 GLU B N 1
ATOM 3174 C CA . GLU B 1 98 ? 6.375 -7.027 -3.008 1 93 98 GLU B CA 1
ATOM 3175 C C . GLU B 1 98 ? 7.391 -5.934 -3.338 1 93 98 GLU B C 1
ATOM 3177 O O . GLU B 1 98 ? 8.508 -6.23 -3.766 1 93 98 GLU B O 1
ATOM 3182 N N . GLU B 1 99 ? 6.91 -4.715 -3.191 1 89.12 99 GLU B N 1
ATOM 3183 C CA . GLU B 1 99 ? 7.816 -3.619 -3.508 1 89.12 99 GLU B CA 1
ATOM 3184 C C . GLU B 1 99 ? 9.109 -3.717 -2.699 1 89.12 99 GLU B C 1
ATOM 3186 O O . GLU B 1 99 ? 9.07 -3.834 -1.473 1 89.12 99 GLU B O 1
ATOM 3191 N N . SER B 1 100 ? 10.211 -3.74 -3.383 1 89.44 100 SER B N 1
ATOM 3192 C CA . SER B 1 100 ? 11.539 -3.92 -2.812 1 89.44 100 SER B CA 1
ATOM 3193 C C . SER B 1 100 ? 12.625 -3.65 -3.848 1 89.44 100 SER B C 1
ATOM 3195 O O . SER B 1 100 ? 12.336 -3.217 -4.965 1 89.44 100 SER B O 1
ATOM 3197 N N . ASP B 1 101 ? 13.859 -3.895 -3.404 1 86.38 101 ASP B N 1
ATOM 3198 C CA . ASP B 1 101 ? 14.984 -3.799 -4.328 1 86.38 101 ASP B CA 1
ATOM 3199 C C . ASP B 1 101 ? 14.867 -4.836 -5.445 1 86.38 101 ASP B C 1
ATOM 3201 O O . ASP B 1 101 ? 15.445 -4.668 -6.516 1 86.38 101 ASP B O 1
ATOM 3205 N N . ALA B 1 102 ? 14.133 -5.84 -5.203 1 88.75 102 ALA B N 1
ATOM 3206 C CA . ALA B 1 102 ? 13.961 -6.898 -6.195 1 88.75 102 ALA B CA 1
ATOM 3207 C C . ALA B 1 102 ? 13.055 -6.438 -7.336 1 88.75 102 ALA B C 1
ATOM 3209 O O . ALA B 1 102 ? 13.016 -7.07 -8.391 1 88.75 102 ALA B O 1
ATOM 3210 N N . SER B 1 103 ? 12.328 -5.418 -7.129 1 89.69 103 SER B N 1
ATOM 3211 C CA . SER B 1 103 ? 11.32 -4.992 -8.102 1 89.69 103 SER B CA 1
ATOM 3212 C C . SER B 1 103 ? 11.961 -4.68 -9.445 1 89.69 103 SER B C 1
ATOM 3214 O O . SER B 1 103 ? 11.391 -4.984 -10.5 1 89.69 103 SER B O 1
ATOM 3216 N N . GLN B 1 104 ? 13.172 -4.141 -9.461 1 87.06 104 GLN B N 1
ATOM 3217 C CA . GLN B 1 104 ? 13.852 -3.754 -10.688 1 87.06 104 GLN B CA 1
ATOM 3218 C C . GLN B 1 104 ? 14.414 -4.973 -11.414 1 87.06 104 GLN B C 1
ATOM 3220 O O . GLN B 1 104 ? 14.805 -4.887 -12.578 1 87.06 104 GLN B O 1
ATOM 3225 N N . MET B 1 105 ? 14.406 -6.035 -10.727 1 91.06 105 MET B N 1
ATOM 3226 C CA . MET B 1 105 ? 14.992 -7.238 -11.305 1 91.06 105 MET B CA 1
ATOM 3227 C C . MET B 1 105 ? 13.922 -8.109 -11.953 1 91.06 105 MET B C 1
ATOM 3229 O O . MET B 1 105 ? 14.234 -9.102 -12.602 1 91.06 105 MET B O 1
ATOM 3233 N N . ILE B 1 106 ? 12.719 -7.75 -11.859 1 95.12 106 ILE B N 1
ATOM 3234 C CA . ILE B 1 106 ? 11.625 -8.57 -12.367 1 95.12 106 ILE B CA 1
ATOM 3235 C C . ILE B 1 106 ? 11.68 -8.625 -13.891 1 95.12 106 ILE B C 1
ATOM 3237 O O . ILE B 1 106 ? 11.516 -9.688 -14.492 1 95.12 106 ILE B O 1
ATOM 3241 N N . LEU B 1 107 ? 11.984 -7.535 -14.523 1 94.88 107 LEU B N 1
ATOM 3242 C CA . LEU B 1 107 ? 12.016 -7.52 -15.984 1 94.88 107 LEU B CA 1
ATOM 3243 C C . LEU B 1 107 ? 13.141 -8.406 -16.516 1 94.88 107 LEU B C 1
ATOM 3245 O O . LEU B 1 107 ? 12.898 -9.305 -17.328 1 94.88 107 LEU B O 1
ATOM 3249 N N . PRO B 1 108 ? 14.391 -8.195 -16.031 1 94.5 108 PRO B N 1
ATOM 3250 C CA . PRO B 1 108 ? 15.461 -9.086 -16.484 1 94.5 108 PRO B CA 1
ATOM 3251 C C . PRO B 1 108 ? 15.156 -10.555 -16.203 1 94.5 108 PRO B C 1
ATOM 3253 O O . PRO B 1 108 ? 15.508 -11.422 -17 1 94.5 108 PRO B O 1
ATOM 3256 N N . LEU B 1 109 ? 14.508 -10.805 -15.156 1 95.56 109 LEU B N 1
ATOM 3257 C CA . LEU B 1 109 ? 14.125 -12.172 -14.812 1 95.56 109 LEU B CA 1
ATOM 3258 C C . LEU B 1 109 ? 13.164 -12.742 -15.852 1 95.56 109 LEU B C 1
ATOM 3260 O O . LEU B 1 109 ? 13.367 -13.859 -16.328 1 95.56 109 LEU B O 1
ATOM 3264 N N . ILE B 1 110 ? 12.172 -12.016 -16.156 1 96.44 110 ILE B N 1
ATOM 3265 C CA . ILE B 1 110 ? 11.164 -12.445 -17.125 1 96.44 110 ILE B CA 1
ATOM 3266 C C . ILE B 1 110 ? 11.812 -12.656 -18.484 1 96.44 110 ILE B C 1
ATOM 3268 O O . ILE B 1 110 ? 11.594 -13.68 -19.141 1 96.44 110 ILE B O 1
ATOM 3272 N N . GLN B 1 111 ? 12.586 -11.711 -18.891 1 95.56 111 GLN B N 1
ATOM 3273 C CA . GLN B 1 111 ? 13.234 -11.773 -20.188 1 95.56 111 GLN B CA 1
ATOM 3274 C C . GLN B 1 111 ? 14.133 -13 -20.297 1 95.56 111 GLN B C 1
ATOM 3276 O O . GLN B 1 111 ? 14.055 -13.75 -21.281 1 95.56 111 GLN B O 1
ATOM 3281 N N . THR B 1 112 ? 14.961 -13.219 -19.297 1 95.62 112 THR B N 1
ATOM 3282 C CA . THR B 1 112 ? 15.883 -14.344 -19.297 1 95.62 112 THR B CA 1
ATOM 3283 C C . THR B 1 112 ? 15.133 -15.672 -19.234 1 95.62 112 THR B C 1
ATOM 3285 O O . THR B 1 112 ? 15.461 -16.625 -19.953 1 95.62 112 THR B O 1
ATOM 3288 N N . PHE B 1 113 ? 14.133 -15.766 -18.453 1 96.25 113 PHE B N 1
ATOM 3289 C CA . PHE B 1 113 ? 13.336 -16.969 -18.312 1 96.25 113 PHE B CA 1
ATOM 3290 C C . PHE B 1 113 ? 12.68 -17.359 -19.641 1 96.25 113 PHE B C 1
ATOM 3292 O O . PHE B 1 113 ? 12.734 -18.516 -20.047 1 96.25 113 PHE B O 1
ATOM 3299 N N . GLU B 1 114 ? 12.062 -16.328 -20.266 1 95.31 114 GLU B N 1
ATOM 3300 C CA . GLU B 1 114 ? 11.305 -16.609 -21.484 1 95.31 114 GLU B CA 1
ATOM 3301 C C . GLU B 1 114 ? 12.242 -16.906 -22.656 1 95.31 114 GLU B C 1
ATOM 3303 O O . GLU B 1 114 ? 11.82 -17.484 -23.656 1 95.31 114 GLU B O 1
ATOM 3308 N N . GLN B 1 115 ? 13.453 -16.562 -22.5 1 94.12 115 GLN B N 1
ATOM 3309 C CA . GLN B 1 115 ? 14.461 -16.953 -23.484 1 94.12 115 GLN B CA 1
ATOM 3310 C C . GLN B 1 115 ? 14.898 -18.391 -23.266 1 94.12 115 GLN B C 1
ATOM 3312 O O . GLN B 1 115 ? 15.234 -19.094 -24.234 1 94.12 115 GLN B O 1
ATOM 3317 N N . GLN B 1 116 ? 14.797 -18.859 -22.031 1 93.5 116 GLN B N 1
ATOM 3318 C CA . GLN B 1 116 ? 15.336 -20.156 -21.672 1 93.5 116 GLN B CA 1
ATOM 3319 C C . GLN B 1 116 ? 14.227 -21.203 -21.594 1 93.5 116 GLN B C 1
ATOM 3321 O O . GLN B 1 116 ? 14.5 -22.391 -21.406 1 93.5 116 GLN B O 1
ATOM 3326 N N . SER B 1 117 ? 13.062 -20.781 -21.734 1 92.62 117 SER B N 1
ATOM 3327 C CA . SER B 1 117 ? 11.938 -21.688 -21.531 1 92.62 117 SER B CA 1
ATOM 3328 C C . SER B 1 117 ? 10.828 -21.422 -22.547 1 92.62 117 SER B C 1
ATOM 3330 O O . SER B 1 117 ? 10.789 -20.359 -23.172 1 92.62 117 SER B O 1
ATOM 3332 N N . ASN B 1 118 ? 9.906 -22.422 -22.656 1 91.56 118 ASN B N 1
ATOM 3333 C CA . ASN B 1 118 ? 8.734 -22.266 -23.516 1 91.56 118 ASN B CA 1
ATOM 3334 C C . ASN B 1 118 ? 7.539 -21.719 -22.734 1 91.56 118 ASN B C 1
ATOM 3336 O O . ASN B 1 118 ? 6.48 -21.469 -23.312 1 91.56 118 ASN B O 1
ATOM 3340 N N . SER B 1 119 ? 7.836 -21.531 -21.484 1 93.25 119 SER B N 1
ATOM 3341 C CA . SER B 1 119 ? 6.773 -21.016 -20.625 1 93.25 119 SER B CA 1
ATOM 3342 C C . SER B 1 119 ? 6.828 -19.5 -20.531 1 93.25 119 SER B C 1
ATOM 3344 O O . SER B 1 119 ? 7.855 -18.891 -20.828 1 93.25 119 SER B O 1
ATOM 3346 N N . THR B 1 120 ? 5.73 -18.938 -20.172 1 93.38 120 THR B N 1
ATOM 3347 C CA . THR B 1 120 ? 5.648 -17.5 -19.969 1 93.38 120 THR B CA 1
ATOM 3348 C C . THR B 1 120 ? 5.582 -17.172 -18.469 1 93.38 120 THR B C 1
ATOM 3350 O O . THR B 1 120 ? 5.109 -17.984 -17.672 1 93.38 120 THR B O 1
ATOM 3353 N N . MET B 1 121 ? 6.121 -16.047 -18.141 1 94.75 121 MET B N 1
ATOM 3354 C CA . MET B 1 121 ? 6.082 -15.594 -16.75 1 94.75 121 MET B CA 1
ATOM 3355 C C . MET B 1 121 ? 5.246 -14.328 -16.625 1 94.75 121 MET B C 1
ATOM 3357 O O . MET B 1 121 ? 5.453 -13.359 -17.359 1 94.75 121 MET B O 1
ATOM 3361 N N . ILE B 1 122 ? 4.312 -14.336 -15.719 1 94.56 122 ILE B N 1
ATOM 3362 C CA . ILE B 1 122 ? 3.414 -13.203 -15.5 1 94.56 122 ILE B CA 1
ATOM 3363 C C . ILE B 1 122 ? 3.643 -12.633 -14.109 1 94.56 122 ILE B C 1
ATOM 3365 O O . ILE B 1 122 ? 3.41 -13.305 -13.102 1 94.56 122 ILE B O 1
ATOM 3369 N N . PRO B 1 123 ? 4.055 -11.359 -14.031 1 95.69 123 PRO B N 1
ATOM 3370 C CA . PRO B 1 123 ? 4.352 -10.75 -12.734 1 95.69 123 PRO B CA 1
ATOM 3371 C C . PRO B 1 123 ? 3.135 -10.078 -12.109 1 95.69 123 PRO B C 1
ATOM 3373 O O . PRO B 1 123 ? 2.234 -9.625 -12.82 1 95.69 123 PRO B O 1
ATOM 3376 N N . GLN B 1 124 ? 3.186 -10 -10.812 1 95 124 GLN B N 1
ATOM 3377 C CA . GLN B 1 124 ? 2.172 -9.25 -10.07 1 95 124 GLN B CA 1
ATOM 3378 C C . GLN B 1 124 ? 2.75 -8.656 -8.797 1 95 124 GLN B C 1
ATOM 3380 O O . GLN B 1 124 ? 3.32 -9.375 -7.969 1 95 124 GLN B O 1
ATOM 3385 N N . LEU B 1 125 ? 2.598 -7.348 -8.695 1 94.69 125 LEU B N 1
ATOM 3386 C CA . LEU B 1 125 ? 2.93 -6.66 -7.449 1 94.69 125 LEU B CA 1
ATOM 3387 C C . LEU B 1 125 ? 1.809 -6.816 -6.426 1 94.69 125 LEU B C 1
ATOM 3389 O O . LEU B 1 125 ? 0.635 -6.621 -6.754 1 94.69 125 LEU B O 1
ATOM 3393 N N . THR B 1 126 ? 2.195 -7.273 -5.219 1 89.06 126 THR B N 1
ATOM 3394 C CA . THR B 1 126 ? 1.189 -7.48 -4.184 1 89.06 126 THR B CA 1
ATOM 3395 C C . THR B 1 126 ? 1.753 -7.145 -2.805 1 89.06 126 THR B C 1
ATOM 3397 O O . THR B 1 126 ? 2.949 -6.887 -2.664 1 89.06 126 THR B O 1
ATOM 3400 N N . LYS B 1 127 ? 0.819 -7.031 -1.884 1 83.06 127 LYS B N 1
ATOM 3401 C CA . LYS B 1 127 ? 1.228 -6.781 -0.504 1 83.06 127 LYS B CA 1
ATOM 3402 C C . LYS B 1 127 ? 1.745 -8.055 0.153 1 83.06 127 LYS B C 1
ATOM 3404 O O . LYS B 1 127 ? 1.27 -9.156 -0.147 1 83.06 127 LYS B O 1
ATOM 3409 N N . HIS B 1 128 ? 2.633 -7.805 1.02 1 78.69 128 HIS B N 1
ATOM 3410 C CA . HIS B 1 128 ? 3.297 -8.906 1.711 1 78.69 128 HIS B CA 1
ATOM 3411 C C . HIS B 1 128 ? 2.283 -9.883 2.301 1 78.69 128 HIS B C 1
ATOM 3413 O O . HIS B 1 128 ? 2.416 -11.094 2.139 1 78.69 128 HIS B O 1
ATOM 3419 N N . ASP B 1 129 ? 1.287 -9.367 2.922 1 73.19 129 ASP B N 1
ATOM 3420 C CA . ASP B 1 129 ? 0.35 -10.188 3.682 1 73.19 129 ASP B CA 1
ATOM 3421 C C . ASP B 1 129 ? -0.519 -11.039 2.752 1 73.19 129 ASP B C 1
ATOM 3423 O O . ASP B 1 129 ? -1.118 -12.023 3.182 1 73.19 129 ASP B O 1
ATOM 3427 N N . LYS B 1 130 ? -0.501 -10.68 1.538 1 81.12 130 LYS B N 1
ATOM 3428 C CA . LYS B 1 130 ? -1.338 -11.406 0.589 1 81.12 130 LYS B CA 1
ATOM 3429 C C . LYS B 1 130 ? -0.526 -12.445 -0.173 1 81.12 130 LYS B C 1
ATOM 3431 O O . LYS B 1 130 ? -1.085 -13.406 -0.709 1 81.12 130 LYS B O 1
ATOM 3436 N N . LEU B 1 131 ? 0.742 -12.297 -0.229 1 88 131 LEU B N 1
ATOM 3437 C CA . LEU B 1 131 ? 1.604 -13.125 -1.061 1 88 131 LEU B CA 1
ATOM 3438 C C . LEU B 1 131 ? 1.566 -14.578 -0.597 1 88 131 LEU B C 1
ATOM 3440 O O . LEU B 1 131 ? 1.463 -15.492 -1.417 1 88 131 LEU B O 1
ATOM 3444 N N . LEU B 1 132 ? 1.669 -14.773 0.653 1 82.69 132 LEU B N 1
ATOM 3445 C CA . LEU B 1 132 ? 1.672 -16.141 1.173 1 82.69 132 LEU B CA 1
ATOM 3446 C C . LEU B 1 132 ? 0.354 -16.828 0.864 1 82.69 132 LEU B C 1
ATOM 3448 O O . LEU B 1 132 ? 0.348 -17.984 0.434 1 82.69 132 LEU B O 1
ATOM 3452 N N . ASP B 1 133 ? -0.716 -16.125 1.08 1 79 133 ASP B N 1
ATOM 3453 C CA . ASP B 1 133 ? -2.035 -16.688 0.792 1 79 133 ASP B CA 1
ATOM 3454 C C . ASP B 1 133 ? -2.156 -17.078 -0.678 1 79 133 ASP B C 1
ATOM 3456 O O . ASP B 1 133 ? -2.732 -18.125 -1.002 1 79 133 ASP B O 1
ATOM 3460 N N . GLN B 1 134 ? -1.652 -16.297 -1.479 1 87 134 GLN B N 1
ATOM 3461 C CA . GLN B 1 134 ? -1.752 -16.547 -2.914 1 87 134 GLN B CA 1
ATOM 3462 C C . GLN B 1 134 ? -0.89 -17.734 -3.334 1 87 134 GLN B C 1
ATOM 3464 O O . GLN B 1 134 ? -1.238 -18.453 -4.266 1 87 134 GLN B O 1
ATOM 3469 N N . ILE B 1 135 ? 0.229 -17.953 -2.66 1 89.19 135 ILE B N 1
ATOM 3470 C CA . ILE B 1 135 ? 1.08 -19.109 -2.918 1 89.19 135 ILE B CA 1
ATOM 3471 C C . ILE B 1 135 ? 0.38 -20.375 -2.451 1 89.19 135 ILE B C 1
ATOM 3473 O O . ILE B 1 135 ? 0.321 -21.359 -3.184 1 89.19 135 ILE B O 1
ATOM 3477 N N . LEU B 1 136 ? -0.17 -20.281 -1.343 1 80.38 136 LEU B N 1
ATOM 3478 C CA . LEU B 1 136 ? -0.796 -21.453 -0.745 1 80.38 136 LEU B CA 1
ATOM 3479 C C . LEU B 1 136 ? -2.057 -21.844 -1.508 1 80.38 136 LEU B C 1
ATOM 3481 O O . LEU B 1 136 ? -2.402 -23.016 -1.58 1 80.38 136 LEU B O 1
ATOM 3485 N N . SER B 1 137 ? -2.703 -20.891 -2.068 1 77.38 137 SER B N 1
ATOM 3486 C CA . SER B 1 137 ? -3.922 -21.141 -2.828 1 77.38 137 SER B CA 1
ATOM 3487 C C . SER B 1 137 ? -3.613 -21.391 -4.301 1 77.38 137 SER B C 1
ATOM 3489 O O . SER B 1 137 ? -4.523 -21.438 -5.129 1 77.38 137 SER B O 1
ATOM 3491 N N . ASN B 1 138 ? -2.432 -21.375 -4.672 1 83.69 138 ASN B N 1
ATOM 3492 C CA . ASN B 1 138 ? -1.947 -21.703 -6.016 1 83.69 138 ASN B CA 1
ATOM 3493 C C . ASN B 1 138 ? -2.301 -20.594 -7.008 1 83.69 138 ASN B C 1
ATOM 3495 O O . ASN B 1 138 ? -2.379 -20.844 -8.211 1 83.69 138 ASN B O 1
ATOM 3499 N N . GLN B 1 139 ? -2.566 -19.453 -6.453 1 85.94 139 GLN B N 1
ATOM 3500 C CA . GLN B 1 139 ? -2.756 -18.297 -7.332 1 85.94 139 GLN B CA 1
ATOM 3501 C C . GLN B 1 139 ? -1.419 -17.797 -7.867 1 85.94 139 GLN B C 1
ATOM 3503 O O . GLN B 1 139 ? -1.365 -17.172 -8.93 1 85.94 139 GLN B O 1
ATOM 3508 N N . LEU B 1 140 ? -0.436 -18.062 -7.094 1 93.12 140 LEU B N 1
ATOM 3509 C CA . LEU B 1 140 ? 0.941 -17.766 -7.477 1 93.12 140 LEU B CA 1
ATOM 3510 C C . LEU B 1 140 ? 1.797 -19.031 -7.426 1 93.12 140 LEU B C 1
ATOM 3512 O O . LEU B 1 140 ? 1.583 -19.891 -6.574 1 93.12 140 LEU B O 1
ATOM 3516 N N . ASP B 1 141 ? 2.74 -19.031 -8.352 1 95.38 141 ASP B N 1
ATOM 3517 C CA . ASP B 1 141 ? 3.682 -20.156 -8.359 1 95.38 141 ASP B CA 1
ATOM 3518 C C . ASP B 1 141 ? 4.938 -19.828 -7.562 1 95.38 141 ASP B C 1
ATOM 3520 O O . ASP B 1 141 ? 5.508 -20.688 -6.898 1 95.38 141 ASP B O 1
ATOM 3524 N N . LEU B 1 142 ? 5.375 -18.594 -7.707 1 96.69 142 LEU B N 1
ATOM 3525 C CA . LEU B 1 142 ? 6.562 -18.062 -7.039 1 96.69 142 LEU B CA 1
ATOM 3526 C C . LEU B 1 142 ? 6.277 -16.719 -6.406 1 96.69 142 LEU B C 1
ATOM 3528 O O . LEU B 1 142 ? 5.438 -15.953 -6.898 1 96.69 142 LEU B O 1
ATOM 3532 N N . ALA B 1 143 ? 6.984 -16.469 -5.332 1 96.81 143 ALA B N 1
ATOM 3533 C CA . ALA B 1 143 ? 6.898 -15.141 -4.746 1 96.81 143 ALA B CA 1
ATOM 3534 C C . ALA B 1 143 ? 8.258 -14.68 -4.219 1 96.81 143 ALA B C 1
ATOM 3536 O O . ALA B 1 143 ? 9.008 -15.477 -3.643 1 96.81 143 ALA B O 1
ATOM 3537 N N . ILE B 1 144 ? 8.633 -13.492 -4.527 1 95.94 144 ILE B N 1
ATOM 3538 C CA . ILE B 1 144 ? 9.766 -12.82 -3.895 1 95.94 144 ILE B CA 1
ATOM 3539 C C . ILE B 1 144 ? 9.266 -11.891 -2.793 1 95.94 144 ILE B C 1
ATOM 3541 O O . ILE B 1 144 ? 8.578 -10.906 -3.07 1 95.94 144 ILE B O 1
ATOM 3545 N N . THR B 1 145 ? 9.625 -12.234 -1.578 1 94.69 145 THR B N 1
ATOM 3546 C CA . THR B 1 145 ? 9.047 -11.531 -0.442 1 94.69 145 THR B CA 1
ATOM 3547 C C . THR B 1 145 ? 10.016 -11.492 0.731 1 94.69 145 THR B C 1
ATOM 3549 O O . THR B 1 145 ? 11.148 -11.977 0.622 1 94.69 145 THR B O 1
ATOM 3552 N N . GLU B 1 146 ? 9.57 -10.797 1.714 1 93.25 146 GLU B N 1
ATOM 3553 C CA . GLU B 1 146 ? 10.375 -10.719 2.926 1 93.25 146 GLU B CA 1
ATOM 3554 C C . GLU B 1 146 ? 10.422 -12.07 3.645 1 93.25 146 GLU B C 1
ATOM 3556 O O . GLU B 1 146 ? 9.391 -12.719 3.811 1 93.25 146 GLU B O 1
ATOM 3561 N N . PHE B 1 147 ? 11.609 -12.422 4.016 1 92.56 147 PHE B N 1
ATOM 3562 C CA . PHE B 1 147 ? 11.812 -13.641 4.785 1 92.56 147 PHE B CA 1
ATOM 3563 C C . PHE B 1 147 ? 11.312 -13.469 6.215 1 92.56 147 PHE B C 1
ATOM 3565 O O . PHE B 1 147 ? 11.75 -12.562 6.926 1 92.56 147 PHE B O 1
ATOM 3572 N N . THR B 1 148 ? 10.398 -14.242 6.629 1 85.06 148 THR B N 1
ATOM 3573 C CA . THR B 1 148 ? 9.844 -14.211 7.977 1 85.06 148 THR B CA 1
ATOM 3574 C C . THR B 1 148 ? 9.875 -15.602 8.609 1 85.06 148 THR B C 1
ATOM 3576 O O . THR B 1 148 ? 9.914 -16.609 7.902 1 85.06 148 THR B O 1
ATOM 3579 N N . PRO B 1 149 ? 9.805 -15.633 9.914 1 78.62 149 PRO B N 1
ATOM 3580 C CA . PRO B 1 149 ? 9.789 -16.938 10.594 1 78.62 149 PRO B CA 1
ATOM 3581 C C . PRO B 1 149 ? 8.586 -17.797 10.195 1 78.62 149 PRO B C 1
ATOM 3583 O O . PRO B 1 149 ? 8.695 -19.016 10.141 1 78.62 149 PRO B O 1
ATOM 3586 N N . VAL B 1 150 ? 7.531 -17.141 9.922 1 72.56 150 VAL B N 1
ATOM 3587 C CA . VAL B 1 150 ? 6.32 -17.859 9.531 1 72.56 150 VAL B CA 1
ATOM 3588 C C . VAL B 1 150 ? 6.566 -18.625 8.234 1 72.56 150 VAL B C 1
ATOM 3590 O O . VAL B 1 150 ? 6.121 -19.766 8.094 1 72.56 150 VAL B O 1
ATOM 3593 N N . LEU B 1 151 ? 7.25 -18.031 7.367 1 82.25 151 LEU B N 1
ATOM 3594 C CA . LEU B 1 151 ? 7.566 -18.672 6.098 1 82.25 151 LEU B CA 1
ATOM 3595 C C . LEU B 1 151 ? 8.484 -19.875 6.309 1 82.25 151 LEU B C 1
ATOM 3597 O O . LEU B 1 151 ? 8.312 -20.922 5.672 1 82.25 151 LEU B O 1
ATOM 3601 N N . GLU B 1 152 ? 9.367 -19.703 7.141 1 77.06 152 GLU B N 1
ATOM 3602 C CA . GLU B 1 152 ? 10.367 -20.75 7.395 1 77.06 152 GLU B CA 1
ATOM 3603 C C . GLU B 1 152 ? 9.727 -21.984 8.008 1 77.06 152 GLU B C 1
ATOM 3605 O O . GLU B 1 152 ? 10.18 -23.109 7.773 1 77.06 152 GLU B O 1
ATOM 3610 N N . ARG B 1 153 ? 8.742 -21.859 8.703 1 75.56 153 ARG B N 1
ATOM 3611 C CA . ARG B 1 153 ? 8.125 -22.953 9.445 1 75.56 153 ARG B CA 1
ATOM 3612 C C . ARG B 1 153 ? 7.129 -23.703 8.57 1 75.56 153 ARG B C 1
ATOM 3614 O O . ARG B 1 153 ? 6.699 -24.812 8.93 1 75.56 153 ARG B O 1
ATOM 3621 N N . GLU B 1 154 ? 6.855 -23.047 7.43 1 75.81 154 GLU B N 1
ATOM 3622 C CA . GLU B 1 154 ? 5.902 -23.688 6.535 1 75.81 154 GLU B CA 1
ATOM 3623 C C . GLU B 1 154 ? 6.539 -24.875 5.809 1 75.81 154 GLU B C 1
ATOM 3625 O O . GLU B 1 154 ? 7.305 -24.688 4.859 1 75.81 154 GLU B O 1
ATOM 3630 N N . THR B 1 155 ? 6.113 -26.125 6.109 1 82 155 THR B N 1
ATOM 3631 C CA . THR B 1 155 ? 6.777 -27.328 5.609 1 82 155 THR B CA 1
ATOM 3632 C C . THR B 1 155 ? 6.41 -27.578 4.148 1 82 155 THR B C 1
ATOM 3634 O O . THR B 1 155 ? 7.102 -28.312 3.447 1 82 155 THR B O 1
ATOM 3637 N N . HIS B 1 156 ? 5.363 -27.016 3.732 1 86.5 156 HIS B N 1
ATOM 3638 C CA . HIS B 1 156 ? 4.91 -27.266 2.367 1 86.5 156 HIS B CA 1
ATOM 3639 C C . HIS B 1 156 ? 5.551 -26.281 1.391 1 86.5 156 HIS B C 1
ATOM 3641 O O . HIS B 1 156 ? 5.336 -26.375 0.18 1 86.5 156 HIS B O 1
ATOM 3647 N N . LEU B 1 157 ? 6.34 -25.422 1.985 1 92.75 157 LEU B N 1
ATOM 3648 C CA . LEU B 1 157 ? 6.945 -24.406 1.146 1 92.75 157 LEU B CA 1
ATOM 3649 C C . LEU B 1 157 ? 8.453 -24.609 1.03 1 92.75 157 LEU B C 1
ATOM 3651 O O . LEU B 1 157 ? 9.094 -25.062 1.98 1 92.75 157 LEU B O 1
ATOM 3655 N N . ARG B 1 158 ? 8.961 -24.391 -0.162 1 94.94 158 ARG B N 1
ATOM 3656 C CA . ARG B 1 158 ? 10.391 -24.188 -0.382 1 94.94 158 ARG B CA 1
ATOM 3657 C C . ARG B 1 158 ? 10.758 -22.703 -0.271 1 94.94 158 ARG B C 1
ATOM 3659 O O . ARG B 1 158 ? 10.141 -21.859 -0.917 1 94.94 158 ARG B O 1
ATOM 3666 N N . VAL B 1 159 ? 11.664 -22.438 0.597 1 95.19 159 VAL B N 1
ATOM 3667 C CA . VAL B 1 159 ? 12.07 -21.047 0.847 1 95.19 159 VAL B CA 1
ATOM 3668 C C . VAL B 1 159 ? 13.586 -20.922 0.685 1 95.19 159 VAL B C 1
ATOM 3670 O O . VAL B 1 159 ? 14.344 -21.75 1.195 1 95.19 159 VAL B O 1
ATOM 3673 N N . MET B 1 160 ? 14.039 -19.875 -0.027 1 95.44 160 MET B N 1
ATOM 3674 C CA . MET B 1 160 ? 15.461 -19.609 -0.195 1 95.44 160 MET B CA 1
ATOM 3675 C C . MET B 1 160 ? 15.766 -18.125 0.021 1 95.44 160 MET B C 1
ATOM 3677 O O . MET B 1 160 ? 15.281 -17.266 -0.725 1 95.44 160 MET B O 1
ATOM 3681 N N . PRO B 1 161 ? 16.547 -17.828 1.063 1 95.44 161 PRO B N 1
ATOM 3682 C CA . PRO B 1 161 ? 16.984 -16.438 1.209 1 95.44 161 PRO B CA 1
ATOM 3683 C C . PRO B 1 161 ? 17.781 -15.945 0.003 1 95.44 161 PRO B C 1
ATOM 3685 O O . PRO B 1 161 ? 18.562 -16.703 -0.576 1 95.44 161 PRO B O 1
ATOM 3688 N N . LEU B 1 162 ? 17.562 -14.711 -0.383 1 95.5 162 LEU B N 1
ATOM 3689 C CA . LEU B 1 162 ? 18.203 -14.156 -1.573 1 95.5 162 LEU B CA 1
ATOM 3690 C C . LEU B 1 162 ? 19.219 -13.086 -1.198 1 95.5 162 LEU B C 1
ATOM 3692 O O . LEU B 1 162 ? 20.422 -13.25 -1.444 1 95.5 162 LEU B O 1
ATOM 3696 N N . PHE B 1 163 ? 18.766 -11.961 -0.658 1 93.12 163 PHE B N 1
ATOM 3697 C CA . PHE B 1 163 ? 19.672 -10.883 -0.276 1 93.12 163 PHE B CA 1
ATOM 3698 C C . PHE B 1 163 ? 19.031 -10.008 0.802 1 93.12 163 PHE B C 1
ATOM 3700 O O . PHE B 1 163 ? 17.828 -10.086 1.046 1 93.12 163 PHE B O 1
ATOM 3707 N N . GLU B 1 164 ? 19.891 -9.211 1.417 1 92.88 164 GLU B N 1
ATOM 3708 C CA . GLU B 1 164 ? 19.453 -8.289 2.463 1 92.88 164 GLU B CA 1
ATOM 3709 C C . GLU B 1 164 ? 19.297 -6.871 1.923 1 92.88 164 GLU B C 1
ATOM 3711 O O . GLU B 1 164 ? 20.141 -6.402 1.153 1 92.88 164 GLU B O 1
ATOM 3716 N N . GLU B 1 165 ? 18.172 -6.25 2.297 1 92.5 165 GLU B N 1
ATOM 3717 C CA . GLU B 1 165 ? 17.984 -4.836 1.989 1 92.5 165 GLU B CA 1
ATOM 3718 C C . GLU B 1 165 ? 18.344 -3.957 3.182 1 92.5 165 GLU B C 1
ATOM 3720 O O . GLU B 1 165 ? 17.938 -4.234 4.312 1 92.5 165 GLU B O 1
ATOM 3725 N N . ASN B 1 166 ? 19.125 -2.957 2.83 1 91.69 166 ASN B N 1
ATOM 3726 C CA . ASN B 1 166 ? 19.547 -1.998 3.846 1 91.69 166 ASN B CA 1
ATOM 3727 C C . ASN B 1 166 ? 18.891 -0.635 3.637 1 91.69 166 ASN B C 1
ATOM 3729 O O . ASN B 1 166 ? 18.344 -0.364 2.568 1 91.69 166 ASN B O 1
ATOM 3733 N N . TYR B 1 167 ? 18.969 0.17 4.719 1 94.5 167 TYR B N 1
ATOM 3734 C CA . TYR B 1 167 ? 18.297 1.468 4.715 1 94.5 167 TYR B CA 1
ATOM 3735 C C . TYR B 1 167 ? 19.266 2.572 5.141 1 94.5 167 TYR B C 1
ATOM 3737 O O . TYR B 1 167 ? 20.344 2.297 5.664 1 94.5 167 TYR B O 1
ATOM 3745 N N . TYR B 1 168 ? 18.828 3.811 4.871 1 94.81 168 TYR B N 1
ATOM 3746 C CA . TYR B 1 168 ? 19.641 4.996 5.137 1 94.81 168 TYR B CA 1
ATOM 3747 C C . TYR B 1 168 ? 18.812 6.059 5.867 1 94.81 168 TYR B C 1
ATOM 3749 O O . TYR B 1 168 ? 17.594 6.117 5.723 1 94.81 168 TYR B O 1
ATOM 3757 N N . MET B 1 169 ? 19.547 6.762 6.586 1 94.94 169 MET B N 1
ATOM 3758 C CA . MET B 1 169 ? 18.938 7.922 7.234 1 94.94 169 MET B CA 1
ATOM 3759 C C . MET B 1 169 ? 19.594 9.219 6.77 1 94.94 169 MET B C 1
ATOM 3761 O O . MET B 1 169 ? 20.812 9.289 6.66 1 94.94 169 MET B O 1
ATOM 3765 N N . TYR B 1 170 ? 18.766 10.18 6.43 1 96.25 170 TYR B N 1
ATOM 3766 C CA . TYR B 1 170 ? 19.25 11.516 6.113 1 96.25 170 TYR B CA 1
ATOM 3767 C C . TYR B 1 170 ? 18.984 12.477 7.266 1 96.25 170 TYR B C 1
ATOM 3769 O O . TYR B 1 170 ? 17.859 12.57 7.758 1 96.25 170 TYR B O 1
ATOM 3777 N N . VAL B 1 171 ? 20.031 13.117 7.629 1 95.25 171 VAL B N 1
ATOM 3778 C CA . VAL B 1 171 ? 19.984 14.023 8.773 1 95.25 171 VAL B CA 1
ATOM 3779 C C . VAL B 1 171 ? 20.5 15.398 8.367 1 95.25 171 VAL B C 1
ATOM 3781 O O . VAL B 1 171 ? 21.453 15.508 7.602 1 95.25 171 VAL B O 1
ATOM 3784 N N . PRO B 1 172 ? 19.766 16.469 8.867 1 94.62 172 PRO B N 1
ATOM 3785 C CA . PRO B 1 172 ? 20.344 17.797 8.633 1 94.62 172 PRO B CA 1
ATOM 3786 C C . PRO B 1 172 ? 21.781 17.906 9.125 1 94.62 172 PRO B C 1
ATOM 3788 O O . PRO B 1 172 ? 22.109 17.406 10.203 1 94.62 172 PRO B O 1
ATOM 3791 N N . LYS B 1 173 ? 22.625 18.594 8.375 1 92.88 173 LYS B N 1
ATOM 3792 C CA . LYS B 1 173 ? 24.047 18.688 8.695 1 92.88 173 LYS B CA 1
ATOM 3793 C C . LYS B 1 173 ? 24.266 19.469 9.984 1 92.88 173 LYS B C 1
ATOM 3795 O O . LYS B 1 173 ? 25.281 19.281 10.664 1 92.88 173 LYS B O 1
ATOM 3800 N N . SER B 1 174 ? 23.375 20.297 10.258 1 91.12 174 SER B N 1
ATOM 3801 C CA . SER B 1 174 ? 23.484 21.125 11.453 1 91.12 174 SER B CA 1
ATOM 3802 C C . SER B 1 174 ? 23.188 20.312 12.719 1 91.12 174 SER B C 1
ATOM 3804 O O . SER B 1 174 ? 23.5 20.75 13.828 1 91.12 174 SER B O 1
ATOM 3806 N N . HIS B 1 175 ? 22.609 19.203 12.578 1 91.12 175 HIS B N 1
ATOM 3807 C CA . HIS B 1 175 ? 22.266 18.375 13.734 1 91.12 175 HIS B CA 1
ATOM 3808 C C . HIS B 1 175 ? 23.484 17.625 14.25 1 91.12 175 HIS B C 1
ATOM 3810 O O . HIS B 1 175 ? 24.297 17.125 13.461 1 91.12 175 HIS B O 1
ATOM 3816 N N . PRO B 1 176 ? 23.594 17.422 15.5 1 88.75 176 PRO B N 1
ATOM 3817 C CA . PRO B 1 176 ? 24.75 16.734 16.078 1 88.75 176 PRO B CA 1
ATOM 3818 C C . PRO B 1 176 ? 24.922 15.32 15.555 1 88.75 176 PRO B C 1
ATOM 3820 O O . PRO B 1 176 ? 26.047 14.812 15.469 1 88.75 176 PRO B O 1
ATOM 3823 N N . LEU B 1 177 ? 23.891 14.734 15.203 1 88.62 177 LEU B N 1
ATOM 3824 C CA . LEU B 1 177 ? 23.922 13.352 14.758 1 88.62 177 LEU B CA 1
ATOM 3825 C C . LEU B 1 177 ? 24.609 13.234 13.398 1 88.62 177 LEU B C 1
ATOM 3827 O O . LEU B 1 177 ? 25 12.141 12.984 1 88.62 177 LEU B O 1
ATOM 3831 N N . ALA B 1 178 ? 24.688 14.328 12.766 1 89.62 178 ALA B N 1
ATOM 3832 C CA . ALA B 1 178 ? 25.328 14.344 11.453 1 89.62 178 ALA B CA 1
ATOM 3833 C C . ALA B 1 178 ? 26.812 13.992 11.57 1 89.62 178 ALA B C 1
ATOM 3835 O O . ALA B 1 178 ? 27.438 13.547 10.602 1 89.62 178 ALA B O 1
ATOM 3836 N N . MET B 1 179 ? 27.312 14.141 12.719 1 87.56 179 MET B N 1
ATOM 3837 C CA . MET B 1 179 ? 28.734 13.922 12.93 1 87.56 179 MET B CA 1
ATOM 3838 C C . MET B 1 179 ? 29 12.562 13.562 1 87.56 179 MET B C 1
ATOM 3840 O O . MET B 1 179 ? 30.141 12.18 13.789 1 87.56 179 MET B O 1
ATOM 3844 N N . THR B 1 180 ? 28 11.852 13.797 1 85.62 180 THR B N 1
ATOM 3845 C CA . THR B 1 180 ? 28.125 10.562 14.469 1 85.62 180 THR B CA 1
ATOM 3846 C C . THR B 1 180 ? 28.391 9.445 13.461 1 85.62 180 THR B C 1
ATOM 3848 O O . THR B 1 180 ? 27.844 9.461 12.359 1 85.62 180 THR B O 1
ATOM 3851 N N . VAL B 1 181 ? 29.266 8.516 13.969 1 87.19 181 VAL B N 1
ATOM 3852 C CA . VAL B 1 181 ? 29.547 7.34 13.148 1 87.19 181 VAL B CA 1
ATOM 3853 C C . VAL B 1 181 ? 28.781 6.137 13.68 1 87.19 181 VAL B C 1
ATOM 3855 O O . VAL B 1 181 ? 28.906 5.77 14.852 1 87.19 181 VAL B O 1
ATOM 3858 N N . HIS B 1 182 ? 27.938 5.547 12.93 1 89.25 182 HIS B N 1
ATOM 3859 C CA . HIS B 1 182 ? 27.141 4.352 13.203 1 89.25 182 HIS B CA 1
ATOM 3860 C C . HIS B 1 182 ? 26.266 4.543 14.43 1 89.25 182 HIS B C 1
ATOM 3862 O O . HIS B 1 182 ? 26.344 3.768 15.391 1 89.25 182 HIS B O 1
ATOM 3868 N N . PRO B 1 183 ? 25.484 5.559 14.383 1 89.38 183 PRO B N 1
ATOM 3869 C CA . PRO B 1 183 ? 24.578 5.754 15.523 1 89.38 183 PRO B CA 1
ATOM 3870 C C . PRO B 1 183 ? 23.531 4.648 15.633 1 89.38 183 PRO B C 1
ATOM 3872 O O . PRO B 1 183 ? 22.969 4.219 14.625 1 89.38 183 PRO B O 1
ATOM 3875 N N . PRO B 1 184 ? 23.359 4.199 16.922 1 90.56 184 PRO B N 1
ATOM 3876 C CA . PRO B 1 184 ? 22.25 3.258 17.109 1 90.56 184 PRO B CA 1
ATOM 3877 C C . PRO B 1 184 ? 20.875 3.908 16.891 1 90.56 184 PRO B C 1
ATOM 3879 O O . PRO B 1 184 ? 20.75 5.129 17 1 90.56 184 PRO B O 1
ATOM 3882 N N . LEU B 1 185 ? 19.906 3.109 16.656 1 91.06 185 LEU B N 1
ATOM 3883 C CA . LEU B 1 185 ? 18.562 3.613 16.375 1 91.06 185 LEU B CA 1
ATOM 3884 C C . LEU B 1 185 ? 17.984 4.328 17.594 1 91.06 185 LEU B C 1
ATOM 3886 O O . LEU B 1 185 ? 17.172 5.25 17.453 1 91.06 185 LEU B O 1
ATOM 3890 N N . SER B 1 186 ? 18.406 3.947 18.703 1 87.5 186 SER B N 1
ATOM 3891 C CA . SER B 1 186 ? 17.891 4.508 19.953 1 87.5 186 SER B CA 1
ATOM 3892 C C . SER B 1 186 ? 18.25 5.988 20.078 1 87.5 186 SER B C 1
ATOM 3894 O O . SER B 1 186 ? 17.625 6.715 20.844 1 87.5 186 SER B O 1
ATOM 3896 N N . GLN B 1 187 ? 19.188 6.48 19.375 1 86.06 187 GLN B N 1
ATOM 3897 C CA . GLN B 1 187 ? 19.594 7.879 19.438 1 86.06 187 GLN B CA 1
ATOM 3898 C C . GLN B 1 187 ? 18.609 8.781 18.703 1 86.06 187 GLN B C 1
ATOM 3900 O O . GLN B 1 187 ? 18.656 10 18.844 1 86.06 187 GLN B O 1
ATOM 3905 N N . PHE B 1 188 ? 17.656 8.117 18.078 1 84.44 188 PHE B N 1
ATOM 3906 C CA . PHE B 1 188 ? 16.719 8.891 17.266 1 84.44 188 PHE B CA 1
ATOM 3907 C C . PHE B 1 188 ? 15.375 9.023 17.953 1 84.44 188 PHE B C 1
ATOM 3909 O O . PHE B 1 188 ? 14.391 9.445 17.344 1 84.44 188 PHE B O 1
ATOM 3916 N N . THR B 1 189 ? 15.164 8.68 19.156 1 78 189 THR B N 1
ATOM 3917 C CA . THR B 1 189 ? 13.922 8.57 19.906 1 78 189 THR B CA 1
ATOM 3918 C C . THR B 1 189 ? 13.188 9.906 19.953 1 78 189 THR B C 1
ATOM 3920 O O . THR B 1 189 ? 11.961 9.953 19.906 1 78 189 THR B O 1
ATOM 3923 N N . ASN B 1 190 ? 13.734 11.008 20 1 78 190 ASN B N 1
ATOM 3924 C CA . ASN B 1 190 ? 13.055 12.289 20.172 1 78 190 ASN B CA 1
ATOM 3925 C C . ASN B 1 190 ? 12.984 13.055 18.859 1 78 190 ASN B C 1
ATOM 3927 O O . ASN B 1 190 ? 12.727 14.266 18.859 1 78 190 ASN B O 1
ATOM 3931 N N . GLN B 1 191 ? 13.008 12.273 17.797 1 82.5 191 GLN B N 1
ATOM 3932 C CA . GLN B 1 191 ? 13 12.945 16.5 1 82.5 191 GLN B CA 1
ATOM 3933 C C . GLN B 1 191 ? 11.773 12.555 15.688 1 82.5 191 GLN B C 1
ATOM 3935 O O . GLN B 1 191 ? 11.188 11.492 15.906 1 82.5 191 GLN B O 1
ATOM 3940 N N . SER B 1 192 ? 11.375 13.5 14.859 1 91.12 192 SER B N 1
ATOM 3941 C CA . SER B 1 192 ? 10.383 13.148 13.852 1 91.12 192 SER B CA 1
ATOM 3942 C C . SER B 1 192 ? 11.016 12.398 12.688 1 91.12 192 SER B C 1
ATOM 3944 O O . SER B 1 192 ? 11.906 12.922 12.016 1 91.12 192 SER B O 1
ATOM 3946 N N . LEU B 1 193 ? 10.57 11.219 12.578 1 94.75 193 LEU B N 1
ATOM 3947 C CA . LEU B 1 193 ? 11.125 10.398 11.5 1 94.75 193 LEU B CA 1
ATOM 3948 C C . LEU B 1 193 ? 10.117 10.25 10.367 1 94.75 193 LEU B C 1
ATOM 3950 O O . LEU B 1 193 ? 8.922 10.07 10.602 1 94.75 193 LEU B O 1
ATOM 3954 N N . TYR B 1 194 ? 10.617 10.406 9.156 1 96.12 194 TYR B N 1
ATOM 3955 C CA . TYR B 1 194 ? 9.797 10.234 7.957 1 96.12 194 TYR B CA 1
ATOM 3956 C C . TYR B 1 194 ? 10.359 9.133 7.066 1 96.12 194 TYR B C 1
ATOM 3958 O O . TYR B 1 194 ? 11.531 9.18 6.676 1 96.12 194 TYR B O 1
ATOM 3966 N N . CYS B 1 195 ? 9.523 8.203 6.758 1 96.12 195 CYS B N 1
ATOM 3967 C CA . CYS B 1 195 ? 9.898 7.168 5.801 1 96.12 195 CYS B CA 1
ATOM 3968 C C . CYS B 1 195 ? 9.492 7.562 4.383 1 96.12 195 CYS B C 1
ATOM 3970 O O . CYS B 1 195 ? 8.32 7.844 4.125 1 96.12 195 CYS B O 1
ATOM 3972 N N . LEU B 1 196 ? 10.461 7.543 3.51 1 94.62 196 LEU B N 1
ATOM 3973 C CA . LEU B 1 196 ? 10.211 7.875 2.111 1 94.62 196 LEU B CA 1
ATOM 3974 C C . LEU B 1 196 ? 9.867 6.625 1.309 1 94.62 196 LEU B C 1
ATOM 3976 O O . LEU B 1 196 ? 10.625 5.652 1.308 1 94.62 196 LEU B O 1
ATOM 3980 N N . GLU B 1 197 ? 8.781 6.703 0.594 1 89.56 197 GLU B N 1
ATOM 3981 C CA . GLU B 1 197 ? 8.367 5.578 -0.236 1 89.56 197 GLU B CA 1
ATOM 3982 C C . GLU B 1 197 ? 9.375 5.312 -1.353 1 89.56 197 GLU B C 1
ATOM 3984 O O . GLU B 1 197 ? 10.008 6.242 -1.853 1 89.56 197 GLU B O 1
ATOM 3989 N N . PRO B 1 198 ? 9.477 4.047 -1.676 1 87 198 PRO B N 1
ATOM 3990 C CA . PRO B 1 198 ? 8.781 2.852 -1.203 1 87 198 PRO B CA 1
ATOM 3991 C C . PRO B 1 198 ? 9.344 2.318 0.111 1 87 198 PRO B C 1
ATOM 3993 O O . PRO B 1 198 ? 10.562 2.312 0.308 1 87 198 PRO B O 1
ATOM 3996 N N . MET B 1 199 ? 8.445 1.957 0.995 1 87.75 199 MET B N 1
ATOM 3997 C CA . MET B 1 199 ? 8.781 1.438 2.318 1 87.75 199 MET B CA 1
ATOM 3998 C C . MET B 1 199 ? 7.766 0.391 2.766 1 87.75 199 MET B C 1
ATOM 4000 O O . MET B 1 199 ? 6.586 0.474 2.418 1 87.75 199 MET B O 1
ATOM 4004 N N . THR B 1 200 ? 8.258 -0.598 3.48 1 85.5 200 THR B N 1
ATOM 4005 C CA . THR B 1 200 ? 7.344 -1.635 3.951 1 85.5 200 THR B CA 1
ATOM 4006 C C . THR B 1 200 ? 6.879 -1.34 5.375 1 85.5 200 THR B C 1
ATOM 4008 O O . THR B 1 200 ? 7.566 -0.647 6.129 1 85.5 200 THR B O 1
ATOM 4011 N N . SER B 1 201 ? 5.781 -1.942 5.68 1 83.69 201 SER B N 1
ATOM 4012 C CA . SER B 1 201 ? 5.234 -1.778 7.02 1 83.69 201 SER B CA 1
ATOM 4013 C C . SER B 1 201 ? 6.133 -2.428 8.07 1 83.69 201 SER B C 1
ATOM 4015 O O . SER B 1 201 ? 6.219 -1.951 9.203 1 83.69 201 SER B O 1
ATOM 4017 N N . SER B 1 202 ? 6.766 -3.475 7.707 1 85.12 202 SER B N 1
ATOM 4018 C CA . SER B 1 202 ? 7.648 -4.164 8.641 1 85.12 202 SER B CA 1
ATOM 4019 C C . SER B 1 202 ? 8.797 -3.266 9.086 1 85.12 202 SER B C 1
ATOM 4021 O O . SER B 1 202 ? 9.172 -3.26 10.258 1 85.12 202 SER B O 1
ATOM 4023 N N . ILE B 1 203 ? 9.281 -2.557 8.203 1 89.5 203 ILE B N 1
ATOM 4024 C CA . ILE B 1 203 ? 10.406 -1.677 8.508 1 89.5 203 ILE B CA 1
ATOM 4025 C C . ILE B 1 203 ? 9.922 -0.495 9.344 1 89.5 203 ILE B C 1
ATOM 4027 O O . ILE B 1 203 ? 10.586 -0.097 10.305 1 89.5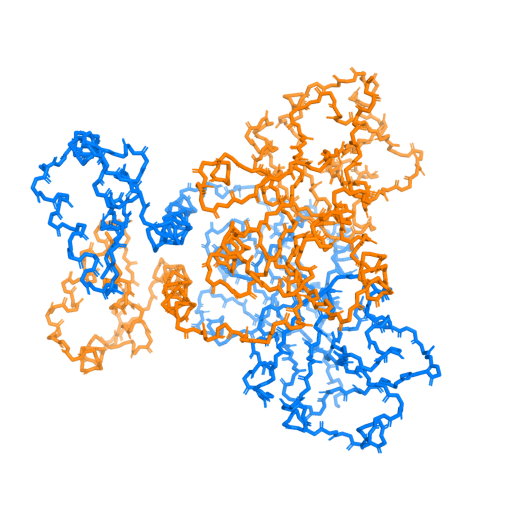 203 ILE B O 1
ATOM 4031 N N . LYS B 1 204 ? 8.828 0.046 8.938 1 90.19 204 LYS B N 1
ATOM 4032 C CA . LYS B 1 204 ? 8.25 1.121 9.734 1 90.19 204 LYS B CA 1
ATOM 4033 C C . LYS B 1 204 ? 7.996 0.668 11.172 1 90.19 204 LYS B C 1
ATOM 4035 O O . LYS B 1 204 ? 8.32 1.386 12.125 1 90.19 204 LYS B O 1
ATOM 4040 N N . SER B 1 205 ? 7.477 -0.461 11.312 1 87.19 205 SER B N 1
ATOM 4041 C CA . SER B 1 205 ? 7.191 -1.001 12.641 1 87.19 205 SER B CA 1
ATOM 4042 C C . SER B 1 205 ? 8.469 -1.188 13.445 1 87.19 205 SER B C 1
ATOM 4044 O O . SER B 1 205 ? 8.508 -0.897 14.648 1 87.19 205 SER B O 1
ATOM 4046 N N . LYS B 1 206 ? 9.445 -1.706 12.82 1 88.69 206 LYS B N 1
ATOM 4047 C CA . LYS B 1 206 ? 10.742 -1.889 13.469 1 88.69 206 LYS B CA 1
ATOM 4048 C C . LYS B 1 206 ? 11.312 -0.554 13.938 1 88.69 206 LYS B C 1
ATOM 4050 O O . LYS B 1 206 ? 11.883 -0.465 15.031 1 88.69 206 LYS B O 1
ATOM 4055 N N . LEU B 1 207 ? 11.148 0.428 13.102 1 91.56 207 LEU B N 1
ATOM 4056 C CA . LEU B 1 207 ? 11.625 1.763 13.438 1 91.56 207 LEU B CA 1
ATOM 4057 C C . LEU B 1 207 ? 10.898 2.305 14.664 1 91.56 207 LEU B C 1
ATOM 4059 O O . LEU B 1 207 ? 11.531 2.859 15.57 1 91.56 207 LEU B O 1
ATOM 4063 N N . ILE B 1 208 ? 9.633 2.135 14.648 1 87.94 208 ILE B N 1
ATOM 4064 C CA . ILE B 1 208 ? 8.828 2.605 15.766 1 87.94 208 ILE B CA 1
ATOM 4065 C C . ILE B 1 208 ? 9.242 1.879 17.047 1 87.94 208 ILE B C 1
ATOM 4067 O O . ILE B 1 208 ? 9.43 2.504 18.094 1 87.94 208 ILE B O 1
ATOM 4071 N N . GLU B 1 209 ? 9.375 0.652 16.938 1 85.38 209 GLU B N 1
ATOM 4072 C CA . GLU B 1 209 ? 9.727 -0.179 18.094 1 85.38 209 GLU B CA 1
ATOM 4073 C C . GLU B 1 209 ? 11.086 0.205 18.656 1 85.38 209 GLU B C 1
ATOM 4075 O O . GLU B 1 209 ? 11.25 0.307 19.875 1 85.38 209 GLU B O 1
ATOM 4080 N N . LYS B 1 210 ? 12.023 0.416 17.828 1 88.12 210 LYS B N 1
ATOM 4081 C CA . LYS B 1 210 ? 13.406 0.581 18.266 1 88.12 210 LYS B CA 1
ATOM 4082 C C . LYS B 1 210 ? 13.695 2.025 18.656 1 88.12 210 LYS B C 1
ATOM 4084 O O . LYS B 1 210 ? 14.562 2.285 19.5 1 88.12 210 LYS B O 1
ATOM 4089 N N . THR B 1 211 ? 12.992 2.979 18.062 1 87.62 211 THR B N 1
ATOM 4090 C CA . THR B 1 211 ? 13.273 4.383 18.344 1 87.62 211 THR B CA 1
ATOM 4091 C C . THR B 1 211 ? 12.227 4.965 19.281 1 87.62 211 THR B C 1
ATOM 4093 O O . THR B 1 211 ? 12.469 5.984 19.938 1 87.62 211 THR B O 1
ATOM 4096 N N . LYS B 1 212 ? 11.031 4.379 19.281 1 82 212 LYS B N 1
ATOM 4097 C CA . LYS B 1 212 ? 9.891 4.926 20.016 1 82 212 LYS B CA 1
ATOM 4098 C C . LYS B 1 212 ? 9.547 6.328 19.531 1 82 212 LYS B C 1
ATOM 4100 O O . LYS B 1 212 ? 8.953 7.121 20.281 1 82 212 LYS B O 1
ATOM 4105 N N . ALA B 1 213 ? 10.039 6.672 18.391 1 83.19 213 ALA B N 1
ATOM 4106 C CA . ALA B 1 213 ? 9.797 7.98 17.781 1 83.19 213 ALA B CA 1
ATOM 4107 C C . ALA B 1 213 ? 8.508 7.984 16.969 1 83.19 213 ALA B C 1
ATOM 4109 O O . ALA B 1 213 ? 7.914 6.93 16.734 1 83.19 213 ALA B O 1
ATOM 4110 N N . GLN B 1 214 ? 8.094 9.164 16.609 1 86.38 214 GLN B N 1
ATOM 4111 C CA . GLN B 1 214 ? 7.004 9.305 15.648 1 86.38 214 GLN B CA 1
ATOM 4112 C C . GLN B 1 214 ? 7.492 9.062 14.227 1 86.38 214 GLN B C 1
ATOM 4114 O O . GLN B 1 214 ? 8.406 9.734 13.75 1 86.38 214 GLN B O 1
ATOM 4119 N N . VAL B 1 215 ? 6.863 8.062 13.672 1 92.12 215 VAL B N 1
ATOM 4120 C CA . VAL B 1 215 ? 7.273 7.695 12.32 1 92.12 215 VAL B CA 1
ATOM 4121 C C . VAL B 1 215 ? 6.125 7.93 11.344 1 92.12 215 VAL B C 1
ATOM 4123 O O . VAL B 1 215 ? 5.016 7.43 11.547 1 92.12 215 VAL B O 1
ATOM 4126 N N . ARG B 1 216 ? 6.391 8.727 10.32 1 93.38 216 ARG B N 1
ATOM 4127 C CA . ARG B 1 216 ? 5.395 9.039 9.297 1 93.38 216 ARG B CA 1
ATOM 4128 C C . ARG B 1 216 ? 5.891 8.648 7.914 1 93.38 216 ARG B C 1
ATOM 4130 O O . ARG B 1 216 ? 7.098 8.547 7.688 1 93.38 216 ARG B O 1
ATOM 4137 N N . MET B 1 217 ? 4.926 8.422 7.051 1 94.5 217 MET B N 1
ATOM 4138 C CA . MET B 1 217 ? 5.262 8.078 5.672 1 94.5 217 MET B CA 1
ATOM 4139 C C . MET B 1 217 ? 5.086 9.289 4.758 1 94.5 217 MET B C 1
ATOM 4141 O O . MET B 1 217 ? 4.141 10.062 4.918 1 94.5 217 MET B O 1
ATOM 4145 N N . ILE B 1 218 ? 5.996 9.398 3.773 1 94.38 218 ILE B N 1
ATOM 4146 C CA . ILE B 1 218 ? 5.859 10.383 2.711 1 94.38 218 ILE B CA 1
ATOM 4147 C C . ILE B 1 218 ? 6.309 9.781 1.383 1 94.38 218 ILE B C 1
ATOM 4149 O O . ILE B 1 218 ? 6.984 8.75 1.359 1 94.38 218 ILE B O 1
ATOM 4153 N N . SER B 1 219 ? 5.863 10.383 0.301 1 90.62 219 SER B N 1
ATOM 4154 C CA . SER B 1 219 ? 6.215 9.789 -0.983 1 90.62 219 SER B CA 1
ATOM 4155 C C . SER B 1 219 ? 6.918 10.797 -1.887 1 90.62 219 SER B C 1
ATOM 4157 O O . SER B 1 219 ? 7.531 10.414 -2.887 1 90.62 219 SER B O 1
ATOM 4159 N N . ASP B 1 220 ? 6.902 12.055 -1.593 1 90.88 220 ASP B N 1
ATOM 4160 C CA . ASP B 1 220 ? 7.434 13.102 -2.457 1 90.88 220 ASP B CA 1
ATOM 4161 C C . ASP B 1 220 ? 8.867 13.469 -2.064 1 90.88 220 ASP B C 1
ATOM 4163 O O . ASP B 1 220 ? 9.125 13.828 -0.914 1 90.88 220 ASP B O 1
ATOM 4167 N N . MET B 1 221 ? 9.727 13.383 -3.092 1 91.31 221 MET B N 1
ATOM 4168 C CA . MET B 1 221 ? 11.148 13.633 -2.852 1 91.31 221 MET B CA 1
ATOM 4169 C C . MET B 1 221 ? 11.383 15.094 -2.482 1 91.31 221 MET B C 1
ATOM 4171 O O . MET B 1 221 ? 12.211 15.391 -1.62 1 91.31 221 MET B O 1
ATOM 4175 N N . LYS B 1 222 ? 10.734 15.969 -3.105 1 93.81 222 LYS B N 1
ATOM 4176 C CA . LYS B 1 222 ? 10.898 17.391 -2.797 1 93.81 222 LYS B CA 1
ATOM 4177 C C . LYS B 1 222 ? 10.445 17.688 -1.372 1 93.81 222 LYS B C 1
ATOM 4179 O O . LYS B 1 222 ? 11.039 18.531 -0.693 1 93.81 222 LYS B O 1
ATOM 4184 N N . LEU B 1 223 ? 9.406 17.031 -1.018 1 94.75 223 LEU B N 1
ATOM 4185 C CA . LEU B 1 223 ? 8.93 17.188 0.355 1 94.75 223 LEU B CA 1
ATOM 4186 C C . LEU B 1 223 ? 9.984 16.688 1.346 1 94.75 223 LEU B C 1
ATOM 4188 O O . LEU B 1 223 ? 10.234 17.328 2.365 1 94.75 223 LEU B O 1
ATOM 4192 N N . ALA B 1 224 ? 10.562 15.57 1.05 1 96.06 224 ALA B N 1
ATOM 4193 C CA . ALA B 1 224 ? 11.625 15.031 1.896 1 96.06 224 ALA B CA 1
ATOM 4194 C C . ALA B 1 224 ? 12.773 16.031 2.047 1 96.06 224 ALA B C 1
ATOM 4196 O O . ALA B 1 224 ? 13.258 16.266 3.156 1 96.06 224 ALA B O 1
ATOM 4197 N N . GLN B 1 225 ? 13.148 16.625 0.959 1 95.31 225 GLN B N 1
ATOM 4198 C CA . GLN B 1 225 ? 14.234 17.609 0.968 1 95.31 225 GLN B CA 1
ATOM 4199 C C . GLN B 1 225 ? 13.867 18.828 1.809 1 95.31 225 GLN B C 1
ATOM 4201 O O . GLN B 1 225 ? 14.703 19.344 2.547 1 95.31 225 GLN B O 1
ATOM 4206 N N . HIS B 1 226 ? 12.664 19.234 1.668 1 95.12 226 HIS B N 1
ATOM 4207 C CA . HIS B 1 226 ? 12.18 20.375 2.441 1 95.12 226 HIS B CA 1
ATOM 4208 C C . HIS B 1 226 ? 12.242 20.094 3.938 1 95.12 226 HIS B C 1
ATOM 4210 O O . HIS B 1 226 ? 12.664 20.938 4.723 1 95.12 226 HIS B O 1
ATOM 4216 N N . ILE B 1 227 ? 11.828 18.922 4.336 1 95.5 227 ILE B N 1
ATOM 4217 C CA . ILE B 1 227 ? 11.828 18.516 5.734 1 95.5 227 ILE B CA 1
ATOM 4218 C C . ILE B 1 227 ? 13.25 18.578 6.289 1 95.5 227 ILE B C 1
ATOM 4220 O O . ILE B 1 227 ? 13.477 19.109 7.379 1 95.5 227 ILE B O 1
ATOM 4224 N N . LEU B 1 228 ? 14.164 18.109 5.551 1 95.44 228 LEU B N 1
ATOM 4225 C CA . LEU B 1 228 ? 15.555 18.109 5.977 1 95.44 228 LEU B CA 1
ATOM 4226 C C . LEU B 1 228 ? 16.109 19.516 6.043 1 95.44 228 LEU B C 1
ATOM 4228 O O . LEU B 1 228 ? 16.734 19.906 7.039 1 95.44 228 LEU B O 1
ATOM 4232 N N . SER B 1 229 ? 15.867 20.328 5.016 1 94.12 229 SER B N 1
ATOM 4233 C CA . SER B 1 229 ? 16.453 21.656 4.895 1 94.12 229 SER B CA 1
ATOM 4234 C C . SER B 1 229 ? 15.906 22.609 5.965 1 94.12 229 SER B C 1
ATOM 4236 O O . SER B 1 229 ? 16.562 23.578 6.324 1 94.12 229 SER B O 1
ATOM 4238 N N . HIS B 1 230 ? 14.797 22.297 6.488 1 93 230 HIS B N 1
ATOM 4239 C CA . HIS B 1 230 ? 14.188 23.172 7.484 1 93 230 HIS B CA 1
ATOM 4240 C C . HIS B 1 230 ? 14.211 22.531 8.867 1 93 230 HIS B C 1
ATOM 4242 O O . HIS B 1 230 ? 13.484 22.969 9.766 1 93 230 HIS B O 1
ATOM 4248 N N . ASN B 1 231 ? 14.93 21.453 9.008 1 92.25 231 ASN B N 1
ATOM 4249 C CA . ASN B 1 231 ? 15.156 20.766 10.281 1 92.25 231 ASN B CA 1
ATOM 4250 C C . ASN B 1 231 ? 13.844 20.312 10.914 1 92.25 231 ASN B C 1
ATOM 4252 O O . ASN B 1 231 ? 13.625 20.516 12.109 1 92.25 231 ASN B O 1
ATOM 4256 N N . LYS B 1 232 ? 12.953 19.797 10.062 1 92.69 232 LYS B N 1
ATOM 4257 C CA . LYS B 1 232 ? 11.641 19.375 10.539 1 92.69 232 LYS B CA 1
ATOM 4258 C C . LYS B 1 232 ? 11.625 17.891 10.867 1 92.69 232 LYS B C 1
ATOM 4260 O O . LYS B 1 232 ? 10.617 17.359 11.359 1 92.69 232 LYS B O 1
ATOM 4265 N N . GLY B 1 233 ? 12.648 17.203 10.57 1 94.62 233 GLY B N 1
ATOM 4266 C CA . GLY B 1 233 ? 12.75 15.773 10.852 1 94.62 233 GLY B CA 1
ATOM 4267 C C . GLY B 1 233 ? 13.836 15.086 10.047 1 94.62 233 GLY B C 1
ATOM 4268 O O . GLY B 1 233 ? 14.594 15.742 9.32 1 94.62 233 GLY B O 1
ATOM 4269 N N . PHE B 1 234 ? 13.938 13.781 10.281 1 95.94 234 PHE B N 1
ATOM 4270 C CA . PHE B 1 234 ? 14.875 12.945 9.555 1 95.94 234 PHE B CA 1
ATOM 4271 C C . PHE B 1 234 ? 14.148 12.07 8.539 1 95.94 234 PHE B C 1
ATOM 4273 O O . PHE B 1 234 ? 12.961 11.789 8.688 1 95.94 234 PHE B O 1
ATOM 4280 N N . ILE B 1 235 ? 14.891 11.719 7.473 1 96.94 235 ILE B N 1
ATOM 4281 C CA . ILE B 1 235 ? 14.305 10.914 6.414 1 96.94 235 ILE B CA 1
ATOM 4282 C C . ILE B 1 235 ? 14.953 9.531 6.395 1 96.94 235 ILE B C 1
ATOM 4284 O O . ILE B 1 235 ? 16.172 9.414 6.41 1 96.94 235 ILE B O 1
ATOM 4288 N N . ILE B 1 236 ? 14.109 8.523 6.41 1 96.38 236 ILE B N 1
ATOM 4289 C CA . ILE B 1 236 ? 14.57 7.16 6.203 1 96.38 236 ILE B CA 1
ATOM 4290 C C . ILE B 1 236 ? 14.203 6.703 4.789 1 96.38 236 ILE B C 1
ATOM 4292 O O . ILE B 1 236 ? 13.07 6.875 4.348 1 96.38 236 ILE B O 1
ATOM 4296 N N . SER B 1 237 ? 15.188 6.117 4.117 1 94.88 237 SER B N 1
ATOM 4297 C CA . SER B 1 237 ? 14.945 5.691 2.742 1 94.88 237 SER B CA 1
ATOM 4298 C C . SER B 1 237 ? 15.656 4.375 2.438 1 94.88 237 SER B C 1
ATOM 4300 O O . SER B 1 237 ? 16.578 3.979 3.156 1 94.88 237 SER B O 1
ATOM 4302 N N . SER B 1 238 ? 15.148 3.719 1.436 1 91.56 238 SER B N 1
ATOM 4303 C CA . SER B 1 238 ? 15.828 2.555 0.882 1 91.56 238 SER B CA 1
ATOM 4304 C C . SER B 1 238 ? 16.766 2.953 -0.255 1 91.56 238 SER B C 1
ATOM 4306 O O . SER B 1 238 ? 16.875 4.133 -0.597 1 91.56 238 SER B O 1
ATOM 4308 N N . GLN B 1 239 ? 17.469 1.954 -0.796 1 85.75 239 GLN B N 1
ATOM 4309 C CA . GLN B 1 239 ? 18.391 2.191 -1.906 1 85.75 239 GLN B CA 1
ATOM 4310 C C . GLN B 1 239 ? 17.641 2.658 -3.15 1 85.75 239 GLN B C 1
ATOM 4312 O O . GLN B 1 239 ? 18.219 3.273 -4.043 1 85.75 239 GLN B O 1
ATOM 4317 N N . ASN B 1 240 ? 16.359 2.424 -3.176 1 80.88 240 ASN B N 1
ATOM 4318 C CA . ASN B 1 240 ? 15.547 2.738 -4.348 1 80.88 240 ASN B CA 1
ATOM 4319 C C . ASN B 1 240 ? 15.031 4.172 -4.301 1 80.88 240 ASN B C 1
ATOM 4321 O O . ASN B 1 240 ? 14.367 4.629 -5.238 1 80.88 240 ASN B O 1
ATOM 4325 N N . SER B 1 241 ? 15.18 4.863 -3.254 1 85.31 241 SER B N 1
ATOM 4326 C CA . SER B 1 241 ? 14.711 6.238 -3.105 1 85.31 241 SER B CA 1
ATOM 4327 C C . SER B 1 241 ? 15.766 7.113 -2.438 1 85.31 241 SER B C 1
ATOM 4329 O O . SER B 1 241 ? 15.5 7.734 -1.406 1 85.31 241 SER B O 1
ATOM 4331 N N . LEU B 1 242 ? 16.812 7.238 -3.027 1 84 242 LEU B N 1
ATOM 4332 C CA . LEU B 1 242 ? 17.922 7.984 -2.445 1 84 242 LEU B CA 1
ATOM 4333 C C . LEU B 1 242 ? 17.828 9.469 -2.775 1 84 242 LEU B C 1
ATOM 4335 O O . LEU B 1 242 ? 17.438 9.836 -3.889 1 84 242 LEU B O 1
ATOM 4339 N N . LEU B 1 243 ? 18.094 10.234 -1.789 1 86.38 243 LEU B N 1
ATOM 4340 C CA . LEU B 1 243 ? 18.219 11.672 -2.014 1 86.38 243 LEU B CA 1
ATOM 4341 C C . LEU B 1 243 ? 19.609 12.016 -2.52 1 86.38 243 LEU B C 1
ATOM 4343 O O . LEU B 1 243 ? 20.578 11.328 -2.191 1 86.38 243 LEU B O 1
ATOM 4347 N N . TYR B 1 244 ? 19.688 13.008 -3.277 1 84.5 244 TYR B N 1
ATOM 4348 C CA . TYR B 1 244 ? 20.984 13.469 -3.748 1 84.5 244 TYR B CA 1
ATOM 4349 C C . TYR B 1 244 ? 21.797 14.086 -2.609 1 84.5 244 TYR B C 1
ATOM 4351 O O . TYR B 1 244 ? 21.219 14.516 -1.602 1 84.5 244 TYR B O 1
ATOM 4359 N N . ASP B 1 245 ? 23.109 14.016 -2.912 1 83.81 245 ASP B N 1
ATOM 4360 C CA . ASP B 1 245 ? 23.969 14.688 -1.946 1 83.81 245 ASP B CA 1
ATOM 4361 C C . ASP B 1 245 ? 23.703 16.188 -1.927 1 83.81 245 ASP B C 1
ATOM 4363 O O . ASP B 1 245 ? 23.438 16.797 -2.971 1 83.81 245 ASP B O 1
ATOM 4367 N N . HIS B 1 246 ? 23.688 16.719 -0.783 1 86.56 246 HIS B N 1
ATOM 4368 C CA . HIS B 1 246 ? 23.391 18.125 -0.619 1 86.56 246 HIS B CA 1
ATOM 4369 C C . HIS B 1 246 ? 24.141 18.719 0.571 1 86.56 246 HIS B C 1
ATOM 4371 O O . HIS B 1 246 ? 24.531 17.984 1.484 1 86.56 246 HIS B O 1
ATOM 4377 N N . VAL B 1 247 ? 24.312 19.969 0.523 1 85.94 247 VAL B N 1
ATOM 4378 C CA . VAL B 1 247 ? 25.078 20.688 1.544 1 85.94 247 VAL B CA 1
ATOM 4379 C C . VAL B 1 247 ? 24.281 20.719 2.85 1 85.94 247 VAL B C 1
ATOM 4381 O O . VAL B 1 247 ? 24.875 20.766 3.936 1 85.94 247 VAL B O 1
ATOM 4384 N N . ASN B 1 248 ? 23.031 20.562 2.809 1 92.12 248 ASN B N 1
ATOM 4385 C CA . ASN B 1 248 ? 22.188 20.781 3.979 1 92.12 248 ASN B CA 1
ATOM 4386 C C . ASN B 1 248 ? 21.953 19.484 4.758 1 92.12 248 ASN B C 1
ATOM 4388 O O . ASN B 1 248 ? 21.469 19.516 5.891 1 92.12 248 ASN B O 1
ATOM 4392 N N . TRP B 1 249 ? 22.266 18.297 4.156 1 94.31 249 TRP B N 1
ATOM 4393 C CA . TRP B 1 249 ? 22.031 17.062 4.887 1 94.31 249 TRP B CA 1
ATOM 4394 C C . TRP B 1 249 ? 23.125 16.031 4.59 1 94.31 249 TRP B C 1
ATOM 4396 O O . TRP B 1 249 ? 23.906 16.203 3.646 1 94.31 249 TRP B O 1
ATOM 4406 N N . THR B 1 250 ? 23.188 15.047 5.492 1 94.12 250 THR B N 1
ATOM 4407 C CA . THR B 1 250 ? 24.141 13.953 5.332 1 94.12 250 THR B CA 1
ATOM 4408 C C . THR B 1 250 ? 23.406 12.609 5.352 1 94.12 250 THR B C 1
ATOM 4410 O O . THR B 1 250 ? 22.406 12.445 6.043 1 94.12 250 THR B O 1
ATOM 4413 N N . LYS B 1 251 ? 23.922 11.703 4.547 1 94.81 251 LYS B N 1
ATOM 4414 C CA . LYS B 1 251 ? 23.406 10.344 4.477 1 94.81 251 LYS B CA 1
ATOM 4415 C C . LYS B 1 251 ? 24.141 9.43 5.453 1 94.81 251 LYS B C 1
ATOM 4417 O O . LYS B 1 251 ? 25.375 9.336 5.426 1 94.81 251 LYS B O 1
ATOM 4422 N N . ILE B 1 252 ? 23.438 8.742 6.27 1 93.5 252 ILE B N 1
ATOM 4423 C CA . ILE B 1 252 ? 24 7.809 7.234 1 93.5 252 ILE B CA 1
ATOM 4424 C C . ILE B 1 252 ? 23.516 6.395 6.938 1 93.5 252 ILE B C 1
ATOM 4426 O O . ILE B 1 252 ? 22.312 6.117 7.039 1 93.5 252 ILE B O 1
ATOM 4430 N N . PRO B 1 253 ? 24.438 5.488 6.598 1 93.94 253 PRO B N 1
ATOM 4431 C CA . PRO B 1 253 ? 24.016 4.098 6.43 1 93.94 253 PRO B CA 1
ATOM 4432 C C . PRO B 1 253 ? 23.594 3.443 7.742 1 93.94 253 PRO B C 1
ATOM 4434 O O . PRO B 1 253 ? 24.203 3.693 8.789 1 93.94 253 PRO B O 1
ATOM 4437 N N . LEU B 1 254 ? 22.578 2.672 7.641 1 94.62 254 LEU B N 1
ATOM 4438 C CA . LEU B 1 254 ? 22.062 2.039 8.852 1 94.62 254 LEU B CA 1
ATOM 4439 C C . LEU B 1 254 ? 22.328 0.537 8.828 1 94.62 254 LEU B C 1
ATOM 4441 O O . LEU B 1 254 ? 21.672 -0.222 9.547 1 94.62 254 LEU B O 1
ATOM 4445 N N . ASN B 1 255 ? 23.266 0.078 8.023 1 91.44 255 ASN B N 1
ATOM 4446 C CA . ASN B 1 255 ? 23.531 -1.341 7.828 1 91.44 255 ASN B CA 1
ATOM 4447 C C . ASN B 1 255 ? 24.016 -2.004 9.117 1 91.44 255 ASN B C 1
ATOM 4449 O O . ASN B 1 255 ? 23.875 -3.217 9.289 1 91.44 255 ASN B O 1
ATOM 4453 N N . HIS B 1 256 ? 24.531 -1.232 10.008 1 92.56 256 HIS B N 1
ATOM 4454 C CA . HIS B 1 256 ? 25.031 -1.755 11.273 1 92.56 256 HIS B CA 1
ATOM 4455 C C . HIS B 1 256 ? 23.891 -1.98 12.258 1 92.56 256 HIS B C 1
ATOM 4457 O O . HIS B 1 256 ? 24.078 -2.596 13.312 1 92.56 256 HIS B O 1
ATOM 4463 N N . THR B 1 257 ? 22.75 -1.546 11.945 1 93.44 257 THR B N 1
ATOM 4464 C CA . THR B 1 257 ? 21.609 -1.646 12.844 1 93.44 257 THR B CA 1
ATOM 4465 C C . THR B 1 257 ? 20.703 -2.812 12.445 1 93.44 257 THR B C 1
ATOM 4467 O O . THR B 1 257 ? 21 -3.529 11.492 1 93.44 257 THR B O 1
ATOM 4470 N N . GLU B 1 258 ? 19.594 -2.934 13.219 1 91.56 258 GLU B N 1
ATOM 4471 C CA . GLU B 1 258 ? 18.625 -3.99 12.961 1 91.56 258 GLU B CA 1
ATOM 4472 C C . GLU B 1 258 ? 17.656 -3.588 11.852 1 91.56 258 GLU B C 1
ATOM 4474 O O . GLU B 1 258 ? 16.781 -4.371 11.469 1 91.56 258 GLU B O 1
ATOM 4479 N N . LEU B 1 259 ? 17.859 -2.408 11.398 1 93.12 259 LEU B N 1
ATOM 4480 C CA . LEU B 1 259 ? 16.953 -1.94 10.352 1 93.12 259 LEU B CA 1
ATOM 4481 C C . LEU B 1 259 ? 17.328 -2.531 9 1 93.12 259 LEU B C 1
ATOM 4483 O O . LEU B 1 259 ? 17.938 -1.854 8.172 1 93.12 259 LEU B O 1
ATOM 4487 N N . LYS B 1 260 ? 16.938 -3.703 8.789 1 92.38 260 LYS B N 1
ATOM 4488 C CA . LYS B 1 260 ? 17.172 -4.457 7.562 1 92.38 260 LYS B CA 1
ATOM 4489 C C . LYS B 1 260 ? 16.109 -5.527 7.355 1 92.38 260 LYS B C 1
ATOM 4491 O O . LYS B 1 260 ? 15.375 -5.871 8.289 1 92.38 260 LYS B O 1
ATOM 4496 N N . ARG B 1 261 ? 16 -5.941 6.184 1 91.06 261 ARG B N 1
ATOM 4497 C CA . ARG B 1 261 ? 15.109 -7.066 5.926 1 91.06 261 ARG B CA 1
ATOM 4498 C C . ARG B 1 261 ? 15.711 -8.023 4.898 1 91.06 261 ARG B C 1
ATOM 4500 O O . ARG B 1 261 ? 16.391 -7.586 3.969 1 91.06 261 ARG B O 1
ATOM 4507 N N . MET B 1 262 ? 15.516 -9.273 5.121 1 93.25 262 MET B N 1
ATOM 4508 C CA . MET B 1 262 ? 15.961 -10.344 4.227 1 93.25 262 MET B CA 1
ATOM 4509 C C . MET B 1 262 ? 14.859 -10.711 3.234 1 93.25 262 MET B C 1
ATOM 4511 O O . MET B 1 262 ? 13.734 -11.016 3.633 1 93.25 262 MET B O 1
ATOM 4515 N N . LEU B 1 263 ? 15.242 -10.602 1.942 1 94.81 263 LEU B N 1
ATOM 4516 C CA . LEU B 1 263 ? 14.305 -11.062 0.927 1 94.81 263 LEU B CA 1
ATOM 4517 C C . LEU B 1 263 ? 14.539 -12.539 0.6 1 94.81 263 LEU B C 1
ATOM 4519 O O . LEU B 1 263 ? 15.648 -13.047 0.759 1 94.81 263 LEU B O 1
ATOM 4523 N N . CYS B 1 264 ? 13.461 -13.18 0.157 1 96.31 264 CYS B N 1
ATOM 4524 C CA . CYS B 1 264 ? 13.547 -14.586 -0.201 1 96.31 264 CYS B CA 1
ATOM 4525 C C . CYS B 1 264 ? 12.594 -14.922 -1.342 1 96.31 264 CYS B C 1
ATOM 4527 O O . CYS B 1 264 ? 11.75 -14.094 -1.714 1 96.31 264 CYS B O 1
ATOM 4529 N N . VAL B 1 265 ? 12.867 -16.031 -1.922 1 96.81 265 VAL B N 1
ATOM 4530 C CA . VAL B 1 265 ? 11.922 -16.594 -2.877 1 96.81 265 VAL B CA 1
ATOM 4531 C C . VAL B 1 265 ? 11.211 -17.797 -2.248 1 96.81 265 VAL B C 1
ATOM 4533 O O . VAL B 1 265 ? 11.82 -18.562 -1.502 1 96.81 265 VAL B O 1
ATOM 4536 N N . VAL B 1 266 ? 9.906 -17.891 -2.555 1 96.56 266 VAL B N 1
ATOM 4537 C CA . VAL B 1 266 ? 9.078 -18.938 -1.966 1 96.56 266 VAL B CA 1
ATOM 4538 C C . VAL B 1 266 ? 8.258 -19.625 -3.057 1 96.56 266 VAL B C 1
ATOM 4540 O O . VAL B 1 266 ? 7.809 -18.969 -4 1 96.56 266 VAL B O 1
ATOM 4543 N N . MET B 1 267 ? 8.086 -20.922 -2.984 1 95.81 267 MET B N 1
ATOM 4544 C CA . MET B 1 267 ? 7.168 -21.688 -3.826 1 95.81 267 MET B CA 1
ATOM 4545 C C . MET B 1 267 ? 6.656 -22.922 -3.096 1 95.81 267 MET B C 1
ATOM 4547 O O . MET B 1 267 ? 7.277 -23.375 -2.137 1 95.81 267 MET B O 1
ATOM 4551 N N . ARG B 1 268 ? 5.566 -23.406 -3.525 1 92.88 268 ARG B N 1
ATOM 4552 C CA . ARG B 1 268 ? 5.09 -24.672 -2.977 1 92.88 268 ARG B CA 1
ATOM 4553 C C . ARG B 1 268 ? 5.988 -25.828 -3.402 1 92.88 268 ARG B C 1
ATOM 4555 O O . ARG B 1 268 ? 6.43 -25.891 -4.551 1 92.88 268 ARG B O 1
ATOM 4562 N N . LYS B 1 269 ? 6.176 -26.797 -2.504 1 93.12 269 LYS B N 1
ATOM 4563 C CA . LYS B 1 269 ? 7.012 -27.953 -2.797 1 93.12 269 LYS B CA 1
ATOM 4564 C C . LYS B 1 269 ? 6.348 -28.859 -3.82 1 93.12 269 LYS B C 1
ATOM 4566 O O . LYS B 1 269 ? 7.027 -29.531 -4.602 1 93.12 269 LYS B O 1
ATOM 4571 N N . ASP B 1 270 ? 5.059 -28.812 -3.916 1 90.06 270 ASP B N 1
ATOM 4572 C CA . ASP B 1 270 ? 4.336 -29.75 -4.781 1 90.06 270 ASP B CA 1
ATOM 4573 C C . ASP B 1 270 ? 3.984 -29.094 -6.113 1 90.06 270 ASP B C 1
ATOM 4575 O O . ASP B 1 270 ? 3.191 -29.641 -6.887 1 90.06 270 ASP B O 1
ATOM 4579 N N . ASN B 1 271 ? 4.492 -27.906 -6.328 1 91.56 271 ASN B N 1
ATOM 4580 C CA . ASN B 1 271 ? 4.27 -27.281 -7.629 1 91.56 271 ASN B CA 1
ATOM 4581 C C . ASN B 1 271 ? 4.902 -28.094 -8.75 1 91.56 271 ASN B C 1
ATOM 4583 O O . ASN B 1 271 ? 6.105 -28.344 -8.734 1 91.56 271 ASN B O 1
ATOM 4587 N N . LYS B 1 272 ? 4.082 -28.484 -9.727 1 87.94 272 LYS B N 1
ATOM 4588 C CA . LYS B 1 272 ? 4.57 -29.359 -10.781 1 87.94 272 LYS B CA 1
ATOM 4589 C C . LYS B 1 272 ? 4.5 -28.688 -12.148 1 87.94 272 LYS B C 1
ATOM 4591 O O . LYS B 1 272 ? 4.512 -29.359 -13.18 1 87.94 272 LYS B O 1
ATOM 4596 N N . LYS B 1 273 ? 4.309 -27.422 -12.164 1 90.56 273 LYS B N 1
ATOM 4597 C CA . LYS B 1 273 ? 4.242 -26.719 -13.438 1 90.56 273 LYS B CA 1
ATOM 4598 C C . LYS B 1 273 ? 5.535 -26.891 -14.234 1 90.56 273 LYS B C 1
ATOM 4600 O O . LYS B 1 273 ? 6.605 -27.078 -13.656 1 90.56 273 LYS B O 1
ATOM 4605 N N . ASN B 1 274 ? 5.27 -26.75 -15.562 1 86.69 274 ASN B N 1
ATOM 4606 C CA . ASN B 1 274 ? 6.414 -26.859 -16.453 1 86.69 274 ASN B CA 1
ATOM 4607 C C . ASN B 1 274 ? 7.406 -25.719 -16.234 1 86.69 274 ASN B C 1
ATOM 4609 O O . ASN B 1 274 ? 7.012 -24.562 -16.094 1 86.69 274 ASN B O 1
ATOM 4613 N N . ASP B 1 275 ? 8.641 -25.953 -16.094 1 92 275 ASP B N 1
ATOM 4614 C CA . ASP B 1 275 ? 9.766 -25.031 -16.125 1 92 275 ASP B CA 1
ATOM 4615 C C . ASP B 1 275 ? 9.859 -24.25 -14.812 1 92 275 ASP B C 1
ATOM 4617 O O . ASP B 1 275 ? 10.547 -23.219 -14.734 1 92 275 ASP B O 1
ATOM 4621 N N . ILE B 1 276 ? 9.133 -24.688 -13.781 1 95.44 276 ILE B N 1
ATOM 4622 C CA . ILE B 1 276 ? 9.148 -24.016 -12.492 1 95.44 276 ILE B CA 1
ATOM 4623 C C . ILE B 1 276 ? 10.562 -24.047 -11.914 1 95.44 276 ILE B C 1
ATOM 4625 O O . ILE B 1 276 ? 11.008 -23.078 -11.281 1 95.44 276 ILE B O 1
ATOM 4629 N N . ASN B 1 277 ? 11.227 -25.109 -12.133 1 95.19 277 ASN B N 1
ATOM 4630 C CA . ASN B 1 277 ? 12.586 -25.25 -11.625 1 95.19 277 ASN B CA 1
ATOM 4631 C C . ASN B 1 277 ? 13.547 -24.297 -12.344 1 95.19 277 ASN B C 1
ATOM 4633 O O . ASN B 1 277 ? 14.5 -23.797 -11.742 1 95.19 277 ASN B O 1
ATOM 4637 N N . ILE B 1 278 ? 13.281 -24.109 -13.578 1 95.5 278 ILE B N 1
ATOM 4638 C CA . ILE B 1 278 ? 14.078 -23.141 -14.32 1 95.5 278 ILE B CA 1
ATOM 4639 C C . ILE B 1 278 ? 13.891 -21.75 -13.711 1 95.5 278 ILE B C 1
ATOM 4641 O O . ILE B 1 278 ? 14.867 -21.031 -13.484 1 95.5 278 ILE B O 1
ATOM 4645 N N . ALA B 1 279 ? 12.672 -21.422 -13.422 1 96.81 279 ALA B N 1
ATOM 4646 C CA . ALA B 1 279 ? 12.375 -20.125 -12.812 1 96.81 279 ALA B CA 1
ATOM 4647 C C . ALA B 1 279 ? 13.031 -20 -11.445 1 96.81 279 ALA B C 1
ATOM 4649 O O . ALA B 1 279 ? 13.664 -18.969 -11.148 1 96.81 279 ALA B O 1
ATOM 4650 N N . TRP B 1 280 ? 12.914 -21.031 -10.688 1 96.56 280 TRP B N 1
ATOM 4651 C CA . TRP B 1 280 ? 13.508 -21.047 -9.352 1 96.56 280 TRP B CA 1
ATOM 4652 C C . TRP B 1 280 ? 15.016 -20.828 -9.422 1 96.56 280 TRP B C 1
ATOM 4654 O O . TRP B 1 280 ? 15.555 -19.969 -8.719 1 96.56 280 TRP B O 1
ATOM 4664 N N . ASN B 1 281 ? 15.672 -21.547 -10.227 1 95.31 281 ASN B N 1
ATOM 4665 C CA . ASN B 1 281 ? 17.125 -21.484 -10.352 1 95.31 281 ASN B CA 1
ATOM 4666 C C . ASN B 1 281 ? 17.578 -20.125 -10.875 1 95.31 281 ASN B C 1
ATOM 4668 O O . ASN B 1 281 ? 18.609 -19.594 -10.445 1 95.31 281 ASN B O 1
ATOM 4672 N N . LEU B 1 282 ? 16.859 -19.641 -11.758 1 95.44 282 LEU B N 1
ATOM 4673 C CA . LEU B 1 282 ? 17.188 -18.328 -12.305 1 95.44 282 LEU B CA 1
ATOM 4674 C C . LEU B 1 282 ? 17.109 -17.25 -11.234 1 95.44 282 LEU B C 1
ATOM 4676 O O . LEU B 1 282 ? 17.969 -16.375 -11.156 1 95.44 282 LEU B O 1
ATOM 4680 N N . ILE B 1 283 ? 16.047 -17.297 -10.445 1 96.44 283 ILE B N 1
ATOM 4681 C CA . ILE B 1 283 ? 15.883 -16.328 -9.367 1 96.44 283 ILE B CA 1
ATOM 4682 C C . ILE B 1 283 ? 17.047 -16.422 -8.398 1 96.44 283 ILE B C 1
ATOM 4684 O O . ILE B 1 283 ? 17.641 -15.398 -8.023 1 96.44 283 ILE B O 1
ATOM 4688 N N . CYS B 1 284 ? 17.391 -17.625 -8.062 1 93.88 284 CYS B N 1
ATOM 4689 C CA . CYS B 1 284 ? 18.484 -17.844 -7.121 1 93.88 284 CYS B CA 1
ATOM 4690 C C . CYS B 1 284 ? 19.812 -17.344 -7.691 1 93.88 284 CYS B C 1
ATOM 4692 O O . CYS B 1 284 ? 20.641 -16.812 -6.961 1 93.88 284 CYS B O 1
ATOM 4694 N N . THR B 1 285 ? 19.969 -17.484 -8.922 1 90.69 285 THR B N 1
ATOM 4695 C CA . THR B 1 285 ? 21.219 -17.078 -9.562 1 90.69 285 THR B CA 1
ATOM 4696 C C . THR B 1 285 ? 21.281 -15.562 -9.719 1 90.69 285 THR B C 1
ATOM 4698 O O . THR B 1 285 ? 22.312 -14.945 -9.453 1 90.69 285 THR B O 1
ATOM 4701 N N . LEU B 1 286 ? 20.203 -14.953 -10.094 1 90.69 286 LEU B N 1
ATOM 4702 C CA . LEU B 1 286 ? 20.188 -13.531 -10.414 1 90.69 286 LEU B CA 1
ATOM 4703 C C . LEU B 1 286 ? 20.109 -12.688 -9.148 1 90.69 286 LEU B C 1
ATOM 4705 O O . LEU B 1 286 ? 20.656 -11.586 -9.094 1 90.69 286 LEU B O 1
ATOM 4709 N N . LEU B 1 287 ? 19.406 -13.195 -8.148 1 89.75 287 LEU B N 1
ATOM 4710 C CA . LEU B 1 287 ? 19.094 -12.32 -7.027 1 89.75 287 LEU B CA 1
ATOM 4711 C C . LEU B 1 287 ? 19.891 -12.719 -5.785 1 89.75 287 LEU B C 1
ATOM 4713 O O . LEU B 1 287 ? 19.906 -11.992 -4.793 1 89.75 287 LEU B O 1
ATOM 4717 N N . ASN B 1 288 ? 20.375 -13.836 -5.797 1 83.62 288 ASN B N 1
ATOM 4718 C CA . ASN B 1 288 ? 21.172 -14.219 -4.629 1 83.62 288 ASN B CA 1
ATOM 4719 C C . ASN B 1 288 ? 22.469 -13.414 -4.543 1 83.62 288 ASN B C 1
ATOM 4721 O O . ASN B 1 288 ? 23.297 -13.484 -5.445 1 83.62 288 ASN B O 1
ATOM 4725 N N . LYS B 1 289 ? 22.469 -12.289 -3.93 1 69.56 289 LYS B N 1
ATOM 4726 C CA . LYS B 1 289 ? 23.688 -11.539 -3.662 1 69.56 289 LYS B CA 1
ATOM 4727 C C . LYS B 1 289 ? 24.469 -12.148 -2.492 1 69.56 289 LYS B C 1
ATOM 4729 O O . LYS B 1 289 ? 24.078 -11.984 -1.335 1 69.56 289 LYS B O 1
ATOM 4734 N N . SER B 1 290 ? 24.688 -13.406 -2.373 1 49.09 290 SER B N 1
ATOM 4735 C CA . SER B 1 290 ? 25.531 -13.969 -1.328 1 49.09 290 SER B CA 1
ATOM 4736 C C . SER B 1 290 ? 26.641 -13 -0.922 1 49.09 290 SER B C 1
ATOM 4738 O O . SER B 1 290 ? 27.234 -12.352 -1.775 1 49.09 290 SER B O 1
ATOM 4740 N N . THR B 1 291 ? 26.438 -12.336 0.178 1 39.47 291 THR B N 1
ATOM 4741 C CA . THR B 1 291 ? 27.562 -11.758 0.914 1 39.47 291 THR B CA 1
ATOM 4742 C C . THR B 1 291 ? 28.828 -12.594 0.712 1 39.47 291 THR B C 1
ATOM 4744 O O . THR B 1 291 ? 28.906 -13.734 1.177 1 39.47 291 THR B O 1
ATOM 4747 N N . ILE B 1 292 ? 29.422 -12.758 -0.4 1 30.33 292 ILE B N 1
ATOM 4748 C CA . ILE B 1 292 ? 30.828 -13.148 -0.293 1 30.33 292 ILE B CA 1
ATOM 4749 C C . ILE B 1 292 ? 31.5 -12.367 0.834 1 30.33 292 ILE B C 1
ATOM 4751 O O . ILE B 1 292 ? 31.719 -11.164 0.714 1 30.33 292 ILE B O 1
ATOM 4755 N N . TYR B 1 293 ? 31.031 -12.57 2.068 1 24.69 293 TYR B N 1
ATOM 4756 C CA . TYR B 1 293 ? 32.219 -12.445 2.932 1 24.69 293 TYR B CA 1
ATOM 4757 C C . TYR B 1 293 ? 33.312 -13.422 2.52 1 24.69 293 TYR B C 1
ATOM 4759 O O . TYR B 1 293 ? 33 -14.555 2.113 1 24.69 293 TYR B O 1
#

Sequence (586 aa):
MDIKQLRYFVEVARREHISDAALELNIAQSAISRQITQLEKELGVTLFKRSGRNIILTVEGRQLLSQATQILELMDKTIHSFQQHVSHNQQTIYIGYEESDASQMILPLIQTFEQQSNSTMIPQLTKHDKLLDQILSNQLDLAITEFTPVLERETHLRVMPLFEENYYMYVPKSHPLAMTVHPPLSQFTNQSLYCLEPMTSSIKSKLIEKTKAQVRMISDMKLAQHILSHNKGFIISSQNSLLYDHVNWTKIPLNHTELKRMLCVVMRKDNKKNDINIAWNLICTLLNKSTIYMDIKQLRYFVEVARREHISDAALELNIAQSAISRQITQLEKELGVTLFKRSGRNIILTVEGRQLLSQATQILELMDKTIHSFQQHVSHNQQTIYIGYEESDASQMILPLIQTFEQQSNSTMIPQLTKHDKLLDQILSNQLDLAITEFTPVLERETHLRVMPLFEENYYMYVPKSHPLAMTVHPPLSQFTNQSLYCLEPMTSSIKSKLIEKTKAQVRMISDMKLAQHILSHNKGFIISSQNSLLYDHVNWTKIPLNHTELKRMLCVVMRKDNKKNDINIAWNLICTLLNKSTIY

pLDDT: mean 85.78, std 11.71, range [24.55, 97.19]

Solvent-accessible surface area (backbone atoms only — not comparable to full-atom values): 31642 Å² total; per-residue (Å²): 110,34,43,61,42,43,50,48,45,47,40,24,62,73,59,28,24,62,62,60,26,15,61,74,68,71,45,57,45,70,55,50,52,50,38,50,52,49,42,23,59,73,67,71,45,63,37,65,40,80,53,88,96,32,40,40,69,29,76,59,21,49,48,44,43,56,52,42,48,49,46,50,49,52,50,49,47,55,56,43,53,70,60,55,78,44,77,81,56,45,50,52,44,29,34,33,32,34,93,53,86,61,48,79,47,48,48,62,48,44,55,53,45,45,71,75,39,94,34,45,70,47,74,29,50,46,56,71,86,50,48,59,50,31,40,76,47,46,67,24,54,33,34,40,38,74,61,46,71,70,61,70,67,36,83,60,44,44,74,44,81,28,36,76,46,53,33,33,36,37,32,23,49,87,40,76,69,51,75,53,80,76,72,62,62,60,79,45,30,91,38,45,35,30,38,35,44,77,73,56,69,69,57,51,50,50,49,33,69,56,22,65,26,55,74,34,35,40,72,50,67,68,46,53,51,49,33,28,69,66,68,66,32,34,41,34,24,34,84,89,44,69,76,76,90,49,90,52,40,40,82,42,71,33,69,89,50,83,57,58,48,41,32,18,40,38,30,50,66,80,66,76,48,60,63,49,65,57,52,53,52,48,48,52,63,74,49,36,55,67,77,80,118,110,36,43,60,41,42,51,48,47,48,42,24,62,74,59,29,23,60,60,58,26,14,62,73,68,71,46,57,46,68,56,50,51,49,39,47,51,49,41,23,59,73,68,70,47,62,40,62,40,80,53,87,95,33,41,41,69,29,75,58,21,47,48,45,43,57,52,41,49,50,46,50,50,50,49,51,46,54,56,44,53,70,60,58,76,47,79,80,55,44,53,52,45,31,34,33,31,33,94,53,86,61,50,78,46,47,47,62,48,43,55,54,44,46,71,75,40,95,35,45,69,47,73,29,49,46,56,71,86,49,49,60,49,31,38,76,48,47,67,23,54,33,34,40,39,74,61,46,72,71,60,70,68,35,83,61,45,43,74,45,80,27,35,74,46,52,32,34,35,37,31,26,48,87,41,76,69,51,75,53,81,76,72,59,61,59,80,46,29,92,38,45,35,31,37,35,46,77,74,55,69,69,56,52,50,50,47,33,70,58,20,66,25,56,74,34,35,41,71,48,68,68,45,54,50,50,33,28,69,66,67,66,31,34,40,35,26,33,82,89,44,68,76,75,90,49,91,53,40,40,81,41,71,33,70,89,50,84,58,57,48,42,31,20,41,39,30,51,66,80,66,76,49,59,63,48,64,57,52,51,50,47,49,53,63,74,49,36,53,68,76,79,116

Organism: Staphylococcus epidermidis (strain ATCC 35984 / DSM 28319 / BCRC 17069 / CCUG 31568 / BM 3577 / RP62A) (NCBI:txid176279)

Foldseek 3Di:
DDLVLLQLLLLCQVVQALCVSCVVVVHDSVVSVVSQVVVCVVVVHRQWDDDDNGIHGDPVVVVSNVVSVVVVVVVVCLVCLLVDDQPPDLQEAEEEEEDDPCVVVVVVLQVVLVVVGVGHYDYDYDAQVCVVSCQVSNVHFKYKHFDDPVQVPDPQKDKDWADKWWKKKKAFCPDPCQPDAQDELCVCQAFEEEEEPPDHPVLQVVSCVRHVHHYYYDHDLVVQVVCRQVVVGMYMYTPVRDDDDDPGIDMHINVVYPNMTIIMMMGGPPDDRPCSVVSVVSCNVPRRPPPPD/DDLVLLQLLLLCQVVQALCVSCVVVVHDSVVSVVSQVVVCVVVVHHQWDDDDNGIHGDPVVVVSNVVSVVVVVVVVVLVCLLVDDQPPALQEAEEEEEDDPCPVVVVVLQVVLVVVGVGHYDYDYDAQVCVVSCQVSNVHFKYKHFDDPVQVPPPQKDKDWADKWWKKKKAFCPDPCQPDAQDELCVCQAFEEEEEPPDHPVLQVVSCVRNVHHYYYDHDLVVQVVCRQVVVGMYMYTPVRDDDDDPGIDMHINVVYPNMTIIMMMGGPPDDRPCSVVSVVSCNVPRRPPPPD